Protein AF-A0A7C5W9S4-F1 (afdb_monomer)

Mean predicted aligned error: 11.17 Å

Foldseek 3Di:
DDDDDDDPVVVVVVVVVVVVVVVVVVPPPPPDAFAEAEWQFAAFLLSLLVLLLVLLCVVQQNDHQEYEAFASSLVVSLLVLQLDHSVNVLVCLPDPLVLCQLQQHDDLQQFFAVQDDDDDQFPDKDFAAPVPNPDDDDLLADHDNASVLLVLQVRQVLQCVLQVQFQVSTLHRYWQWWAQPVVRAIDTDGGDRSSLSNVLLNAQGSHHDFDDDPNTTIHRRLQHERIVLVCCCPPVVGQEYEYEDSDPAQDDDDPPDPQSVSSNNRNVPYDPDRPDPRYHYFYFDDDPDGSSPNPCSVVSNVRSNVSSNVCVVSNCVNRVDGHDSVVSVVSSVVSVVSGFAAKEQAEAEDQDDPQLVLQLVLQQPDDNDIHHVVNSSSSSSNVVSNQQWPDWRWHWDQDPVVSYIYIYIHTHTGHFKMWGWRWDDDQDQRTWTKIKIKGWDRGNKTKIWMWIWIGGPFKTKIKIKIWIWDSPVWIKIKIKMKMKMKGFAADDDSDPPDDDDDTAKIKIKIKIKIKMWTAPRSQKIKIKMKMKMKMKMWHDPDPDDDPPDGTDIDIKIWIKIKMKIWGWSFPDPPPGQDTWIAMWMWMWIDIPVDTDTDGDHDDTDYRDDDPPPPPDDDD

Sequence (619 aa):
MNNSILPSARKHILKFAVSVFFLLWLIVPDIHSQSVGLVLSGGGAKGAAHIGVIRALEEEGIPIDYVAGTSMGAIIGGLYAIGWTPDQMEKVLLSDEFEKWVEGEIGEEYKFYFKKPNPNASWLSLRFNVDSVLKHRLPVNIVSPVMMDFVFLELFSAAAAAAGYNFDSLFVPFRCVAADVVENKAIALRKGNLGNAIRASMTFPFYFKPIKIDGRLLFDGGMYNNFPADIMYDEFYPEIIIGSRASLGFGKILEDDITSQLEAMLTSGTDYEIPCDNGVLIEPTLRDVNVIDFRYTRAFIDSGYVAAKRMMPQIRAYVYDTINMEELERKRQAFRAIQPPLIIDRIYVEGIDENQTRYVNRLLRLGEEQVPLEKMKKEYFKLVADEKINHIFPQLEFNYATGFFDMHLDVRREKDIMVEFGGNVSSAPINSAYIGVRYNLLGAHAISASLNSYIGRFYSSAQVAVRADFSTAVPVYLEPVLTFNQWDYFKTSTYFFEDKTPSFLQQNEINWQLNAGIPVRNQSKLVWGIGSFRNRDEYYQTNFFTRSDTADQTRLNGFSPWVLYEINTLNHKQYANQGRFFQASDTILTSKFFLKKFFSYFCLRGKRTSCESFIRKFI

Solvent-accessible surface area (backbone atoms only — not comparable to full-atom values): 32745 Å² total; per-residue (Å²): 134,88,86,92,82,86,69,66,63,63,57,52,51,51,50,49,50,51,52,50,52,54,50,52,62,72,63,53,74,82,84,68,76,81,39,26,28,38,25,25,13,23,31,39,30,44,18,41,14,54,44,16,29,51,42,38,35,49,77,71,14,47,63,69,56,31,35,23,11,5,21,34,12,17,49,54,42,48,44,43,20,61,46,50,51,48,68,59,53,50,55,47,71,73,30,76,65,44,55,30,36,75,65,30,47,73,56,76,87,43,40,31,39,63,53,53,76,83,88,73,55,58,82,46,78,48,73,32,40,89,94,39,76,85,66,83,71,78,86,60,49,77,39,53,51,58,50,43,51,51,47,33,41,68,71,27,42,34,43,26,51,55,20,72,31,33,28,72,52,33,74,24,25,39,34,32,24,19,15,33,74,86,80,72,39,58,42,76,43,48,60,49,64,49,26,58,46,38,52,23,8,54,13,43,81,52,39,36,73,70,47,71,59,97,88,41,61,26,26,22,2,32,56,57,36,23,37,38,35,64,56,42,51,75,73,68,60,45,76,29,42,40,36,38,47,31,58,89,67,84,64,89,71,48,95,88,36,67,67,54,47,49,51,44,67,32,44,69,79,51,61,84,70,58,93,49,94,60,44,45,80,33,66,39,73,76,78,98,66,60,53,82,53,57,90,52,32,69,60,26,20,54,26,13,23,54,31,34,57,70,45,38,70,62,49,50,71,72,48,80,62,70,45,54,63,71,57,54,51,50,54,34,50,58,53,56,70,59,36,54,70,70,31,32,66,47,78,48,73,39,79,60,54,75,46,35,41,54,32,51,54,44,61,53,65,70,69,100,55,74,39,48,49,75,65,46,52,51,36,51,34,46,56,65,35,31,76,61,42,63,48,65,49,68,44,71,45,72,36,83,89,80,69,32,24,35,35,40,33,46,34,36,71,32,60,30,33,35,43,28,38,36,48,47,86,63,95,54,64,71,36,24,44,27,45,33,40,33,40,47,45,80,38,68,45,43,34,38,41,36,43,42,36,37,50,29,79,28,45,30,35,45,32,43,36,42,38,40,41,41,64,49,101,65,50,37,36,43,33,45,34,40,38,39,40,38,38,42,48,53,83,80,70,84,59,97,82,68,90,73,73,64,61,50,34,38,38,40,35,43,36,42,37,42,36,39,34,34,62,78,49,49,39,20,32,40,35,41,34,40,32,40,40,39,39,39,38,38,31,57,100,58,98,81,76,54,82,85,57,85,65,48,78,50,79,49,51,36,42,34,47,35,41,38,43,40,36,50,55,54,77,41,98,68,88,45,75,48,57,43,39,43,49,43,39,46,37,41,41,40,37,94,86,50,80,48,79,46,77,54,77,77,51,75,40,52,82,81,48,80,73,75,85,79,88,76,87,79,132

Secondary structure (DSSP, 8-state):
------SHHHHHHHHHHHHHHHHHHHTS---PPPPEEEEE---GGGGGHHHHHHHHHHHTT----EEEEETHHHHHHHHHHTT--HHHHHHHHTSHHHHHHHHTPPPGGG--GGGPPPP-SEEEEEEE-GGGTTS------SS--HHHHHHHHHHHHHHHHHTTTBGGGSSS-EEEEEEETTTTEEEEE-BS-HHHHHHHHT--TTTS--EEETTEEEEEGGGT-SS-HHHIIIII--SEEEEE----SS----TT-HHHHHHHHHHTT-----SSTT-EEE--------TT-GGGHHHHHHHHHHHHHHHHHHHHHH------HHHHHHHHHHHHHTPPP-EEEEEEEESS-HHHHHHHHHHHT--SS-EEHHHHHHHHHHHHT-TTEEEEEEEEEEETTTTEEEEEEEEEEPPSEEEEEEEE--SSTT-EEEEEEEEEEESSSEEEEEEEEEEESSEEEEEEEEEEEE-SSS-EEEEEEEEEEEEEE-S----TT----S-SEEEEEEEEEEEEEEEEETTEEEEEEEEEEEEEEEE-SSS---TTSPPEEEEEEEEEEEEEEEEE--S-SSS--SS-EEEEEEEEEEE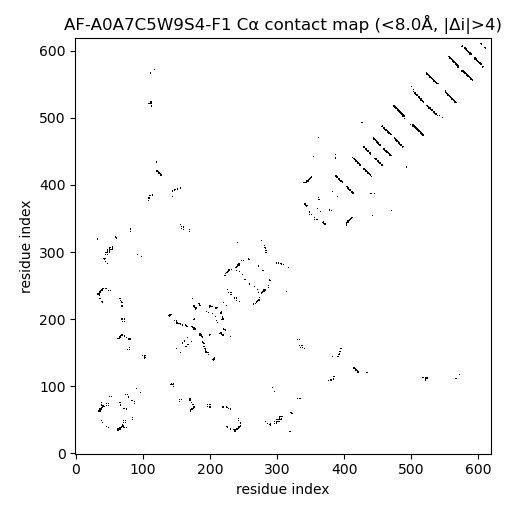TTEEEEEEEE---B-TT-----------

Radius of gyration: 33.56 Å; Cα contacts (8 Å, |Δi|>4): 1351; chains: 1; bounding box: 59×47×161 Å

pLDDT: mean 84.13, std 16.08, range [21.94, 98.56]

Structure (mmCIF, N/CA/C/O backbone):
data_AF-A0A7C5W9S4-F1
#
_entry.id   AF-A0A7C5W9S4-F1
#
loop_
_atom_site.group_PDB
_atom_site.id
_atom_site.type_symbol
_atom_site.label_atom_id
_atom_site.label_alt_id
_atom_site.label_comp_id
_atom_site.label_asym_id
_atom_site.label_entity_id
_atom_site.label_seq_id
_atom_site.pdbx_PDB_ins_code
_atom_site.Cartn_x
_atom_site.Cartn_y
_atom_site.Cartn_z
_atom_site.occupancy
_atom_site.B_iso_or_equiv
_atom_site.auth_seq_id
_atom_site.auth_comp_id
_atom_site.auth_asym_id
_atom_site.auth_atom_id
_atom_site.pdbx_PDB_model_num
ATOM 1 N N . MET A 1 1 ? -2.707 1.051 -96.595 1.00 37.47 1 MET A N 1
ATOM 2 C CA . MET A 1 1 ? -1.307 0.860 -96.164 1.00 37.47 1 MET A CA 1
ATOM 3 C C . MET A 1 1 ? -1.249 0.987 -94.652 1.00 37.47 1 MET A C 1
ATOM 5 O O . MET A 1 1 ? -1.708 1.995 -94.141 1.00 37.47 1 MET A O 1
ATOM 9 N N . ASN A 1 2 ? -0.766 -0.075 -94.002 1.00 40.62 2 ASN A N 1
ATOM 10 C CA . ASN A 1 2 ? -0.159 -0.187 -92.669 1.00 40.62 2 ASN A CA 1
ATOM 11 C C . ASN A 1 2 ? -0.666 0.679 -91.502 1.00 40.62 2 ASN A C 1
ATOM 13 O O . ASN A 1 2 ? -0.430 1.879 -91.463 1.00 40.62 2 ASN A O 1
ATOM 17 N N . ASN A 1 3 ? -1.161 0.018 -90.448 1.00 39.72 3 ASN A N 1
ATOM 18 C CA . ASN A 1 3 ? -0.356 -0.159 -89.228 1.00 39.72 3 ASN A CA 1
ATOM 19 C C . ASN A 1 3 ? -1.040 -1.117 -88.238 1.00 39.72 3 ASN A C 1
ATOM 21 O O . ASN A 1 3 ? -1.908 -0.738 -87.459 1.00 39.72 3 ASN A O 1
ATOM 25 N N . SER A 1 4 ? -0.602 -2.375 -88.262 1.00 48.84 4 SER A N 1
ATOM 26 C CA . SER A 1 4 ? -0.918 -3.416 -87.283 1.00 48.84 4 SER A CA 1
ATOM 27 C C . SER A 1 4 ? 0.351 -3.796 -86.518 1.00 48.84 4 SER A C 1
ATOM 29 O O . SER A 1 4 ? 0.920 -4.859 -86.742 1.00 48.84 4 SER A O 1
ATOM 31 N N . ILE A 1 5 ? 0.839 -2.922 -85.640 1.00 52.66 5 ILE A N 1
ATOM 32 C CA . ILE A 1 5 ? 1.893 -3.249 -84.668 1.00 52.66 5 ILE A CA 1
ATOM 33 C C . ILE A 1 5 ? 1.603 -2.402 -83.434 1.00 52.66 5 ILE A C 1
ATOM 35 O O . ILE A 1 5 ? 1.711 -1.194 -83.557 1.00 52.66 5 ILE A O 1
ATOM 39 N N . LEU A 1 6 ? 1.191 -3.009 -82.309 1.00 52.31 6 LEU A N 1
ATOM 40 C CA . LEU A 1 6 ? 1.230 -2.495 -80.913 1.00 52.31 6 LEU A CA 1
ATOM 41 C C . LEU A 1 6 ? 0.179 -3.165 -79.978 1.00 52.31 6 LEU A C 1
ATOM 43 O O . LEU A 1 6 ? -0.613 -2.472 -79.344 1.00 52.31 6 LEU A O 1
ATOM 47 N N . PRO A 1 7 ? 0.160 -4.509 -79.821 1.00 53.22 7 PRO A N 1
ATOM 48 C CA . PRO A 1 7 ? -0.320 -5.081 -78.545 1.00 53.22 7 PRO A CA 1
ATOM 49 C C . PRO A 1 7 ? 0.747 -5.826 -77.725 1.00 53.22 7 PRO A C 1
ATOM 51 O O . PRO A 1 7 ? 0.596 -5.933 -76.508 1.00 53.22 7 PRO A O 1
ATOM 54 N N . SER A 1 8 ? 1.836 -6.329 -78.330 1.00 54.12 8 SER A N 1
ATOM 55 C CA . SER A 1 8 ? 2.835 -7.127 -77.585 1.00 54.12 8 SER A CA 1
ATOM 56 C C . SER A 1 8 ? 3.832 -6.270 -76.794 1.00 54.12 8 SER A C 1
ATOM 58 O O . SER A 1 8 ? 4.171 -6.617 -75.663 1.00 54.12 8 SER A O 1
ATOM 60 N N . ALA A 1 9 ? 4.221 -5.099 -77.314 1.00 55.53 9 ALA A N 1
ATOM 61 C CA . ALA A 1 9 ? 5.170 -4.201 -76.649 1.00 55.53 9 ALA A CA 1
ATOM 62 C C . ALA A 1 9 ? 4.642 -3.672 -75.300 1.00 55.53 9 ALA A C 1
ATOM 64 O O . ALA A 1 9 ? 5.375 -3.650 -74.316 1.00 55.53 9 ALA A O 1
ATOM 65 N N . ARG A 1 10 ? 3.345 -3.342 -75.199 1.00 56.34 10 ARG A N 1
ATOM 66 C CA . ARG A 1 10 ? 2.722 -2.864 -73.946 1.00 56.34 10 ARG A CA 1
ATOM 67 C C . ARG A 1 10 ? 2.699 -3.928 -72.842 1.00 56.34 10 ARG A C 1
ATOM 69 O O . ARG A 1 10 ? 2.912 -3.597 -71.681 1.00 56.34 10 ARG A O 1
ATOM 76 N N . LYS A 1 11 ? 2.484 -5.203 -73.193 1.00 56.91 11 LYS A N 1
ATOM 77 C CA . LYS A 1 11 ? 2.515 -6.322 -72.232 1.00 56.91 11 LYS A CA 1
ATOM 78 C C . LYS A 1 11 ? 3.930 -6.609 -71.727 1.00 56.91 11 LYS A C 1
ATOM 80 O O . LYS A 1 11 ? 4.084 -6.949 -70.557 1.00 56.91 11 LYS A O 1
ATOM 85 N N . HIS A 1 12 ? 4.947 -6.454 -72.574 1.00 60.06 12 HIS A N 1
ATOM 86 C CA . HIS A 1 12 ? 6.342 -6.609 -72.158 1.00 60.06 12 HIS A CA 1
ATOM 87 C C . HIS A 1 12 ? 6.835 -5.435 -71.313 1.00 60.06 12 HIS A C 1
ATOM 89 O O . HIS A 1 12 ? 7.492 -5.675 -70.309 1.00 60.06 12 HIS A O 1
ATOM 95 N N . ILE A 1 13 ? 6.436 -4.201 -71.632 1.00 67.56 13 ILE A N 1
ATOM 96 C CA . ILE A 1 13 ? 6.763 -3.016 -70.824 1.00 67.56 13 ILE A CA 1
ATOM 97 C C . ILE A 1 13 ? 6.104 -3.092 -69.441 1.00 67.56 13 ILE A C 1
ATOM 99 O O . ILE A 1 13 ? 6.757 -2.801 -68.447 1.00 67.56 13 ILE A O 1
ATOM 103 N N . LEU A 1 14 ? 4.849 -3.548 -69.347 1.00 67.06 14 LEU A N 1
ATOM 104 C CA . LEU A 1 14 ? 4.172 -3.701 -68.056 1.00 67.06 14 LEU A CA 1
ATOM 105 C C . LEU A 1 14 ? 4.797 -4.819 -67.207 1.00 67.06 14 LEU A C 1
ATOM 107 O O . LEU A 1 14 ? 5.021 -4.625 -66.018 1.00 67.06 14 LEU A O 1
ATOM 111 N N . LYS A 1 15 ? 5.139 -5.967 -67.812 1.00 67.31 15 LYS A N 1
ATOM 112 C CA . LYS A 1 15 ? 5.859 -7.045 -67.112 1.00 67.31 15 LYS A CA 1
ATOM 113 C C . LYS A 1 15 ? 7.254 -6.607 -66.666 1.00 67.31 15 LYS A C 1
ATOM 115 O O . LYS A 1 15 ? 7.642 -6.916 -65.549 1.00 67.31 15 LYS A O 1
ATOM 120 N N . PHE A 1 16 ? 7.972 -5.854 -67.499 1.00 72.88 16 PHE A N 1
ATOM 121 C CA . PHE A 1 16 ? 9.284 -5.310 -67.157 1.00 72.88 16 PHE A CA 1
ATOM 122 C C . PHE A 1 16 ? 9.185 -4.274 -66.029 1.00 72.88 16 PHE A C 1
ATOM 124 O O . PHE A 1 16 ? 9.955 -4.344 -65.082 1.00 72.88 16 PHE A O 1
ATOM 131 N N . ALA A 1 17 ? 8.190 -3.383 -66.061 1.00 71.12 17 ALA A N 1
ATOM 132 C CA . ALA A 1 17 ? 7.950 -2.409 -64.998 1.00 71.12 17 ALA A CA 1
ATOM 133 C C . ALA A 1 17 ? 7.577 -3.075 -63.662 1.00 71.12 17 ALA A C 1
ATOM 135 O O . ALA A 1 17 ? 8.097 -2.674 -62.627 1.00 71.12 17 ALA A O 1
ATOM 136 N N . VAL A 1 18 ? 6.742 -4.122 -63.675 1.00 75.12 18 VAL A N 1
ATOM 137 C CA . VAL A 1 18 ? 6.403 -4.886 -62.460 1.00 75.12 18 VAL A CA 1
ATOM 138 C C . VAL A 1 18 ? 7.619 -5.648 -61.928 1.00 75.12 18 VAL A C 1
ATOM 140 O O . VAL A 1 18 ? 7.858 -5.624 -60.727 1.00 75.12 18 VAL A O 1
ATOM 143 N N . SER A 1 19 ? 8.431 -6.265 -62.792 1.00 72.62 19 SER A N 1
ATOM 144 C CA . SER A 1 19 ? 9.668 -6.939 -62.373 1.00 72.62 19 SER A CA 1
ATOM 145 C C . SER A 1 19 ? 10.722 -5.969 -61.835 1.00 72.62 19 SER A C 1
ATOM 147 O O . SER A 1 19 ? 11.400 -6.306 -60.872 1.00 72.62 19 SER A O 1
ATOM 149 N N . VAL A 1 20 ? 10.834 -4.762 -62.400 1.00 74.44 20 VAL A N 1
ATOM 150 C CA . VAL A 1 20 ? 11.723 -3.702 -61.894 1.00 74.44 20 VAL A CA 1
ATOM 151 C C . VAL A 1 20 ? 11.213 -3.145 -60.565 1.00 74.44 20 VAL A C 1
ATOM 153 O O . VAL A 1 20 ? 12.021 -2.910 -59.679 1.00 74.44 20 VAL A O 1
ATOM 156 N N . PHE A 1 21 ? 9.898 -2.997 -60.376 1.00 72.44 21 PHE A N 1
ATOM 157 C CA . PHE A 1 21 ? 9.320 -2.581 -59.094 1.00 72.44 21 PHE A CA 1
ATOM 158 C C . PHE A 1 21 ? 9.522 -3.645 -58.002 1.00 72.44 21 PHE A C 1
ATOM 160 O O . PHE A 1 21 ? 9.847 -3.308 -56.871 1.00 72.44 21 PHE A O 1
ATOM 167 N N . PHE A 1 22 ? 9.407 -4.930 -58.352 1.00 70.56 22 PHE A N 1
ATOM 168 C CA . PHE A 1 22 ? 9.676 -6.045 -57.437 1.00 70.56 22 PHE A CA 1
ATOM 169 C C . PHE A 1 22 ? 11.171 -6.165 -57.097 1.00 70.56 22 PHE A C 1
ATOM 171 O O . PHE A 1 22 ? 11.514 -6.415 -55.947 1.00 70.56 22 PHE A O 1
ATOM 178 N N . LEU A 1 23 ? 12.065 -5.926 -58.068 1.00 68.19 23 LEU A N 1
ATOM 179 C CA . LEU A 1 23 ? 13.506 -5.831 -57.810 1.00 68.19 23 LEU A CA 1
ATOM 180 C C . LEU A 1 23 ? 13.844 -4.610 -56.947 1.00 68.19 23 LEU A C 1
ATOM 182 O O . LEU A 1 23 ? 14.639 -4.735 -56.030 1.00 68.19 23 LEU A O 1
ATOM 186 N N . LEU A 1 24 ? 13.241 -3.448 -57.208 1.00 62.16 24 LEU A N 1
ATOM 187 C CA . LEU A 1 24 ? 13.450 -2.237 -56.408 1.00 62.16 24 LEU A CA 1
ATOM 188 C C . LEU A 1 24 ? 12.945 -2.409 -54.973 1.00 62.16 24 LEU A C 1
ATOM 190 O O . LEU A 1 24 ? 13.590 -1.907 -54.063 1.00 62.16 24 LEU A O 1
ATOM 194 N N . TRP A 1 25 ? 11.855 -3.153 -54.761 1.00 63.75 25 TRP A N 1
ATOM 195 C CA . TRP A 1 25 ? 11.356 -3.498 -53.426 1.00 63.75 25 TRP A CA 1
ATOM 196 C C . TRP A 1 25 ? 12.296 -4.457 -52.675 1.00 63.75 25 TRP A C 1
ATOM 198 O O . TRP A 1 25 ? 12.472 -4.308 -51.475 1.00 63.75 25 TRP A O 1
ATOM 208 N N . LEU A 1 26 ? 12.972 -5.368 -53.386 1.00 57.69 26 LEU A N 1
ATOM 209 C CA . LEU A 1 26 ? 14.012 -6.252 -52.833 1.00 57.69 26 LEU A CA 1
ATOM 210 C C . LEU A 1 26 ? 15.362 -5.550 -52.578 1.00 57.69 26 LEU A C 1
ATOM 212 O O . LEU A 1 26 ? 16.218 -6.121 -51.908 1.00 57.69 26 LEU A O 1
ATOM 216 N N . ILE A 1 27 ? 15.580 -4.352 -53.137 1.00 55.03 27 ILE A N 1
ATOM 217 C CA . ILE A 1 27 ? 16.828 -3.573 -53.011 1.00 55.03 27 ILE A CA 1
ATOM 218 C C . ILE A 1 27 ? 16.684 -2.439 -51.983 1.00 55.03 27 ILE A C 1
ATOM 220 O O . ILE A 1 27 ? 17.664 -1.754 -51.702 1.00 55.03 27 ILE A O 1
ATOM 224 N N . VAL A 1 28 ? 15.507 -2.231 -51.380 1.00 53.69 28 VAL A N 1
ATOM 225 C CA . VAL A 1 28 ? 15.419 -1.369 -50.194 1.00 53.69 28 VAL A CA 1
ATOM 226 C C . VAL A 1 28 ? 16.092 -2.138 -49.056 1.00 53.69 28 VAL A C 1
ATOM 228 O O . VAL A 1 28 ? 15.553 -3.169 -48.659 1.00 53.69 28 VAL A O 1
ATOM 231 N N . PRO A 1 29 ? 17.272 -1.722 -48.557 1.00 46.50 29 PRO A N 1
ATOM 232 C CA . PRO A 1 29 ? 17.773 -2.304 -47.326 1.00 46.50 29 PRO A CA 1
ATOM 233 C C . PRO A 1 29 ? 16.713 -2.046 -46.259 1.00 46.50 29 PRO A C 1
ATOM 235 O O . PRO A 1 29 ? 16.270 -0.906 -46.100 1.00 46.50 29 PRO A O 1
ATOM 238 N N . ASP A 1 30 ? 16.291 -3.097 -45.564 1.00 43.81 30 ASP A N 1
ATOM 239 C CA . ASP A 1 30 ? 15.588 -2.956 -44.298 1.00 43.81 30 ASP A CA 1
ATOM 240 C C . ASP A 1 30 ? 16.514 -2.146 -43.384 1.00 43.81 30 ASP A C 1
ATOM 242 O O . ASP A 1 30 ? 17.462 -2.669 -42.800 1.00 43.81 30 ASP A O 1
ATOM 246 N N . ILE A 1 31 ? 16.297 -0.830 -43.320 1.00 48.47 31 ILE A N 1
ATOM 247 C CA . ILE A 1 31 ? 16.861 0.027 -42.279 1.00 48.47 31 ILE A CA 1
ATOM 248 C C . ILE A 1 31 ? 16.043 -0.307 -41.031 1.00 48.47 31 ILE A C 1
ATOM 250 O O . ILE A 1 31 ? 15.140 0.427 -40.634 1.00 48.47 31 ILE A O 1
ATOM 254 N N . HIS A 1 32 ? 16.267 -1.503 -40.495 1.00 59.72 32 HIS A N 1
ATOM 255 C CA . HIS A 1 32 ? 15.741 -1.896 -39.205 1.00 59.72 32 HIS A CA 1
ATOM 256 C C . HIS A 1 32 ? 16.580 -1.185 -38.151 1.00 59.72 32 HIS A C 1
ATOM 258 O O . HIS A 1 32 ? 17.806 -1.268 -38.168 1.00 59.72 32 HIS A O 1
ATOM 264 N N . SER A 1 33 ? 15.904 -0.432 -37.286 1.00 74.50 33 SER A N 1
ATOM 265 C CA . SER A 1 33 ? 16.540 0.176 -36.125 1.00 74.50 33 SER A CA 1
ATOM 266 C C . SER A 1 33 ? 16.997 -0.934 -35.177 1.00 74.50 33 SER A C 1
ATOM 268 O O . SER A 1 33 ? 16.260 -1.904 -34.974 1.00 74.50 33 SER A O 1
ATOM 270 N N . GLN A 1 34 ? 18.205 -0.803 -34.630 1.00 87.19 34 GLN A N 1
ATOM 271 C CA . GLN A 1 34 ? 18.750 -1.733 -33.655 1.00 87.19 34 GLN A CA 1
ATOM 272 C C . GLN A 1 34 ? 17.852 -1.785 -32.435 1.00 87.19 34 GLN A C 1
ATOM 274 O O . GLN A 1 34 ? 17.562 -0.758 -31.824 1.00 87.19 34 GLN A O 1
ATOM 279 N N . SER A 1 35 ? 17.463 -2.996 -32.057 1.00 92.94 35 SER A N 1
ATOM 280 C CA . SER A 1 35 ? 16.625 -3.191 -30.886 1.00 92.94 35 SER A CA 1
ATOM 281 C C . SER A 1 35 ? 17.471 -3.378 -29.627 1.00 92.94 35 SER A C 1
ATOM 283 O O . SER A 1 35 ? 18.340 -4.254 -29.560 1.00 92.94 35 SER A O 1
ATOM 285 N N . VAL A 1 36 ? 17.214 -2.548 -28.617 1.00 96.62 36 VAL A N 1
ATOM 286 C CA . VAL A 1 36 ? 17.974 -2.512 -27.365 1.00 96.62 36 VAL A CA 1
ATOM 287 C C . VAL A 1 36 ? 17.084 -2.912 -26.191 1.00 96.62 36 VAL A C 1
ATOM 289 O O . VAL A 1 36 ? 16.092 -2.255 -25.873 1.00 96.62 36 VAL A O 1
ATOM 292 N N . GLY A 1 37 ? 17.467 -3.987 -25.506 1.00 97.44 37 GLY A N 1
ATOM 293 C CA . GLY A 1 37 ? 16.829 -4.447 -24.278 1.00 97.44 37 GLY A CA 1
ATOM 294 C C . GLY A 1 37 ? 17.542 -3.939 -23.028 1.00 97.44 37 GLY A C 1
ATOM 295 O O . GLY A 1 37 ? 18.751 -4.103 -22.889 1.00 97.44 37 GLY A O 1
ATOM 296 N N . LEU A 1 38 ? 16.796 -3.370 -22.082 1.00 98.44 38 LEU A N 1
ATOM 297 C CA . LEU A 1 38 ? 17.293 -2.943 -20.775 1.00 98.44 38 LEU A CA 1
ATOM 298 C C . LEU A 1 38 ? 16.863 -3.921 -19.672 1.00 98.44 38 LEU A C 1
ATOM 300 O O . LEU A 1 38 ? 15.673 -4.133 -19.433 1.00 98.44 38 LEU A O 1
ATOM 304 N N . VAL A 1 39 ? 17.833 -4.486 -18.956 1.00 98.25 39 VAL A N 1
ATOM 305 C CA . VAL A 1 39 ? 17.609 -5.434 -17.853 1.00 98.25 39 VAL A CA 1
ATOM 306 C C . VAL A 1 39 ? 17.945 -4.765 -16.526 1.00 98.25 39 VAL A C 1
ATOM 308 O O . VAL A 1 39 ? 19.063 -4.292 -16.328 1.00 98.25 39 VAL A O 1
ATOM 311 N N . LEU A 1 40 ? 16.991 -4.737 -15.596 1.00 98.12 40 LEU A N 1
ATOM 312 C CA . LEU A 1 40 ? 17.122 -4.084 -14.292 1.00 98.12 40 LEU A CA 1
ATOM 313 C C . LEU A 1 40 ? 17.030 -5.116 -13.164 1.00 98.12 40 LEU A C 1
ATOM 315 O O . LEU A 1 40 ? 15.976 -5.720 -12.946 1.00 98.12 40 LEU A O 1
ATOM 319 N N . SER A 1 41 ? 18.130 -5.323 -12.438 1.00 95.62 41 SER A N 1
ATOM 320 C CA . SER A 1 41 ? 18.154 -6.300 -11.347 1.00 95.62 41 SER A CA 1
ATOM 321 C C . SER A 1 41 ? 17.279 -5.891 -10.153 1.00 95.62 41 SER A C 1
ATOM 323 O O . SER A 1 41 ? 16.958 -4.720 -9.953 1.00 95.62 41 SER A O 1
ATOM 325 N N . GLY A 1 42 ? 16.969 -6.839 -9.270 1.00 92.06 42 GLY A N 1
ATOM 326 C CA . GLY A 1 42 ? 16.538 -6.492 -7.916 1.00 92.06 42 GLY A CA 1
ATOM 327 C C . GLY A 1 42 ? 17.700 -5.957 -7.071 1.00 92.06 42 GLY A C 1
ATOM 328 O O . GLY A 1 42 ? 18.878 -6.149 -7.396 1.00 92.06 42 GLY A O 1
ATOM 329 N N . GLY A 1 43 ? 17.366 -5.259 -5.983 1.00 85.88 43 GLY A N 1
ATOM 330 C CA . GLY A 1 43 ? 18.356 -4.638 -5.090 1.00 85.88 43 GLY A CA 1
ATOM 331 C C . GLY A 1 43 ? 17.789 -3.770 -3.961 1.00 85.88 43 GLY A C 1
ATOM 332 O O . GLY A 1 43 ? 18.547 -3.049 -3.311 1.00 85.88 43 GLY A O 1
ATOM 333 N N . GLY A 1 44 ? 16.470 -3.786 -3.725 1.00 87.94 44 GLY A N 1
ATOM 334 C CA . GLY A 1 44 ? 15.833 -2.914 -2.732 1.00 87.94 44 GLY A CA 1
ATOM 335 C C . GLY A 1 44 ? 16.158 -1.436 -2.975 1.00 87.94 44 GLY A C 1
ATOM 336 O O . GLY A 1 44 ? 16.126 -0.975 -4.114 1.00 87.94 44 GLY A O 1
ATOM 337 N N . ALA A 1 45 ? 16.542 -0.704 -1.930 1.00 89.31 45 ALA A N 1
ATOM 338 C CA . ALA A 1 45 ? 16.934 0.704 -2.004 1.00 89.31 45 ALA A CA 1
ATOM 339 C C . ALA A 1 45 ? 18.076 0.989 -2.997 1.00 89.31 45 ALA A C 1
ATOM 341 O O . ALA A 1 45 ? 18.082 2.035 -3.649 1.00 89.31 45 ALA A O 1
ATOM 342 N N . LYS A 1 46 ? 19.005 0.040 -3.183 1.00 92.81 46 LYS A N 1
ATOM 343 C CA . LYS A 1 46 ? 20.115 0.154 -4.147 1.00 92.81 46 LYS A CA 1
ATOM 344 C C . LYS A 1 46 ? 19.602 0.254 -5.592 1.00 92.81 46 LYS A C 1
ATOM 346 O O . LYS A 1 46 ? 20.243 0.891 -6.427 1.00 92.81 46 LYS A O 1
ATOM 351 N N . GLY A 1 47 ? 18.414 -0.294 -5.875 1.00 94.00 47 GLY A N 1
ATOM 352 C CA . GLY A 1 47 ? 17.755 -0.229 -7.184 1.00 94.00 47 GLY A CA 1
ATOM 353 C C . GLY A 1 47 ? 17.380 1.186 -7.638 1.00 94.00 47 GLY A C 1
ATOM 354 O O . GLY A 1 47 ? 17.131 1.393 -8.823 1.00 94.00 47 GLY A O 1
ATOM 355 N N . ALA A 1 48 ? 17.433 2.193 -6.757 1.00 96.19 48 ALA A N 1
ATOM 356 C CA . ALA A 1 48 ? 17.337 3.596 -7.165 1.00 96.19 48 ALA A CA 1
ATOM 357 C C . ALA A 1 48 ? 18.418 3.991 -8.196 1.00 96.19 48 ALA A C 1
ATOM 359 O O . ALA A 1 48 ? 18.192 4.884 -9.012 1.00 96.19 48 ALA A O 1
ATOM 360 N N . ALA A 1 49 ? 19.559 3.288 -8.232 1.00 97.62 49 ALA A N 1
ATOM 361 C CA . ALA A 1 49 ? 20.606 3.501 -9.232 1.00 97.62 49 ALA A CA 1
ATOM 362 C C . ALA A 1 49 ? 20.121 3.324 -10.681 1.00 97.62 49 ALA A C 1
ATOM 364 O O . ALA A 1 49 ? 20.642 3.982 -11.582 1.00 97.62 49 ALA A O 1
ATOM 365 N N . HIS A 1 50 ? 19.091 2.504 -10.915 1.00 98.50 50 HIS A N 1
ATOM 366 C CA . HIS A 1 50 ? 18.525 2.307 -12.250 1.00 98.50 50 HIS A CA 1
ATOM 367 C C . HIS A 1 50 ? 17.976 3.602 -12.859 1.00 98.50 50 HIS A C 1
ATOM 369 O O . HIS A 1 50 ? 18.085 3.786 -14.067 1.00 98.50 50 HIS A O 1
ATOM 375 N N . ILE A 1 51 ? 17.462 4.537 -12.047 1.00 98.50 51 ILE A N 1
ATOM 376 C CA . ILE A 1 51 ? 17.000 5.847 -12.537 1.00 98.50 51 ILE A CA 1
ATOM 377 C C . ILE A 1 51 ? 18.161 6.613 -13.175 1.00 98.50 51 ILE A C 1
ATOM 379 O O . ILE A 1 51 ? 18.015 7.167 -14.263 1.00 98.50 51 ILE A O 1
ATOM 383 N N . GLY A 1 52 ? 19.325 6.615 -12.519 1.00 98.25 52 GLY A N 1
ATOM 384 C CA . GLY A 1 52 ? 20.525 7.263 -13.040 1.00 98.25 52 GLY A CA 1
ATOM 385 C C . GLY A 1 52 ? 21.037 6.606 -14.319 1.00 98.25 52 GLY A C 1
ATOM 386 O O . GLY A 1 52 ? 21.439 7.307 -15.245 1.00 98.25 52 GLY A O 1
ATOM 387 N N . VAL A 1 53 ? 20.968 5.272 -14.396 1.00 98.56 53 VAL A N 1
ATOM 388 C CA . VAL A 1 53 ? 21.316 4.527 -15.615 1.00 98.56 53 VAL A CA 1
ATOM 389 C C . VAL A 1 53 ? 20.407 4.926 -16.772 1.00 98.56 53 VAL A C 1
ATOM 391 O O . VAL A 1 53 ? 20.911 5.338 -17.811 1.00 98.56 53 VAL A O 1
ATOM 394 N N . ILE A 1 54 ? 19.085 4.888 -16.580 1.00 98.56 54 ILE A N 1
ATOM 395 C CA . ILE A 1 54 ? 18.114 5.287 -17.608 1.00 98.56 54 ILE A CA 1
ATOM 396 C C . ILE A 1 54 ? 18.351 6.741 -18.033 1.00 98.56 54 ILE A C 1
ATOM 398 O O . ILE A 1 54 ? 18.406 7.016 -19.227 1.00 98.56 54 ILE A O 1
ATOM 402 N N . ARG A 1 55 ? 18.572 7.662 -17.083 1.00 98.44 55 ARG A N 1
ATOM 403 C CA . ARG A 1 55 ? 18.889 9.068 -17.385 1.00 98.44 55 ARG A CA 1
ATOM 404 C C . ARG A 1 55 ? 20.097 9.196 -18.309 1.00 98.44 55 ARG A C 1
ATOM 406 O O . ARG A 1 55 ? 20.027 9.904 -19.306 1.00 98.44 55 ARG A O 1
ATOM 413 N N . ALA A 1 56 ? 21.194 8.514 -17.989 1.00 98.19 56 ALA A N 1
ATOM 414 C CA . ALA A 1 56 ? 22.399 8.569 -18.805 1.00 98.19 56 ALA A CA 1
ATOM 415 C C . ALA A 1 56 ? 22.182 7.984 -20.208 1.00 98.19 56 ALA A C 1
ATOM 417 O O . ALA A 1 56 ? 22.723 8.526 -21.166 1.00 98.19 56 ALA A O 1
ATOM 418 N N . LEU A 1 57 ? 21.401 6.906 -20.333 1.00 98.06 57 LEU A N 1
ATOM 419 C CA . LEU A 1 57 ? 21.054 6.316 -21.628 1.00 98.06 57 LEU A CA 1
ATOM 420 C C . LEU A 1 57 ? 20.209 7.281 -22.474 1.00 98.06 57 LEU A C 1
ATOM 422 O O . LEU A 1 57 ? 20.542 7.501 -23.636 1.00 98.06 57 LEU A O 1
ATOM 426 N N . GLU A 1 58 ? 19.183 7.912 -21.891 1.00 97.00 58 GLU A N 1
ATOM 427 C CA . GLU A 1 58 ? 18.332 8.881 -22.599 1.00 97.00 58 GLU A CA 1
ATOM 428 C C . GLU A 1 58 ? 19.105 10.131 -23.038 1.00 97.00 58 GLU A C 1
ATOM 430 O O . GLU A 1 58 ? 18.980 10.562 -24.181 1.00 97.00 58 GLU A O 1
ATOM 435 N N . GLU A 1 59 ? 19.932 10.709 -22.162 1.00 96.75 59 GLU A N 1
ATOM 436 C CA . GLU A 1 59 ? 20.747 11.890 -22.490 1.00 96.75 59 GLU A CA 1
ATOM 437 C C . GLU A 1 59 ? 21.745 11.638 -23.612 1.00 96.75 59 GLU A C 1
ATOM 439 O O . GLU A 1 59 ? 22.025 12.533 -24.408 1.00 96.75 59 GLU A O 1
ATOM 444 N N . GLU A 1 60 ? 22.290 10.428 -23.664 1.00 96.44 60 GLU A N 1
ATOM 445 C CA . GLU A 1 60 ? 23.188 10.024 -24.734 1.00 96.44 60 GLU A CA 1
ATOM 446 C C . GLU A 1 60 ? 22.419 9.556 -25.968 1.00 96.44 60 GLU A C 1
ATOM 448 O O . GLU A 1 60 ? 23.053 9.262 -26.968 1.00 96.44 60 GLU A O 1
ATOM 453 N N . GLY A 1 61 ? 21.083 9.509 -25.943 1.00 95.62 61 GLY A N 1
ATOM 454 C CA . GLY A 1 61 ? 20.239 9.126 -27.073 1.00 95.62 61 GLY A CA 1
ATOM 455 C C . GLY A 1 61 ? 20.262 7.631 -27.395 1.00 95.62 61 GLY A C 1
ATOM 456 O O . GLY A 1 61 ? 20.013 7.260 -28.538 1.00 95.62 61 GLY A O 1
ATOM 457 N N . ILE A 1 62 ? 20.569 6.768 -26.426 1.00 96.81 62 ILE A N 1
ATOM 458 C CA . ILE A 1 62 ? 20.474 5.311 -26.582 1.00 96.81 62 ILE A CA 1
ATOM 459 C C . ILE A 1 62 ? 18.987 4.910 -26.596 1.00 96.81 62 ILE A C 1
ATOM 461 O O . ILE A 1 62 ? 18.289 5.208 -25.622 1.00 96.81 62 ILE A O 1
ATOM 465 N N . PRO A 1 63 ? 18.473 4.260 -27.660 1.00 95.38 63 PRO A N 1
ATOM 466 C CA . PRO A 1 63 ? 17.107 3.741 -27.655 1.00 95.38 63 PRO A CA 1
ATOM 467 C C . PRO A 1 63 ? 16.952 2.639 -26.595 1.00 95.38 63 PRO A C 1
ATOM 469 O O . PRO A 1 63 ? 17.890 1.898 -26.315 1.00 95.38 63 PRO A O 1
ATOM 472 N N . ILE A 1 64 ? 15.772 2.559 -25.978 1.00 97.31 64 ILE A N 1
ATOM 473 C CA . ILE A 1 64 ? 15.387 1.492 -25.046 1.00 97.31 64 ILE A CA 1
ATOM 474 C C . ILE A 1 64 ? 14.058 0.936 -25.555 1.00 97.31 64 ILE A C 1
ATOM 476 O O . ILE A 1 64 ? 13.010 1.553 -25.360 1.00 97.31 64 ILE A O 1
ATOM 480 N N . ASP A 1 65 ? 14.113 -0.212 -26.224 1.00 97.06 65 ASP A N 1
ATOM 481 C CA . ASP A 1 65 ? 12.970 -0.808 -26.926 1.00 97.06 65 ASP A CA 1
ATOM 482 C C . ASP A 1 65 ? 12.263 -1.876 -26.097 1.00 97.06 65 ASP A C 1
ATOM 484 O O . ASP A 1 65 ? 11.082 -2.137 -26.308 1.00 97.06 65 ASP A O 1
ATOM 488 N N . TYR A 1 66 ? 12.957 -2.463 -25.121 1.00 98.12 66 TYR A N 1
ATOM 489 C CA . TYR A 1 66 ? 12.397 -3.460 -24.213 1.00 98.12 66 TYR A CA 1
ATOM 490 C C . TYR A 1 66 ? 12.923 -3.257 -22.797 1.00 98.12 66 TYR A C 1
ATOM 492 O O . TYR A 1 66 ? 14.080 -2.880 -22.604 1.00 98.12 66 TYR A O 1
ATOM 500 N N . VAL A 1 67 ? 12.105 -3.565 -21.788 1.00 98.50 67 VAL A N 1
ATOM 501 C CA . VAL A 1 67 ? 12.531 -3.558 -20.383 1.00 98.50 67 VAL A CA 1
ATOM 502 C C . VAL A 1 67 ? 12.147 -4.860 -19.686 1.00 98.50 67 VAL A C 1
ATOM 504 O O . VAL A 1 67 ? 11.004 -5.309 -19.757 1.00 98.50 67 VAL A O 1
ATOM 507 N N . ALA A 1 68 ? 13.079 -5.444 -18.940 1.00 98.31 68 ALA A N 1
ATOM 508 C CA . ALA A 1 68 ? 12.803 -6.528 -18.001 1.00 98.31 68 ALA A CA 1
ATOM 509 C C . ALA A 1 68 ? 13.317 -6.146 -16.612 1.00 98.31 68 ALA A C 1
ATOM 511 O O . ALA A 1 68 ? 14.421 -5.617 -16.480 1.00 98.31 68 ALA A O 1
ATOM 512 N N . GLY A 1 69 ? 12.522 -6.395 -15.572 1.00 97.62 69 GLY A N 1
ATOM 513 C CA . GLY A 1 69 ? 12.883 -5.991 -14.217 1.00 97.62 69 GLY A CA 1
ATOM 514 C C . GLY A 1 69 ? 12.396 -6.936 -13.126 1.00 97.62 69 GLY A C 1
ATOM 515 O O . GLY A 1 69 ? 11.330 -7.547 -13.243 1.00 97.62 69 GLY A O 1
ATOM 516 N N . THR A 1 70 ? 13.163 -6.985 -12.037 1.00 96.12 70 THR A N 1
ATOM 517 C CA . THR A 1 70 ? 12.857 -7.752 -10.821 1.00 96.12 70 THR A CA 1
ATOM 518 C C . THR A 1 70 ? 12.863 -6.835 -9.594 1.00 96.12 70 THR A C 1
ATOM 520 O O . THR A 1 70 ? 13.749 -5.994 -9.460 1.00 96.12 70 THR A O 1
ATOM 523 N N . SER A 1 71 ? 11.905 -6.977 -8.671 1.00 94.19 71 SER A N 1
ATOM 524 C CA . SER A 1 71 ? 11.828 -6.194 -7.426 1.00 94.19 71 SER A CA 1
ATOM 525 C C . SER A 1 71 ? 11.852 -4.679 -7.685 1.00 94.19 71 SER A C 1
ATOM 527 O O . SER A 1 71 ? 11.041 -4.169 -8.460 1.00 94.19 71 SER A O 1
ATOM 529 N N . MET A 1 72 ? 12.792 -3.931 -7.097 1.00 94.44 72 MET A N 1
ATOM 530 C CA . MET A 1 72 ? 12.986 -2.507 -7.407 1.00 94.44 72 MET A CA 1
ATOM 531 C C . MET A 1 72 ? 13.247 -2.248 -8.902 1.00 94.44 72 MET A C 1
ATOM 533 O O . MET A 1 72 ? 12.760 -1.254 -9.437 1.00 94.44 72 MET A O 1
ATOM 537 N N . GLY A 1 73 ? 13.938 -3.151 -9.604 1.00 97.00 73 GLY A N 1
ATOM 538 C CA . GLY A 1 73 ? 14.097 -3.086 -11.056 1.00 97.00 73 GLY A CA 1
ATOM 539 C C . GLY A 1 73 ? 12.762 -3.186 -11.802 1.00 97.00 73 GLY A C 1
ATOM 540 O O . GLY A 1 73 ? 12.565 -2.489 -12.792 1.00 97.00 73 GLY A O 1
ATOM 541 N N . ALA A 1 74 ? 11.797 -3.961 -11.293 1.00 97.56 74 ALA A N 1
ATOM 542 C CA . ALA A 1 74 ? 10.432 -4.003 -11.826 1.00 97.56 74 ALA A CA 1
ATOM 543 C C . ALA A 1 74 ? 9.640 -2.719 -11.535 1.00 97.56 74 ALA A C 1
ATOM 545 O O . ALA A 1 74 ? 8.831 -2.312 -12.364 1.00 97.56 74 ALA A O 1
ATOM 546 N N . ILE A 1 75 ? 9.871 -2.057 -10.397 1.00 96.88 75 ILE A N 1
ATOM 547 C CA . ILE A 1 75 ? 9.236 -0.766 -10.083 1.00 96.88 75 ILE A CA 1
ATOM 548 C C . ILE A 1 75 ? 9.755 0.317 -11.027 1.00 96.88 75 ILE A C 1
ATOM 550 O O . ILE A 1 75 ? 8.959 0.977 -11.688 1.00 96.88 75 ILE A O 1
ATOM 554 N N . ILE A 1 76 ? 11.079 0.485 -11.121 1.00 98.31 76 ILE A N 1
ATOM 555 C CA . ILE A 1 76 ? 11.690 1.502 -11.988 1.00 98.31 76 ILE A CA 1
ATOM 556 C C . ILE A 1 76 ? 11.422 1.190 -13.462 1.00 98.31 76 ILE A C 1
ATOM 558 O O . ILE A 1 76 ? 11.002 2.072 -14.207 1.00 98.31 76 ILE A O 1
ATOM 562 N N . GLY A 1 77 ? 11.587 -0.069 -13.870 1.00 98.12 77 GLY A N 1
ATOM 563 C CA . GLY A 1 77 ? 11.291 -0.516 -15.228 1.00 98.12 77 GLY A CA 1
ATOM 564 C C . GLY A 1 77 ? 9.816 -0.362 -15.589 1.00 98.12 77 GLY A C 1
ATOM 565 O O . GLY A 1 77 ? 9.502 0.095 -16.680 1.00 98.12 77 GLY A O 1
ATOM 566 N N . GLY A 1 78 ? 8.909 -0.649 -14.653 1.00 98.12 78 GLY A N 1
ATOM 567 C CA . GLY A 1 78 ? 7.475 -0.442 -14.822 1.00 98.12 78 GLY A CA 1
ATOM 568 C C . GLY A 1 78 ? 7.100 1.035 -14.945 1.00 98.12 78 GLY A C 1
ATOM 569 O O . GLY A 1 78 ? 6.329 1.388 -15.831 1.00 98.12 78 GLY A O 1
ATOM 570 N N . LEU A 1 79 ? 7.665 1.911 -14.102 1.00 98.31 79 LEU A N 1
ATOM 571 C CA . LEU A 1 79 ? 7.482 3.367 -14.208 1.00 98.31 79 LEU A CA 1
ATOM 572 C C . LEU A 1 79 ? 7.977 3.881 -15.567 1.00 98.31 79 LEU A C 1
ATOM 574 O O . LEU A 1 79 ? 7.278 4.643 -16.239 1.00 98.31 79 LEU A O 1
ATOM 578 N N . TYR A 1 80 ? 9.145 3.417 -16.010 1.00 98.44 80 TYR A N 1
ATOM 579 C CA . TYR A 1 80 ? 9.674 3.749 -17.327 1.00 98.44 80 TYR A CA 1
ATOM 580 C C . TYR A 1 80 ? 8.756 3.267 -18.457 1.00 98.44 80 TYR A C 1
ATOM 582 O O . TYR A 1 80 ? 8.384 4.052 -19.328 1.00 98.44 80 TYR A O 1
ATOM 590 N N . ALA A 1 81 ? 8.303 2.013 -18.390 1.00 98.25 81 ALA A N 1
ATOM 591 C CA . ALA A 1 81 ? 7.419 1.389 -19.370 1.00 98.25 81 ALA A CA 1
ATOM 592 C C . ALA A 1 81 ? 6.048 2.074 -19.485 1.00 98.25 81 ALA A C 1
ATOM 594 O O . ALA A 1 81 ? 5.430 2.013 -20.541 1.00 98.25 81 ALA A O 1
ATOM 595 N N . ILE A 1 82 ? 5.567 2.775 -18.453 1.00 97.69 82 ILE A N 1
ATOM 596 C CA . ILE A 1 82 ? 4.344 3.601 -18.538 1.00 97.69 82 ILE A CA 1
ATOM 597 C C . ILE A 1 82 ? 4.613 5.045 -19.000 1.00 97.69 82 ILE A C 1
ATOM 599 O O . ILE A 1 82 ? 3.724 5.903 -18.955 1.00 97.69 82 ILE A O 1
ATOM 603 N N . GLY A 1 83 ? 5.841 5.331 -19.436 1.00 96.62 83 GLY A N 1
ATOM 604 C CA . GLY A 1 83 ? 6.260 6.614 -19.981 1.00 96.62 83 GLY A CA 1
ATOM 605 C C . GLY A 1 83 ? 6.639 7.642 -18.923 1.00 96.62 83 GLY A C 1
ATOM 606 O O . GLY A 1 83 ? 6.417 8.829 -19.146 1.00 96.62 83 GLY A O 1
ATOM 607 N N . TRP A 1 84 ? 7.156 7.252 -17.755 1.00 97.44 84 TRP A N 1
ATOM 608 C CA . TRP A 1 84 ? 7.740 8.218 -16.815 1.00 97.44 84 TRP A CA 1
ATOM 609 C C . TRP A 1 84 ? 9.148 8.644 -17.216 1.00 97.44 84 TRP A C 1
ATOM 611 O O . TRP A 1 84 ? 9.929 7.848 -17.729 1.00 97.44 84 TRP A O 1
ATOM 621 N N . THR A 1 85 ? 9.466 9.918 -16.976 1.00 97.81 85 THR A N 1
ATOM 622 C CA . THR A 1 85 ? 10.831 10.427 -17.139 1.00 97.81 85 THR A CA 1
ATOM 623 C C . THR A 1 85 ? 11.681 10.073 -15.914 1.00 97.81 85 THR A C 1
ATOM 625 O O . THR A 1 85 ? 11.136 9.941 -14.808 1.00 97.81 85 THR A O 1
ATOM 628 N N . PRO A 1 86 ? 13.016 9.988 -16.056 1.00 97.75 86 PRO A N 1
ATOM 629 C CA . PRO A 1 86 ? 13.923 9.831 -14.920 1.00 97.75 86 PRO A CA 1
ATOM 630 C C . PRO A 1 86 ? 13.706 10.869 -13.815 1.00 97.75 86 PRO A C 1
ATOM 632 O O . PRO A 1 86 ? 13.719 10.524 -12.637 1.00 97.75 86 PRO A O 1
ATOM 635 N N . ASP A 1 87 ? 13.403 12.116 -14.177 1.00 97.50 87 ASP A N 1
ATOM 636 C CA . ASP A 1 87 ? 13.165 13.194 -13.211 1.00 97.50 87 ASP A CA 1
ATOM 637 C C . ASP A 1 87 ? 11.876 13.001 -12.405 1.00 97.50 87 ASP A C 1
ATOM 639 O O . ASP A 1 87 ? 11.828 13.306 -11.213 1.00 97.50 87 ASP A O 1
ATOM 643 N N . GLN A 1 88 ? 10.820 12.474 -13.032 1.00 97.00 88 GLN A N 1
ATOM 644 C CA . GLN A 1 88 ? 9.582 12.137 -12.328 1.00 97.00 88 GLN A CA 1
ATOM 645 C C . GLN A 1 88 ? 9.796 10.970 -11.363 1.00 97.00 88 GLN A C 1
ATOM 647 O O . GLN A 1 88 ? 9.310 11.022 -10.232 1.00 97.00 88 GLN A O 1
ATOM 652 N N . MET A 1 89 ? 10.546 9.950 -11.795 1.00 97.44 89 MET A N 1
ATOM 653 C CA . MET A 1 89 ? 10.912 8.814 -10.948 1.00 97.44 89 MET A CA 1
ATOM 654 C C . MET A 1 89 ? 11.754 9.272 -9.750 1.00 97.44 89 MET A C 1
ATOM 656 O O . MET A 1 89 ? 11.416 8.952 -8.611 1.00 97.44 89 MET A O 1
ATOM 660 N N . GLU A 1 90 ? 12.789 10.090 -9.978 1.00 96.88 90 GLU A N 1
ATOM 661 C CA . GLU A 1 90 ? 13.626 10.655 -8.911 1.00 96.88 90 GLU A CA 1
ATOM 662 C C . GLU A 1 90 ? 12.794 11.473 -7.918 1.00 96.88 90 GLU A C 1
ATOM 664 O O . GLU A 1 90 ? 12.921 11.294 -6.707 1.00 96.88 90 GLU A O 1
ATOM 669 N N . LYS A 1 91 ? 11.913 12.349 -8.416 1.00 96.62 91 LYS A N 1
ATOM 670 C CA . LYS A 1 91 ? 11.081 13.202 -7.562 1.00 96.62 91 LYS A CA 1
ATOM 671 C C . LYS A 1 91 ? 10.215 12.390 -6.600 1.00 96.62 91 LYS A C 1
ATOM 673 O O . LYS A 1 91 ? 10.079 12.785 -5.446 1.00 96.62 91 LYS A O 1
ATOM 678 N N . VAL A 1 92 ? 9.622 11.289 -7.064 1.00 93.88 92 VAL A N 1
ATOM 679 C CA . VAL A 1 92 ? 8.795 10.423 -6.212 1.00 93.88 92 VAL A CA 1
ATOM 680 C C . VAL A 1 92 ? 9.655 9.656 -5.215 1.00 93.88 92 VAL A C 1
ATOM 682 O O . VAL A 1 92 ? 9.338 9.667 -4.030 1.00 93.88 92 VAL A O 1
ATOM 685 N N . LEU A 1 93 ? 10.764 9.049 -5.642 1.00 93.06 93 LEU A N 1
ATOM 686 C CA . LEU A 1 93 ? 11.614 8.262 -4.740 1.00 93.06 93 LEU A CA 1
ATOM 687 C C . LEU A 1 93 ? 12.303 9.100 -3.650 1.00 93.06 93 LEU A C 1
ATOM 689 O O . LEU A 1 93 ? 12.647 8.566 -2.601 1.00 93.06 93 LEU A O 1
ATOM 693 N N . LEU A 1 94 ? 12.504 10.401 -3.878 1.00 93.06 94 LEU A N 1
ATOM 694 C CA . LEU A 1 94 ? 13.052 11.334 -2.885 1.00 93.06 94 LEU A CA 1
ATOM 695 C C . LEU A 1 94 ? 11.987 12.000 -1.996 1.00 93.06 94 LEU A C 1
ATOM 697 O O . LEU A 1 94 ? 12.335 12.869 -1.198 1.00 93.06 94 LEU A O 1
ATOM 701 N N . SER A 1 95 ? 10.709 11.654 -2.158 1.00 91.44 95 SER A N 1
ATOM 702 C CA . SER A 1 95 ? 9.609 12.280 -1.418 1.00 91.44 95 SER A CA 1
ATOM 703 C C . SER A 1 95 ? 9.384 11.656 -0.037 1.00 91.44 95 SER A C 1
ATOM 705 O O . SER A 1 95 ? 9.527 10.444 0.141 1.00 91.44 95 SER A O 1
ATOM 707 N N . ASP A 1 96 ? 8.943 12.473 0.924 1.00 85.62 96 ASP A N 1
ATOM 708 C CA . ASP A 1 96 ? 8.517 12.011 2.254 1.00 85.62 96 ASP A CA 1
ATOM 709 C C . ASP A 1 96 ? 7.320 11.043 2.155 1.00 85.62 96 ASP A C 1
ATOM 711 O O . ASP A 1 96 ? 7.086 10.214 3.036 1.00 85.62 96 ASP A O 1
ATOM 715 N N . GLU A 1 97 ? 6.504 11.163 1.101 1.00 85.62 97 GLU A N 1
ATOM 716 C CA . GLU A 1 97 ? 5.408 10.240 0.825 1.00 85.62 97 GLU A CA 1
ATOM 717 C C . GLU A 1 97 ? 5.921 8.829 0.535 1.00 85.62 97 GLU A C 1
ATOM 719 O O . GLU A 1 97 ? 5.385 7.873 1.093 1.00 85.62 97 GLU A O 1
ATOM 724 N N . PHE A 1 98 ? 6.969 8.691 -0.281 1.00 87.81 98 PHE A N 1
ATOM 725 C CA . PHE A 1 98 ? 7.545 7.389 -0.615 1.00 87.81 98 PHE A CA 1
ATOM 726 C C . PHE A 1 98 ? 8.135 6.686 0.613 1.00 87.81 98 PHE A C 1
ATOM 728 O O . PHE A 1 98 ? 7.902 5.490 0.796 1.00 87.81 98 PHE A O 1
ATOM 735 N N . GLU A 1 99 ? 8.813 7.425 1.497 1.00 83.38 99 GLU A N 1
ATOM 736 C CA . GLU A 1 99 ? 9.309 6.891 2.775 1.00 83.38 99 GLU A CA 1
ATOM 737 C C . GLU A 1 99 ? 8.158 6.287 3.599 1.00 83.38 99 GLU A C 1
ATOM 739 O O . GLU A 1 99 ? 8.209 5.117 3.985 1.00 83.38 99 GLU A O 1
ATOM 744 N N . LYS A 1 100 ? 7.040 7.016 3.736 1.00 81.94 100 LYS A N 1
ATOM 745 C CA . LYS A 1 100 ? 5.836 6.516 4.425 1.00 81.94 100 LYS A CA 1
ATOM 746 C C . LYS A 1 100 ? 5.232 5.284 3.752 1.00 81.94 100 LYS A C 1
ATOM 748 O O . LYS A 1 100 ? 4.725 4.402 4.444 1.00 81.94 100 LYS A O 1
ATOM 753 N N . TRP A 1 101 ? 5.258 5.202 2.419 1.00 84.94 101 TRP A N 1
ATOM 754 C CA . TRP A 1 101 ? 4.734 4.039 1.690 1.00 84.94 101 TRP A CA 1
ATOM 755 C C . TRP A 1 101 ? 5.530 2.770 2.008 1.00 84.94 101 TRP A C 1
ATOM 757 O O . TRP A 1 101 ? 4.927 1.719 2.233 1.00 84.94 101 TRP A O 1
ATOM 767 N N . VAL A 1 102 ? 6.861 2.877 2.079 1.00 79.69 102 VAL A N 1
ATOM 768 C CA . VAL A 1 102 ? 7.770 1.763 2.399 1.00 79.69 102 VAL A CA 1
ATOM 769 C C . VAL A 1 102 ? 7.661 1.339 3.866 1.00 79.69 102 VAL A C 1
ATOM 771 O O . VAL A 1 102 ? 7.701 0.142 4.163 1.00 79.69 102 VAL A O 1
ATOM 774 N N . GLU A 1 103 ? 7.480 2.293 4.781 1.00 78.44 103 GLU A N 1
ATOM 775 C CA . GLU A 1 103 ? 7.268 2.032 6.213 1.00 78.44 103 GLU A CA 1
ATOM 776 C C . GLU A 1 103 ? 5.856 1.496 6.526 1.00 78.44 103 GLU A C 1
ATOM 778 O O . GLU A 1 103 ? 5.581 1.039 7.638 1.00 78.44 103 GLU A O 1
ATOM 783 N N . GLY A 1 104 ? 4.941 1.525 5.548 1.00 78.19 104 GLY A N 1
ATOM 784 C CA . GLY A 1 104 ? 3.535 1.150 5.718 1.00 78.19 104 GLY A CA 1
ATOM 785 C C . GLY A 1 104 ? 2.748 2.136 6.581 1.00 78.19 104 GLY A C 1
ATOM 786 O O . GLY A 1 104 ? 1.693 1.788 7.128 1.00 78.19 104 GLY A O 1
ATOM 787 N N . GLU A 1 105 ? 3.247 3.365 6.713 1.00 80.19 105 GLU A N 1
ATOM 788 C CA . GLU A 1 105 ? 2.565 4.437 7.411 1.00 80.19 105 GLU A CA 1
ATOM 789 C C . GLU A 1 105 ? 1.468 5.045 6.533 1.00 80.19 105 GLU A C 1
ATOM 791 O O . GLU A 1 105 ? 1.658 5.433 5.381 1.00 80.19 105 GLU A O 1
ATOM 796 N N . ILE A 1 106 ? 0.278 5.173 7.114 1.00 81.56 106 ILE A N 1
ATOM 797 C CA . ILE A 1 106 ? -0.837 5.869 6.477 1.00 81.56 106 ILE A CA 1
ATOM 798 C C . ILE A 1 106 ? -0.694 7.366 6.775 1.00 81.56 106 ILE A C 1
ATOM 800 O O . ILE A 1 106 ? -0.599 7.752 7.948 1.00 81.56 106 ILE A O 1
ATOM 804 N N . GLY A 1 107 ? -0.732 8.201 5.729 1.00 76.38 107 GLY A N 1
ATOM 805 C CA . GLY A 1 107 ? -0.703 9.665 5.840 1.00 76.38 107 GLY A CA 1
ATOM 806 C C . GLY A 1 107 ? -1.729 10.196 6.847 1.00 76.38 107 GLY A C 1
ATOM 807 O O . GLY A 1 107 ? -2.815 9.628 7.010 1.00 76.38 107 GLY A O 1
ATOM 808 N N . GLU A 1 108 ? -1.391 11.267 7.573 1.00 76.44 108 GLU A N 1
ATOM 809 C CA . GLU A 1 108 ? -2.237 11.785 8.658 1.00 76.44 108 GLU A CA 1
ATOM 810 C C . GLU A 1 108 ? -3.665 12.096 8.182 1.00 76.44 108 GLU A C 1
ATOM 812 O O . GLU A 1 108 ? -4.631 11.820 8.895 1.00 76.44 108 GLU A O 1
ATOM 817 N N . GLU A 1 109 ? -3.813 12.620 6.971 1.00 78.62 109 GLU A N 1
ATOM 818 C CA . GLU A 1 109 ? -5.070 12.972 6.316 1.00 78.62 109 GLU A CA 1
ATOM 819 C C . GLU A 1 109 ? -6.010 11.776 6.085 1.00 78.62 109 GLU A C 1
ATOM 821 O O . GLU A 1 109 ? -7.236 11.947 6.054 1.00 78.62 109 GLU A O 1
ATOM 826 N N . TYR A 1 110 ? -5.455 10.565 5.995 1.00 83.31 110 TYR A N 1
ATOM 827 C CA . TYR A 1 110 ? -6.187 9.317 5.776 1.00 83.31 110 TYR A CA 1
ATOM 828 C C . TYR A 1 110 ? -6.457 8.542 7.076 1.00 83.31 110 TYR A C 1
ATOM 830 O O . TYR A 1 110 ? -7.244 7.595 7.079 1.00 83.31 110 TYR A O 1
ATOM 838 N N . LYS A 1 111 ? -5.866 8.947 8.212 1.00 83.75 111 LYS A N 1
ATOM 839 C CA . LYS A 1 111 ? -6.121 8.310 9.515 1.00 83.75 111 LYS A CA 1
ATOM 840 C C . LYS A 1 111 ? -7.560 8.575 9.969 1.00 83.75 111 LYS A C 1
ATOM 842 O O . LYS A 1 111 ? -7.911 9.701 10.324 1.00 83.75 111 LYS A O 1
ATOM 847 N N . PHE A 1 112 ? -8.375 7.521 10.030 1.00 87.88 112 PHE A N 1
ATOM 848 C CA . PHE A 1 112 ? -9.757 7.595 10.509 1.00 87.88 112 PHE A CA 1
ATOM 849 C C . PHE A 1 112 ? -9.875 7.196 11.990 1.00 87.88 112 PHE A C 1
ATOM 851 O O . PHE A 1 112 ? -10.024 6.026 12.342 1.00 87.88 112 PHE A O 1
ATOM 858 N N . TYR A 1 113 ? -9.798 8.186 12.882 1.00 87.94 113 TYR A N 1
ATOM 859 C CA . TYR A 1 113 ? -9.738 7.986 14.333 1.00 87.94 113 TYR A CA 1
ATOM 860 C C . TYR A 1 113 ? -11.020 7.395 14.928 1.00 87.94 113 TYR A C 1
ATOM 862 O O . TYR A 1 113 ? -10.967 6.646 15.899 1.00 87.94 113 TYR A O 1
ATOM 870 N N . PHE A 1 114 ? -12.175 7.681 14.326 1.00 90.19 114 PHE A N 1
ATOM 871 C CA . PHE A 1 114 ? -13.475 7.208 14.804 1.00 90.19 114 PHE A CA 1
ATOM 872 C C . PHE A 1 114 ? -13.546 5.683 14.977 1.00 90.19 114 PHE A C 1
ATOM 874 O O . PHE A 1 114 ? -14.201 5.203 15.902 1.00 90.19 114 PHE A O 1
ATOM 881 N N . LYS A 1 115 ? -12.858 4.920 14.120 1.00 87.69 115 LYS A N 1
ATOM 882 C CA . LYS A 1 115 ? -12.840 3.450 14.155 1.00 87.69 115 LYS A CA 1
ATOM 883 C C . LYS A 1 115 ? -11.790 2.856 15.086 1.00 87.69 115 LYS A C 1
ATOM 885 O O . LYS A 1 115 ? -11.886 1.675 15.405 1.00 87.69 115 LYS A O 1
ATOM 890 N N . LYS A 1 116 ? -10.846 3.662 15.581 1.00 84.69 116 LYS A N 1
ATOM 891 C CA . LYS A 1 116 ? -9.829 3.170 16.509 1.00 84.69 116 LYS A CA 1
ATOM 892 C C . LYS A 1 116 ? -10.444 2.878 17.887 1.00 84.69 116 LYS A C 1
ATOM 894 O O . LYS A 1 116 ? -11.233 3.690 18.387 1.00 84.69 116 LYS A O 1
ATOM 899 N N . PRO A 1 117 ? -10.105 1.739 18.512 1.00 81.88 117 PRO A N 1
ATOM 900 C CA . PRO A 1 117 ? -10.478 1.446 19.886 1.00 81.88 117 PRO A CA 1
ATOM 901 C C . PRO A 1 117 ? -9.702 2.351 20.845 1.00 81.88 117 PRO A C 1
ATOM 903 O O . PRO A 1 117 ? -8.671 2.936 20.498 1.00 81.88 117 PRO A O 1
ATOM 906 N N . ASN A 1 118 ? -10.182 2.432 22.082 1.00 83.88 118 ASN A N 1
ATOM 907 C CA . ASN A 1 118 ? -9.435 3.103 23.135 1.00 83.88 118 ASN A CA 1
ATOM 908 C C . ASN A 1 118 ? -8.148 2.312 23.449 1.00 83.88 118 ASN A C 1
ATOM 910 O O . ASN A 1 118 ? -8.160 1.077 23.422 1.00 83.88 118 ASN A O 1
ATOM 914 N N . PRO A 1 119 ? -7.025 2.995 23.729 1.00 84.75 119 PRO A N 1
ATOM 915 C CA . PRO A 1 119 ? -5.778 2.325 24.066 1.00 84.75 119 PRO A CA 1
ATOM 916 C C . PRO A 1 119 ? -5.906 1.556 25.389 1.00 84.75 119 PRO A C 1
ATOM 918 O O . PRO A 1 119 ? -6.492 2.036 26.355 1.00 84.75 119 PRO A O 1
ATOM 921 N N . ASN A 1 120 ? -5.306 0.372 25.425 1.00 88.25 120 ASN A N 1
ATOM 922 C CA . ASN A 1 120 ? -5.208 -0.533 26.568 1.00 88.25 120 ASN A CA 1
ATOM 923 C C . ASN A 1 120 ? -3.726 -0.782 26.921 1.00 88.25 120 ASN A C 1
ATOM 925 O O . ASN A 1 120 ? -2.826 -0.268 26.252 1.00 88.25 120 ASN A O 1
ATOM 929 N N . ALA A 1 121 ? -3.460 -1.579 27.961 1.00 88.31 121 ALA A N 1
ATOM 930 C CA . ALA A 1 121 ? -2.096 -1.864 28.425 1.00 88.31 121 ALA A CA 1
ATOM 931 C C . ALA A 1 121 ? -1.421 -3.041 27.692 1.00 88.31 121 ALA A C 1
ATOM 933 O O . ALA A 1 121 ? -0.457 -3.602 28.206 1.00 88.31 121 ALA A O 1
ATOM 934 N N . SER A 1 122 ? -1.917 -3.437 26.514 1.00 89.00 122 SER A N 1
ATOM 935 C CA . SER A 1 122 ? -1.373 -4.565 25.754 1.00 89.00 122 SER A CA 1
ATOM 936 C C . SER A 1 122 ? -0.012 -4.240 25.120 1.00 89.00 122 SER A C 1
ATOM 938 O O . SER A 1 122 ? 0.103 -3.231 24.418 1.00 89.00 122 SER A O 1
ATOM 940 N N . TRP A 1 123 ? 0.960 -5.144 25.236 1.00 84.25 123 TRP A N 1
ATOM 941 C CA . TRP A 1 123 ? 2.205 -5.147 24.441 1.00 84.25 123 TRP A CA 1
ATOM 942 C C . TRP A 1 123 ? 2.242 -6.243 23.360 1.00 84.25 123 TRP A C 1
ATOM 944 O O . TRP A 1 123 ? 3.078 -6.201 22.466 1.00 84.25 123 TRP A O 1
ATOM 954 N N . LEU A 1 124 ? 1.326 -7.215 23.430 1.00 84.00 124 LEU A N 1
ATOM 955 C CA . LEU A 1 124 ? 1.278 -8.408 22.589 1.00 84.00 124 LEU A CA 1
ATOM 956 C C . LEU A 1 124 ? -0.185 -8.757 22.318 1.00 84.00 124 LEU A C 1
ATOM 958 O O . LEU A 1 124 ? -0.976 -8.846 23.258 1.00 84.00 124 LEU A O 1
ATOM 962 N N . SER A 1 125 ? -0.519 -9.012 21.053 1.00 84.44 125 SER A N 1
ATOM 963 C CA . SER A 1 125 ? -1.873 -9.372 20.620 1.00 84.44 125 SER A CA 1
ATOM 964 C C . SER A 1 125 ? -1.835 -10.627 19.747 1.00 84.44 125 SER A C 1
ATOM 966 O O . SER A 1 125 ? -1.219 -10.642 18.680 1.00 84.44 125 SER A O 1
ATOM 968 N N . LEU A 1 126 ? -2.523 -11.680 20.181 1.00 82.69 126 LEU A N 1
ATOM 969 C CA . LEU A 1 126 ? -2.681 -12.947 19.470 1.00 82.69 126 LEU A CA 1
ATOM 970 C C . LEU A 1 126 ? -4.093 -13.035 18.883 1.00 82.69 126 LEU A C 1
ATOM 972 O O . LEU A 1 126 ? -5.066 -12.710 19.555 1.00 82.69 126 LEU A O 1
ATOM 976 N N . ARG A 1 127 ? -4.220 -13.477 17.629 1.00 81.31 127 ARG A N 1
ATOM 977 C CA . ARG A 1 127 ? -5.497 -13.504 16.891 1.00 81.31 127 ARG A CA 1
ATOM 978 C C . ARG A 1 127 ? -5.871 -14.930 16.462 1.00 81.31 127 ARG A C 1
ATOM 980 O O . ARG A 1 127 ? -5.053 -15.602 15.817 1.00 81.31 127 ARG A O 1
ATOM 987 N N . PHE A 1 128 ? -7.114 -15.344 16.710 1.00 79.12 128 PHE A N 1
ATOM 988 C CA . PHE A 1 128 ? -7.655 -16.696 16.499 1.00 79.12 128 PHE A CA 1
ATOM 989 C C . PHE A 1 128 ? -9.023 -16.677 15.800 1.00 79.12 128 PHE A C 1
ATOM 991 O O . PHE A 1 128 ? -9.838 -15.794 16.048 1.00 79.12 128 PHE A O 1
ATOM 998 N N . ASN A 1 129 ? -9.286 -17.679 14.957 1.00 76.19 129 ASN A N 1
ATOM 999 C CA . ASN A 1 129 ? -10.629 -17.945 14.426 1.00 76.19 129 ASN A CA 1
ATOM 1000 C C . ASN A 1 129 ? -11.368 -18.890 15.376 1.00 76.19 129 ASN A C 1
ATOM 1002 O O . ASN A 1 129 ? -10.732 -19.806 15.906 1.00 76.19 129 ASN A O 1
ATOM 1006 N N . VAL A 1 130 ? -12.689 -18.732 15.519 1.00 71.88 130 VAL A N 1
ATOM 1007 C CA . VAL A 1 130 ? -13.513 -19.638 16.349 1.00 71.88 130 VAL A CA 1
ATOM 1008 C C . VAL A 1 130 ? -13.350 -21.095 15.896 1.00 71.88 130 VAL A C 1
ATOM 1010 O O . VAL A 1 130 ? -13.142 -21.982 16.720 1.00 71.88 130 VAL A O 1
ATOM 1013 N N . ASP A 1 131 ? -13.306 -21.325 14.581 1.00 66.56 131 ASP A N 1
ATOM 1014 C CA . ASP A 1 131 ? -13.269 -22.670 13.988 1.00 66.56 131 ASP A CA 1
ATOM 1015 C C . ASP A 1 131 ? -11.872 -23.320 13.968 1.00 66.56 131 ASP A C 1
ATOM 1017 O O . ASP A 1 131 ? -11.701 -24.438 13.481 1.00 66.56 131 ASP A O 1
ATOM 1021 N N . SER A 1 132 ? -10.813 -22.625 14.399 1.00 59.16 132 SER A N 1
ATOM 1022 C CA . SER A 1 132 ? -9.431 -23.107 14.224 1.00 59.16 132 SER A CA 1
ATOM 1023 C C . SER A 1 132 ? -8.463 -22.577 15.281 1.00 59.16 132 SER A C 1
ATOM 1025 O O . SER A 1 132 ? -7.369 -22.112 14.959 1.00 59.16 132 SER A O 1
ATOM 1027 N N . VAL A 1 133 ? -8.834 -22.707 16.557 1.00 56.81 133 VAL A N 1
ATOM 1028 C CA . VAL A 1 133 ? -7.986 -22.331 17.706 1.00 56.81 133 VAL A CA 1
ATOM 1029 C C . VAL A 1 133 ? -6.626 -23.061 17.694 1.00 56.81 133 VAL A C 1
ATOM 1031 O O . VAL A 1 133 ? -5.628 -22.493 18.125 1.00 56.81 133 VAL A O 1
ATOM 1034 N N . LEU A 1 134 ? -6.558 -24.274 17.119 1.00 55.25 134 LEU A N 1
ATOM 1035 C CA . LEU A 1 134 ? -5.352 -25.119 17.089 1.00 55.25 134 LEU A CA 1
ATOM 1036 C C . LEU A 1 134 ? -4.451 -24.958 15.843 1.00 55.25 134 LEU A C 1
ATOM 1038 O O . LEU A 1 134 ? -3.340 -25.481 15.828 1.00 55.25 134 LEU A O 1
ATOM 1042 N N . LYS A 1 135 ? -4.897 -24.271 14.778 1.00 52.75 135 LYS A N 1
ATOM 1043 C CA . LYS A 1 135 ? -4.086 -24.066 13.557 1.00 52.75 135 LYS A CA 1
ATOM 1044 C C . LYS A 1 135 ? -3.434 -22.689 13.599 1.00 52.75 135 LYS A C 1
ATOM 1046 O O . LYS A 1 135 ? -3.955 -21.711 13.061 1.00 52.75 135 LYS A O 1
ATOM 1051 N N . HIS A 1 136 ? -2.285 -22.611 14.263 1.00 49.62 136 HIS A N 1
ATOM 1052 C CA . HIS A 1 136 ? -1.522 -21.374 14.366 1.00 49.62 136 HIS A CA 1
ATOM 1053 C C . HIS A 1 136 ? -1.029 -20.906 12.992 1.00 49.62 136 HIS A C 1
ATOM 1055 O O . HIS A 1 136 ? -0.370 -21.628 12.252 1.00 49.62 136 HIS A O 1
ATOM 1061 N N . ARG A 1 137 ? -1.342 -19.652 12.669 1.00 52.69 137 ARG A N 1
ATOM 1062 C CA . ARG A 1 137 ? -0.678 -18.875 11.621 1.00 52.69 137 ARG A CA 1
ATOM 1063 C C . ARG A 1 137 ? -0.250 -17.578 12.285 1.00 52.69 137 ARG A C 1
ATOM 1065 O O . ARG A 1 137 ? -1.102 -16.711 12.516 1.00 52.69 137 ARG A O 1
ATOM 1072 N N . LEU A 1 138 ? 1.018 -17.514 12.688 1.00 53.97 138 LEU A N 1
ATOM 1073 C CA . LEU A 1 138 ? 1.627 -16.278 13.168 1.00 53.97 138 LEU A CA 1
ATOM 1074 C C . LEU A 1 138 ? 1.613 -15.271 12.008 1.00 53.97 138 LEU A C 1
ATOM 1076 O O . LEU A 1 138 ? 1.896 -15.667 10.873 1.00 53.97 138 LEU A O 1
ATOM 1080 N N . PRO A 1 139 ? 1.224 -14.006 12.242 1.00 51.88 139 PRO A N 1
ATOM 1081 C CA . PRO A 1 139 ? 1.397 -12.972 11.237 1.00 51.88 139 PRO A CA 1
ATOM 1082 C C . PRO A 1 139 ? 2.897 -12.840 10.971 1.00 51.88 139 PRO A C 1
ATOM 1084 O O . PRO A 1 139 ? 3.657 -12.445 11.845 1.00 51.88 139 PRO A O 1
ATOM 1087 N N . VAL A 1 140 ? 3.305 -13.253 9.777 1.00 56.22 140 VAL A N 1
ATOM 1088 C CA . VAL A 1 140 ? 4.706 -13.301 9.349 1.00 56.22 140 VAL A CA 1
ATOM 1089 C C . VAL A 1 140 ? 5.210 -11.967 8.807 1.00 56.22 140 VAL A C 1
ATOM 1091 O O . VAL A 1 140 ? 6.392 -11.875 8.528 1.00 56.22 140 VAL A O 1
ATOM 1094 N N . ASN A 1 141 ? 4.340 -10.961 8.656 1.00 62.81 141 ASN A N 1
ATOM 1095 C CA . ASN A 1 141 ? 4.665 -9.713 7.965 1.00 62.81 141 ASN A CA 1
ATOM 1096 C C . ASN A 1 141 ? 4.929 -8.578 8.952 1.00 62.81 141 ASN A C 1
ATOM 1098 O O . ASN A 1 141 ? 4.123 -8.351 9.859 1.00 62.81 141 ASN A O 1
ATOM 1102 N N . ILE A 1 142 ? 6.019 -7.851 8.724 1.00 62.41 142 ILE A N 1
ATOM 1103 C CA . ILE A 1 142 ? 6.472 -6.745 9.576 1.00 62.41 142 ILE A CA 1
ATOM 1104 C C . ILE A 1 142 ? 5.736 -5.438 9.241 1.00 62.41 142 ILE A C 1
ATOM 1106 O O . ILE A 1 142 ? 5.458 -4.649 10.143 1.00 62.41 142 ILE A O 1
ATOM 1110 N N . VAL A 1 143 ? 5.364 -5.228 7.971 1.00 71.31 143 VAL A N 1
ATOM 1111 C CA . VAL A 1 143 ? 4.793 -3.961 7.485 1.00 71.31 143 VAL A CA 1
ATOM 1112 C C . VAL A 1 143 ? 3.412 -4.150 6.855 1.00 71.31 143 VAL A C 1
ATOM 1114 O O . VAL A 1 143 ? 3.118 -5.158 6.206 1.00 71.31 143 VAL A O 1
ATOM 1117 N N . SER A 1 144 ? 2.535 -3.161 7.054 1.00 79.44 144 SER A N 1
ATOM 1118 C CA . SER A 1 144 ? 1.219 -3.116 6.415 1.00 79.44 144 SER A CA 1
ATOM 1119 C C . SER A 1 144 ? 1.354 -2.751 4.929 1.00 79.44 144 SER A C 1
ATOM 1121 O O . SER A 1 144 ? 1.805 -1.649 4.625 1.00 79.44 144 SER A O 1
ATOM 1123 N N . PRO A 1 145 ? 0.917 -3.607 3.984 1.00 82.88 145 PRO A N 1
ATOM 1124 C CA . PRO A 1 145 ? 1.052 -3.328 2.553 1.00 82.88 145 PRO A CA 1
ATOM 1125 C C . PRO A 1 145 ? -0.009 -2.354 2.020 1.00 82.88 145 PRO A C 1
ATOM 1127 O O . PRO A 1 145 ? 0.031 -1.986 0.854 1.00 82.88 145 PRO A O 1
ATOM 1130 N N . VAL A 1 146 ? -0.974 -1.940 2.846 1.00 86.81 146 VAL A N 1
ATOM 1131 C CA . VAL A 1 146 ? -2.216 -1.299 2.388 1.00 86.81 146 VAL A CA 1
ATOM 1132 C C . VAL A 1 146 ? -1.982 0.011 1.631 1.00 86.81 146 VAL A C 1
ATOM 1134 O O . VAL A 1 146 ? -2.660 0.267 0.637 1.00 86.81 146 VAL A O 1
ATOM 1137 N N . MET A 1 147 ? -1.045 0.841 2.099 1.00 87.69 147 MET A N 1
ATOM 1138 C CA . MET A 1 147 ? -0.707 2.097 1.422 1.00 87.69 147 MET A CA 1
ATOM 1139 C C . MET A 1 147 ? -0.069 1.816 0.058 1.00 87.69 147 MET A C 1
ATOM 1141 O O . MET A 1 147 ? -0.472 2.400 -0.943 1.00 87.69 147 MET A O 1
ATOM 1145 N N . MET A 1 148 ? 0.868 0.868 0.017 1.00 87.75 148 MET A N 1
ATOM 1146 C CA . MET A 1 148 ? 1.582 0.475 -1.195 1.00 87.75 148 MET A CA 1
ATOM 1147 C C . MET A 1 148 ? 0.653 -0.154 -2.241 1.00 87.75 148 MET A C 1
ATOM 1149 O O . MET A 1 148 ? 0.721 0.202 -3.414 1.00 87.75 148 MET A O 1
ATOM 1153 N N . ASP A 1 149 ? -0.258 -1.035 -1.810 1.00 91.25 149 ASP A N 1
ATOM 1154 C CA . ASP A 1 149 ? -1.261 -1.667 -2.675 1.00 91.25 149 ASP A CA 1
ATOM 1155 C C . ASP A 1 149 ? -2.114 -0.592 -3.387 1.00 91.25 149 ASP A C 1
ATOM 1157 O O . ASP A 1 149 ? -2.344 -0.673 -4.594 1.00 91.25 149 ASP A O 1
ATOM 1161 N N . PHE A 1 150 ? -2.528 0.461 -2.668 1.00 92.94 150 PHE A N 1
ATOM 1162 C CA . PHE A 1 150 ? -3.303 1.562 -3.253 1.00 92.94 150 PHE A CA 1
ATOM 1163 C C . PHE A 1 150 ? -2.466 2.443 -4.192 1.00 92.94 150 PHE A C 1
ATOM 1165 O O . PHE A 1 150 ? -2.947 2.849 -5.247 1.00 92.94 150 PHE A O 1
ATOM 1172 N N . VAL A 1 151 ? -1.214 2.736 -3.834 1.00 92.19 151 VAL A N 1
ATOM 1173 C CA . VAL A 1 151 ? -0.315 3.557 -4.661 1.00 92.19 151 VAL A CA 1
ATOM 1174 C C . VAL A 1 151 ? -0.003 2.869 -5.989 1.00 92.19 151 VAL A C 1
ATOM 1176 O O . VAL A 1 151 ? -0.039 3.513 -7.031 1.00 92.19 151 VAL A O 1
ATOM 1179 N N . PHE A 1 152 ? 0.257 1.562 -5.997 1.00 94.12 152 PHE A N 1
ATOM 1180 C CA . PHE A 1 152 ? 0.485 0.838 -7.250 1.00 94.12 152 PHE A CA 1
ATOM 1181 C C . PHE A 1 152 ? -0.751 0.794 -8.143 1.00 94.12 152 PHE A C 1
ATOM 1183 O O . PHE A 1 152 ? -0.637 0.937 -9.361 1.00 94.12 152 PHE A O 1
ATOM 1190 N N . LEU A 1 153 ? -1.933 0.666 -7.548 1.00 95.12 153 LEU A N 1
ATOM 1191 C CA . LEU A 1 153 ? -3.183 0.841 -8.273 1.00 95.12 153 LEU A CA 1
ATOM 1192 C C . LEU A 1 153 ? -3.266 2.242 -8.901 1.00 95.12 153 LEU A C 1
ATOM 1194 O O . LEU A 1 153 ? -3.569 2.354 -10.087 1.00 95.12 153 LEU A O 1
ATOM 1198 N N . GLU A 1 154 ? -2.956 3.296 -8.150 1.00 95.31 154 GLU A N 1
ATOM 1199 C CA . GLU A 1 154 ? -2.991 4.688 -8.619 1.00 95.31 154 GLU A CA 1
ATOM 1200 C C . GLU A 1 154 ? -1.987 4.958 -9.753 1.00 95.31 154 GLU A C 1
ATOM 1202 O O . GLU A 1 154 ? -2.338 5.582 -10.751 1.00 95.31 154 GLU A O 1
ATOM 1207 N N . LEU A 1 155 ? -0.760 4.443 -9.641 1.00 95.25 155 LEU A N 1
ATOM 1208 C CA . LEU A 1 155 ? 0.313 4.694 -10.606 1.00 95.25 155 LEU A CA 1
ATOM 1209 C C . LEU A 1 155 ? 0.128 3.941 -11.929 1.00 95.25 155 LEU A C 1
ATOM 1211 O O . LEU A 1 155 ? 0.408 4.494 -12.992 1.00 95.25 155 LEU A O 1
ATOM 1215 N N . PHE A 1 156 ? -0.315 2.681 -11.881 1.00 97.25 156 PHE A N 1
ATOM 1216 C CA . PHE A 1 156 ? -0.209 1.779 -13.034 1.00 97.25 156 PHE A CA 1
ATOM 1217 C C . PHE A 1 156 ? -1.532 1.501 -13.759 1.00 97.25 156 PHE A C 1
ATOM 1219 O O . PHE A 1 156 ? -1.500 1.052 -14.906 1.00 97.25 156 PHE A O 1
ATOM 1226 N N . SER A 1 157 ? -2.696 1.772 -13.152 1.00 97.25 157 SER A N 1
ATOM 1227 C CA . SER A 1 157 ? -3.989 1.359 -13.733 1.00 97.25 157 SER A CA 1
ATOM 1228 C C . SER A 1 157 ? -4.325 2.064 -15.051 1.00 97.25 157 SER A C 1
ATOM 1230 O O . SER A 1 157 ? -4.786 1.412 -15.987 1.00 97.25 157 SER A O 1
ATOM 1232 N N . ALA A 1 158 ? -4.061 3.371 -15.159 1.00 97.00 158 ALA A N 1
ATOM 1233 C CA . ALA A 1 158 ? -4.364 4.141 -16.369 1.00 97.00 158 ALA A CA 1
ATOM 1234 C C . ALA A 1 158 ? -3.529 3.672 -17.572 1.00 97.00 158 ALA A C 1
ATOM 1236 O O . ALA A 1 158 ? -4.058 3.436 -18.658 1.00 97.00 158 ALA A O 1
ATOM 1237 N N . ALA A 1 159 ? -2.230 3.459 -17.363 1.00 97.25 159 ALA A N 1
ATOM 1238 C CA . ALA A 1 159 ? -1.336 2.962 -18.401 1.00 97.25 159 ALA A CA 1
ATOM 1239 C C . ALA A 1 159 ? -1.629 1.503 -18.786 1.00 97.25 159 ALA A C 1
ATOM 1241 O O . ALA A 1 159 ? -1.606 1.173 -19.969 1.00 97.25 159 ALA A O 1
ATOM 1242 N N . ALA A 1 160 ? -1.966 0.645 -17.815 1.00 97.19 160 ALA A N 1
ATOM 1243 C CA . ALA A 1 160 ? -2.380 -0.729 -18.097 1.00 97.19 160 ALA A CA 1
ATOM 1244 C C . ALA A 1 160 ? -3.643 -0.773 -18.975 1.00 97.19 160 ALA A C 1
ATOM 1246 O O . ALA A 1 160 ? -3.692 -1.544 -19.930 1.00 97.19 160 ALA A O 1
ATOM 1247 N N . ALA A 1 161 ? -4.629 0.086 -18.699 1.00 97.31 161 ALA A N 1
ATOM 1248 C CA . ALA A 1 161 ? -5.846 0.197 -19.502 1.00 97.31 161 ALA A CA 1
ATOM 1249 C C . ALA A 1 161 ? -5.571 0.709 -20.926 1.00 97.31 161 ALA A C 1
ATOM 1251 O O . ALA A 1 161 ? -6.104 0.155 -21.892 1.00 97.31 161 ALA A O 1
ATOM 1252 N N . ALA A 1 162 ? -4.708 1.723 -21.062 1.00 96.62 162 ALA A N 1
ATOM 1253 C CA . ALA A 1 162 ? -4.280 2.259 -22.357 1.00 96.62 162 ALA A CA 1
ATOM 1254 C C . ALA A 1 162 ? -3.582 1.202 -23.227 1.00 96.62 162 ALA A C 1
ATOM 1256 O O . ALA A 1 162 ? -3.788 1.160 -24.437 1.00 96.62 162 ALA A O 1
ATOM 1257 N N . ALA A 1 163 ? -2.811 0.312 -22.599 1.00 96.94 163 ALA A N 1
ATOM 1258 C CA . ALA A 1 163 ? -2.129 -0.800 -23.253 1.00 96.94 163 ALA A CA 1
ATOM 1259 C C . ALA A 1 163 ? -3.006 -2.057 -23.427 1.00 96.94 163 ALA A C 1
ATOM 1261 O O . ALA A 1 163 ? -2.500 -3.119 -23.787 1.00 96.94 163 ALA A O 1
ATOM 1262 N N . GLY A 1 164 ? -4.311 -1.996 -23.134 1.00 96.81 164 GLY A N 1
ATOM 1263 C CA . GLY A 1 164 ? -5.193 -3.161 -23.268 1.00 96.81 164 GLY A CA 1
ATOM 1264 C C . GLY A 1 164 ? -4.824 -4.323 -22.343 1.00 96.81 164 GLY A C 1
ATOM 1265 O O . GLY A 1 164 ? -5.034 -5.481 -22.700 1.00 96.81 164 GLY A O 1
ATOM 1266 N N . TYR A 1 165 ? -4.220 -4.032 -21.186 1.00 97.12 165 TYR A N 1
ATOM 1267 C CA . TYR A 1 165 ? -3.666 -5.016 -20.252 1.00 97.12 165 TYR A CA 1
ATOM 1268 C C . TYR A 1 165 ? -2.609 -5.945 -20.876 1.00 97.12 165 TYR A C 1
ATOM 1270 O O . TYR A 1 165 ? -2.363 -7.038 -20.362 1.00 97.12 165 TYR A O 1
ATOM 1278 N N . ASN A 1 166 ? -1.962 -5.517 -21.963 1.00 97.88 166 ASN A N 1
ATOM 1279 C CA . ASN A 1 166 ? -0.844 -6.206 -22.594 1.00 97.88 166 ASN A CA 1
ATOM 1280 C C . ASN A 1 166 ? 0.448 -5.413 -22.373 1.00 97.88 166 ASN A C 1
ATOM 1282 O O . ASN A 1 166 ? 0.547 -4.262 -22.794 1.00 97.88 166 ASN A O 1
ATOM 1286 N N . PHE A 1 167 ? 1.454 -6.011 -21.733 1.00 98.12 167 PHE A N 1
ATOM 1287 C CA . PHE A 1 167 ? 2.679 -5.277 -21.404 1.00 98.12 167 PHE A CA 1
ATOM 1288 C C . PHE A 1 167 ? 3.549 -5.008 -22.630 1.00 98.12 167 PHE A C 1
ATOM 1290 O O . PHE A 1 167 ? 4.384 -4.116 -22.565 1.00 98.12 167 PHE A O 1
ATOM 1297 N N . ASP A 1 168 ? 3.317 -5.699 -23.751 1.00 98.06 168 ASP A N 1
ATOM 1298 C CA . ASP A 1 168 ? 3.961 -5.397 -25.037 1.00 98.06 168 ASP A CA 1
ATOM 1299 C C . ASP A 1 168 ? 3.437 -4.105 -25.683 1.00 98.06 168 ASP A C 1
ATOM 1301 O O . ASP A 1 168 ? 4.044 -3.580 -26.608 1.00 98.06 168 ASP A O 1
ATOM 1305 N N . SER A 1 169 ? 2.292 -3.594 -25.224 1.00 97.62 169 SER A N 1
ATOM 1306 C CA . SER A 1 169 ? 1.634 -2.395 -25.768 1.00 97.62 169 SER A CA 1
ATOM 1307 C C . SER A 1 169 ? 1.792 -1.161 -24.873 1.00 97.62 169 SER A C 1
ATOM 1309 O O . SER A 1 169 ? 1.110 -0.155 -25.068 1.00 97.62 169 SER A O 1
ATOM 1311 N N . LEU A 1 170 ? 2.664 -1.244 -23.867 1.00 98.19 170 LEU A N 1
ATOM 1312 C CA . LEU A 1 170 ? 3.074 -0.116 -23.034 1.00 98.19 170 LEU A CA 1
ATOM 1313 C C . LEU A 1 170 ? 3.956 0.867 -23.832 1.00 98.19 170 LEU A C 1
ATOM 1315 O O . LEU A 1 170 ? 4.295 0.603 -24.984 1.00 98.19 170 LEU A O 1
ATOM 1319 N N . PHE A 1 171 ? 4.338 2.006 -23.236 1.00 97.62 171 PHE A N 1
ATOM 1320 C CA . PHE A 1 171 ? 5.246 2.963 -23.891 1.00 97.62 171 PHE A CA 1
ATOM 1321 C C . PHE A 1 171 ? 6.564 2.294 -24.299 1.00 97.62 171 PHE A C 1
ATOM 1323 O O . PHE A 1 171 ? 7.071 2.566 -25.385 1.00 97.62 171 PHE A O 1
ATOM 1330 N N . VAL A 1 172 ? 7.056 1.383 -23.455 1.00 97.31 172 VAL A N 1
ATOM 1331 C CA . VAL A 1 172 ? 8.090 0.405 -23.803 1.00 97.31 172 VAL A CA 1
ATOM 1332 C C . VAL A 1 172 ? 7.603 -0.980 -23.363 1.00 97.31 172 VAL A C 1
ATOM 1334 O O . VAL A 1 172 ? 7.170 -1.109 -22.211 1.00 97.31 172 VAL A O 1
ATOM 1337 N N . PRO A 1 173 ? 7.643 -2.007 -24.232 1.00 98.31 173 PRO A N 1
ATOM 1338 C CA . PRO A 1 173 ? 7.328 -3.379 -23.861 1.00 98.31 173 PRO A CA 1
ATOM 1339 C C . PRO A 1 173 ? 8.056 -3.846 -22.594 1.00 98.31 173 PRO A C 1
ATOM 1341 O O . PRO A 1 173 ? 9.261 -3.637 -22.436 1.00 98.31 173 PRO A O 1
ATOM 1344 N N . PHE A 1 174 ? 7.323 -4.501 -21.689 1.00 98.50 174 PHE A N 1
ATOM 1345 C CA . PHE A 1 174 ? 7.823 -4.800 -20.345 1.00 98.50 174 PHE A CA 1
ATOM 1346 C C . PHE A 1 174 ? 7.620 -6.255 -19.907 1.00 98.50 174 PHE A C 1
ATOM 1348 O O . PHE A 1 174 ? 6.586 -6.876 -20.177 1.00 98.50 174 PHE A O 1
ATOM 1355 N N . ARG A 1 175 ? 8.593 -6.795 -19.164 1.00 98.12 175 ARG A N 1
ATOM 1356 C CA . ARG A 1 175 ? 8.471 -8.043 -18.395 1.00 98.12 175 ARG A CA 1
ATOM 1357 C C . ARG A 1 175 ? 8.753 -7.795 -16.922 1.00 98.12 175 ARG A C 1
ATOM 1359 O O . ARG A 1 175 ? 9.815 -7.303 -16.545 1.00 98.12 175 ARG A O 1
ATOM 1366 N N . CYS A 1 176 ? 7.796 -8.182 -16.087 1.00 97.75 176 CYS A N 1
ATOM 1367 C CA . CYS A 1 176 ? 7.902 -8.088 -14.637 1.00 97.75 176 CYS A CA 1
ATOM 1368 C C . CYS A 1 176 ? 8.142 -9.476 -14.050 1.00 97.75 176 CYS A C 1
ATOM 1370 O O . CYS A 1 176 ? 7.304 -10.362 -14.213 1.00 97.75 176 CYS A O 1
ATOM 1372 N N . VAL A 1 177 ? 9.267 -9.680 -13.374 1.00 96.31 177 VAL A N 1
ATOM 1373 C CA . VAL A 1 177 ? 9.651 -11.011 -12.898 1.00 96.31 177 VAL A CA 1
ATOM 1374 C C . VAL A 1 177 ? 9.234 -11.209 -11.453 1.00 96.31 177 VAL A C 1
ATOM 1376 O O . VAL A 1 177 ? 9.611 -10.444 -10.568 1.00 96.31 177 VAL A O 1
ATOM 1379 N N . ALA A 1 178 ? 8.455 -12.254 -11.206 1.00 95.31 178 ALA A N 1
ATOM 1380 C CA . ALA A 1 178 ? 8.032 -12.681 -9.878 1.00 95.31 178 ALA A CA 1
ATOM 1381 C C . ALA A 1 178 ? 8.451 -14.137 -9.630 1.00 95.31 178 ALA A C 1
ATOM 1383 O O . ALA A 1 178 ? 8.786 -14.866 -10.561 1.00 95.31 178 ALA A O 1
ATOM 1384 N N . ALA A 1 179 ? 8.424 -14.571 -8.375 1.00 92.62 179 ALA A N 1
ATOM 1385 C CA . ALA A 1 179 ? 8.748 -15.936 -7.982 1.00 92.62 179 ALA A CA 1
ATOM 1386 C C . ALA A 1 179 ? 7.479 -16.731 -7.666 1.00 92.62 179 ALA 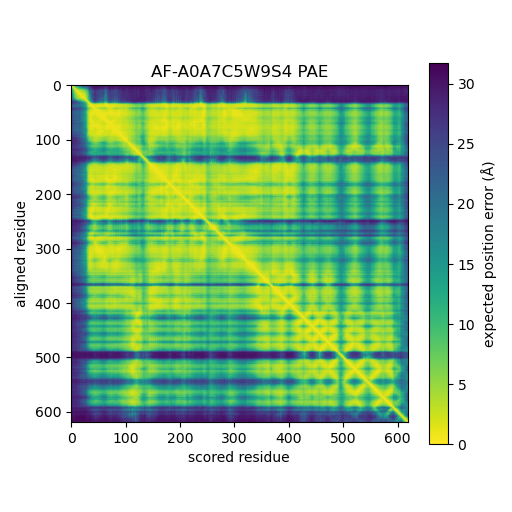A C 1
ATOM 1388 O O . ALA A 1 179 ? 6.683 -16.324 -6.817 1.00 92.62 179 ALA A O 1
ATOM 1389 N N . ASP A 1 180 ? 7.311 -17.890 -8.302 1.00 91.81 180 ASP A N 1
ATOM 1390 C CA . ASP A 1 180 ? 6.330 -18.888 -7.881 1.00 91.81 180 ASP A CA 1
ATOM 1391 C C . ASP A 1 180 ? 7.019 -19.921 -6.993 1.00 91.81 180 ASP A C 1
ATOM 1393 O O . ASP A 1 180 ? 7.778 -20.774 -7.455 1.00 91.81 180 ASP A O 1
ATOM 1397 N N . VAL A 1 181 ? 6.749 -19.826 -5.693 1.00 83.94 181 VAL A N 1
ATOM 1398 C CA . VAL A 1 181 ? 7.339 -20.708 -4.677 1.00 83.94 181 VAL A CA 1
ATOM 1399 C C . VAL A 1 181 ? 6.736 -22.111 -4.669 1.00 83.94 181 VAL A C 1
ATOM 1401 O O . VAL A 1 181 ? 7.283 -23.006 -4.033 1.00 83.94 181 VAL A O 1
ATOM 1404 N N . VAL A 1 182 ? 5.596 -22.323 -5.334 1.00 85.56 182 VAL A N 1
ATOM 1405 C CA . VAL A 1 182 ? 4.990 -23.654 -5.463 1.00 85.56 182 VAL A CA 1
ATOM 1406 C C . VAL A 1 182 ? 5.693 -24.427 -6.574 1.00 85.56 182 VAL A C 1
ATOM 1408 O O . VAL A 1 182 ? 6.016 -25.599 -6.397 1.00 85.56 182 VAL A O 1
ATOM 1411 N N . GLU A 1 183 ? 5.959 -23.765 -7.700 1.00 86.62 183 GLU A N 1
ATOM 1412 C CA . GLU A 1 183 ? 6.652 -24.360 -8.850 1.00 86.62 183 GLU A CA 1
ATOM 1413 C C . GLU A 1 183 ? 8.188 -24.212 -8.782 1.00 86.62 183 GLU A C 1
ATOM 1415 O O . GLU A 1 183 ? 8.886 -24.779 -9.619 1.00 86.62 183 GLU A O 1
ATOM 1420 N N . ASN A 1 184 ? 8.717 -23.500 -7.777 1.00 86.81 184 ASN A N 1
ATOM 1421 C CA . ASN A 1 184 ? 10.141 -23.194 -7.580 1.00 86.81 184 ASN A CA 1
ATOM 1422 C C . ASN A 1 184 ? 10.816 -22.558 -8.804 1.00 86.81 184 ASN A C 1
ATOM 1424 O O . ASN A 1 184 ? 11.906 -22.968 -9.204 1.00 86.81 184 ASN A O 1
ATOM 1428 N N . LYS A 1 185 ? 10.159 -21.574 -9.424 1.00 89.94 185 LYS A N 1
ATOM 1429 C CA . LYS A 1 185 ? 10.699 -20.906 -10.614 1.00 89.94 185 LYS A CA 1
ATOM 1430 C C . LYS A 1 185 ? 10.319 -19.436 -10.699 1.00 89.94 185 LYS A C 1
ATOM 1432 O O . LYS A 1 185 ? 9.313 -18.995 -10.138 1.00 89.94 185 LYS A O 1
ATOM 1437 N N . ALA A 1 186 ? 11.113 -18.693 -11.462 1.00 91.81 186 ALA A N 1
ATOM 1438 C CA . ALA A 1 186 ? 10.762 -17.350 -11.890 1.00 91.81 186 ALA A CA 1
ATOM 1439 C C . ALA A 1 186 ? 9.640 -17.389 -12.942 1.00 91.81 186 ALA A C 1
ATOM 1441 O O . ALA A 1 186 ? 9.552 -18.305 -13.762 1.00 91.81 186 ALA A O 1
ATOM 1442 N N . ILE A 1 187 ? 8.770 -16.384 -12.909 1.00 94.00 187 ILE A N 1
ATOM 1443 C CA . ILE A 1 187 ? 7.698 -16.172 -13.877 1.00 94.00 187 ILE A CA 1
ATOM 1444 C C . ILE A 1 187 ? 7.807 -14.746 -14.405 1.00 94.00 187 ILE A C 1
ATOM 1446 O O . ILE A 1 187 ? 7.732 -13.788 -13.635 1.00 94.00 187 ILE A O 1
ATOM 1450 N N . ALA A 1 188 ? 7.909 -14.619 -15.726 1.00 95.88 188 ALA A N 1
ATOM 1451 C CA . ALA A 1 188 ? 7.788 -13.353 -16.429 1.00 95.88 188 ALA A CA 1
ATOM 1452 C C . ALA A 1 188 ? 6.305 -13.006 -16.641 1.00 95.88 188 ALA A C 1
ATOM 1454 O O . ALA A 1 188 ? 5.585 -13.636 -17.422 1.00 95.88 188 ALA A O 1
ATOM 1455 N N . LEU A 1 189 ? 5.824 -12.000 -15.919 1.00 96.75 189 LEU A N 1
ATOM 1456 C CA . LEU A 1 189 ? 4.495 -11.436 -16.110 1.00 96.75 189 LEU A CA 1
ATOM 1457 C C . LEU A 1 189 ? 4.534 -10.480 -17.307 1.00 96.75 189 LEU A C 1
ATOM 1459 O O . LEU A 1 189 ? 5.344 -9.553 -17.348 1.00 96.75 189 LEU A O 1
ATOM 1463 N N . ARG A 1 190 ? 3.638 -10.724 -18.269 1.00 96.31 190 ARG A N 1
ATOM 1464 C CA . ARG A 1 190 ? 3.563 -10.025 -19.568 1.00 96.31 190 ARG A CA 1
ATOM 1465 C C . ARG A 1 190 ? 2.201 -9.396 -19.879 1.00 96.31 190 ARG A C 1
ATOM 1467 O O . ARG A 1 190 ? 2.033 -8.755 -20.908 1.00 96.31 190 ARG A O 1
ATOM 1474 N N . LYS A 1 191 ? 1.196 -9.631 -19.037 1.00 96.69 191 LYS A N 1
ATOM 1475 C CA . LYS A 1 191 ? -0.174 -9.139 -19.227 1.00 96.69 191 LYS A CA 1
ATOM 1476 C C . LYS A 1 191 ? -0.929 -9.083 -17.903 1.00 96.69 191 LYS A C 1
ATOM 1478 O O . LYS A 1 191 ? -0.483 -9.657 -16.909 1.00 96.69 191 LYS A O 1
ATOM 1483 N N . GLY A 1 192 ? -2.105 -8.467 -17.929 1.00 94.94 192 GLY A N 1
ATOM 1484 C CA . GLY A 1 192 ? -2.995 -8.311 -16.783 1.00 94.94 192 GLY A CA 1
ATOM 1485 C C . GLY A 1 192 ? -2.805 -6.966 -16.090 1.00 94.94 192 GLY A C 1
ATOM 1486 O O . GLY A 1 192 ? -2.361 -5.993 -16.697 1.00 94.94 192 GLY A O 1
ATOM 1487 N N . ASN A 1 193 ? -3.167 -6.886 -14.810 1.00 94.88 193 ASN A N 1
ATOM 1488 C CA . ASN A 1 193 ? -3.017 -5.653 -14.043 1.00 94.88 193 ASN A CA 1
ATOM 1489 C C . ASN A 1 193 ? -1.530 -5.398 -13.720 1.00 94.88 193 ASN A C 1
ATOM 1491 O O . ASN A 1 193 ? -0.916 -6.134 -12.944 1.00 94.88 193 ASN A O 1
ATOM 1495 N N . LEU A 1 194 ? -0.959 -4.346 -14.316 1.00 96.44 194 LEU A N 1
ATOM 1496 C CA . LEU A 1 194 ? 0.457 -3.993 -14.174 1.00 96.44 194 LEU A CA 1
ATOM 1497 C C . LEU A 1 194 ? 0.851 -3.681 -12.722 1.00 96.44 194 LEU A C 1
ATOM 1499 O O . LEU A 1 194 ? 1.901 -4.129 -12.265 1.00 96.44 194 LEU A O 1
ATOM 1503 N N . GLY A 1 195 ? -0.008 -2.978 -11.977 1.00 95.50 195 GLY A N 1
ATOM 1504 C CA . GLY A 1 195 ? 0.231 -2.675 -10.564 1.00 95.50 195 GLY A CA 1
ATOM 1505 C C . GLY A 1 195 ? 0.325 -3.942 -9.715 1.00 95.50 195 GLY A C 1
ATOM 1506 O O . GLY A 1 195 ? 1.233 -4.068 -8.897 1.00 95.50 195 GLY A O 1
ATOM 1507 N N . ASN A 1 196 ? -0.539 -4.929 -9.974 1.00 94.62 196 ASN A N 1
ATOM 1508 C CA . ASN A 1 196 ? -0.466 -6.234 -9.314 1.00 94.62 196 ASN A CA 1
ATOM 1509 C C . ASN A 1 196 ? 0.818 -6.985 -9.679 1.00 94.62 196 ASN A C 1
ATOM 1511 O O . ASN A 1 196 ? 1.453 -7.555 -8.796 1.00 94.62 196 ASN A O 1
ATOM 1515 N N . ALA A 1 197 ? 1.223 -6.978 -10.952 1.00 95.81 197 ALA A N 1
ATOM 1516 C CA . ALA A 1 197 ? 2.450 -7.643 -11.384 1.00 95.81 197 ALA A CA 1
ATOM 1517 C C . ALA A 1 197 ? 3.686 -7.084 -10.658 1.00 95.81 197 ALA A C 1
ATOM 1519 O O . ALA A 1 197 ? 4.451 -7.839 -10.054 1.00 95.81 197 ALA A O 1
ATOM 1520 N N . ILE A 1 198 ? 3.816 -5.756 -10.617 1.00 96.00 198 ILE A N 1
ATOM 1521 C CA . ILE A 1 198 ? 4.908 -5.068 -9.914 1.00 96.00 198 ILE A CA 1
ATOM 1522 C C . ILE A 1 198 ? 4.820 -5.315 -8.400 1.00 96.00 198 ILE A C 1
ATOM 1524 O O . ILE A 1 198 ? 5.828 -5.610 -7.757 1.00 96.00 198 ILE A O 1
ATOM 1528 N N . ARG A 1 199 ? 3.610 -5.302 -7.822 1.00 92.94 199 ARG A N 1
ATOM 1529 C CA . ARG A 1 199 ? 3.391 -5.621 -6.404 1.00 92.94 199 ARG A CA 1
ATOM 1530 C C . ARG A 1 199 ? 3.812 -7.045 -6.040 1.00 92.94 199 ARG A C 1
ATOM 1532 O O . ARG A 1 199 ? 4.357 -7.242 -4.951 1.00 92.94 199 ARG A O 1
ATOM 1539 N N . ALA A 1 200 ? 3.569 -8.021 -6.917 1.00 93.50 200 ALA A N 1
ATOM 1540 C CA . ALA A 1 200 ? 4.036 -9.396 -6.749 1.00 93.50 200 ALA A CA 1
ATOM 1541 C C . ALA A 1 200 ? 5.567 -9.452 -6.773 1.00 93.50 200 ALA A C 1
ATOM 1543 O O . ALA A 1 200 ? 6.160 -9.973 -5.831 1.00 93.50 200 ALA A O 1
ATOM 1544 N N . SER A 1 201 ? 6.189 -8.826 -7.777 1.00 93.62 201 SER A N 1
ATOM 1545 C CA . SER A 1 201 ? 7.647 -8.758 -7.938 1.00 93.62 201 SER A CA 1
ATOM 1546 C C . SER A 1 201 ? 8.373 -8.087 -6.764 1.00 93.62 201 SER A C 1
ATOM 1548 O O . SER A 1 201 ? 9.535 -8.382 -6.536 1.00 93.62 201 SER A O 1
ATOM 1550 N N . MET A 1 202 ? 7.692 -7.250 -5.974 1.00 88.25 202 MET A N 1
ATOM 1551 C CA . MET A 1 202 ? 8.225 -6.605 -4.760 1.00 88.25 202 MET A CA 1
ATOM 1552 C C . MET A 1 202 ? 7.822 -7.318 -3.449 1.00 88.25 202 MET A C 1
ATOM 1554 O O . MET A 1 202 ? 7.964 -6.774 -2.353 1.00 88.25 202 MET A O 1
ATOM 1558 N N . THR A 1 203 ? 7.246 -8.522 -3.500 1.00 87.44 203 THR A N 1
ATOM 1559 C CA . THR A 1 203 ? 6.825 -9.231 -2.280 1.00 87.44 203 THR A CA 1
ATOM 1560 C C . THR A 1 203 ? 8.014 -9.917 -1.609 1.00 87.44 203 THR A C 1
ATOM 1562 O O . THR A 1 203 ? 8.193 -11.134 -1.714 1.00 87.44 203 THR A O 1
ATOM 1565 N N . PHE A 1 204 ? 8.813 -9.138 -0.881 1.00 83.44 204 PHE A N 1
ATOM 1566 C CA . PHE A 1 204 ? 9.897 -9.681 -0.071 1.00 83.44 204 PHE A CA 1
ATOM 1567 C C . PHE A 1 204 ? 9.326 -10.548 1.074 1.00 83.44 204 PHE A C 1
ATOM 1569 O O . PHE A 1 204 ? 8.492 -10.052 1.850 1.00 83.44 204 PHE A O 1
ATOM 1576 N N . PRO A 1 205 ? 9.730 -11.831 1.195 1.00 79.31 205 PRO A N 1
ATOM 1577 C CA . PRO A 1 205 ? 9.215 -12.741 2.217 1.00 79.31 205 PRO A CA 1
ATOM 1578 C C . PRO A 1 205 ? 9.325 -12.173 3.637 1.00 79.31 205 PRO A C 1
ATOM 1580 O O . PRO A 1 205 ? 10.315 -11.537 3.984 1.00 79.31 205 PRO A O 1
ATOM 1583 N N . PHE A 1 206 ? 8.305 -12.409 4.470 1.00 74.94 206 PHE A N 1
ATOM 1584 C CA . PHE A 1 206 ? 8.200 -11.934 5.865 1.00 74.94 206 PHE A CA 1
ATOM 1585 C C . PHE A 1 206 ? 8.148 -10.405 6.061 1.00 74.94 206 PHE A C 1
ATOM 1587 O O . PHE A 1 206 ? 7.872 -9.924 7.158 1.00 74.94 206 PHE A O 1
ATOM 1594 N N . TYR A 1 207 ? 8.346 -9.611 5.012 1.00 74.50 207 TYR A N 1
ATOM 1595 C CA . TYR A 1 207 ? 8.191 -8.162 5.088 1.00 74.50 207 TYR A CA 1
ATOM 1596 C C . TYR A 1 207 ? 6.819 -7.738 4.562 1.00 74.50 207 TYR A C 1
ATOM 1598 O O . TYR A 1 207 ? 6.036 -7.129 5.295 1.00 74.50 207 TYR A O 1
ATOM 1606 N N . PHE A 1 208 ? 6.479 -8.164 3.340 1.00 77.75 208 PHE A N 1
ATOM 1607 C CA . PHE A 1 208 ? 5.189 -7.893 2.707 1.00 77.75 208 PHE A CA 1
ATOM 1608 C C . PHE A 1 208 ? 4.313 -9.142 2.610 1.00 77.75 208 PHE A C 1
ATOM 1610 O O . PHE A 1 208 ? 4.778 -10.258 2.385 1.00 77.75 208 PHE A O 1
ATOM 1617 N N . LYS A 1 209 ? 2.995 -8.942 2.713 1.00 80.31 209 LYS A N 1
ATOM 1618 C CA . LYS A 1 209 ? 2.018 -10.012 2.479 1.00 80.31 209 LYS A CA 1
ATOM 1619 C C . LYS A 1 209 ? 2.049 -10.432 1.000 1.00 80.31 209 LYS A C 1
ATOM 1621 O O . LYS A 1 209 ? 1.935 -9.539 0.153 1.00 80.31 209 LYS A O 1
ATOM 1626 N N . PRO A 1 210 ? 2.142 -11.739 0.685 1.00 83.88 210 PRO A N 1
ATOM 1627 C CA . PRO A 1 210 ? 2.086 -12.215 -0.690 1.00 83.88 210 PRO A CA 1
ATOM 1628 C C . PRO A 1 210 ? 0.689 -12.075 -1.276 1.00 83.88 210 PRO A C 1
ATOM 1630 O O . PRO A 1 210 ? -0.322 -12.185 -0.568 1.00 83.88 210 PRO A O 1
ATOM 1633 N N . ILE A 1 211 ? 0.655 -11.855 -2.585 1.00 85.12 211 ILE A N 1
ATOM 1634 C CA . ILE A 1 211 ? -0.569 -11.703 -3.366 1.00 85.12 211 ILE A CA 1
ATOM 1635 C C . ILE A 1 211 ? -0.738 -12.894 -4.304 1.00 85.12 211 ILE A C 1
ATOM 1637 O O . ILE A 1 211 ? 0.218 -13.610 -4.614 1.00 85.12 211 ILE A O 1
ATOM 1641 N N . LYS A 1 212 ? -1.981 -13.135 -4.722 1.00 86.94 212 LYS A N 1
ATOM 1642 C CA . LYS A 1 212 ? -2.288 -14.173 -5.701 1.00 86.94 212 LYS A CA 1
ATOM 1643 C C . LYS A 1 212 ? -2.605 -13.539 -7.044 1.00 86.94 212 LYS A C 1
ATOM 1645 O O . LYS A 1 212 ? -3.434 -12.637 -7.093 1.00 86.94 212 LYS A O 1
ATOM 1650 N N . ILE A 1 213 ? -1.990 -14.047 -8.104 1.00 88.75 213 ILE A N 1
ATOM 1651 C CA . ILE A 1 213 ? -2.302 -13.689 -9.491 1.00 88.75 213 ILE A CA 1
ATOM 1652 C C . ILE A 1 213 ? -2.593 -14.999 -10.220 1.00 88.75 213 ILE A C 1
ATOM 1654 O O . ILE A 1 213 ? -1.815 -15.944 -10.111 1.00 88.75 213 ILE A O 1
ATOM 1658 N N . ASP A 1 214 ? -3.753 -15.095 -10.871 1.00 85.25 214 ASP A N 1
ATOM 1659 C CA . ASP A 1 214 ? -4.211 -16.300 -11.582 1.00 85.25 214 ASP A CA 1
ATOM 1660 C C . ASP A 1 214 ? -4.144 -17.589 -10.736 1.00 85.25 214 ASP A C 1
ATOM 1662 O O . ASP A 1 214 ? -3.771 -18.666 -11.196 1.00 85.25 214 ASP A O 1
ATOM 1666 N N . GLY A 1 215 ? -4.466 -17.477 -9.442 1.00 85.25 215 GLY A N 1
ATOM 1667 C CA . GLY A 1 215 ? -4.440 -18.592 -8.488 1.00 85.25 215 GLY A CA 1
ATOM 1668 C C . GLY A 1 215 ? -3.052 -18.965 -7.948 1.00 85.25 215 GLY A C 1
ATOM 1669 O O . GLY A 1 215 ? -2.980 -19.699 -6.958 1.00 85.25 215 GLY A O 1
ATOM 1670 N N . ARG A 1 216 ? -1.969 -18.418 -8.512 1.00 89.12 216 ARG A N 1
ATOM 1671 C CA . ARG A 1 216 ? -0.584 -18.635 -8.066 1.00 89.12 216 ARG A CA 1
ATOM 1672 C C . ARG A 1 216 ? -0.213 -17.669 -6.954 1.00 89.12 216 ARG A C 1
ATOM 1674 O O . ARG A 1 216 ? -0.576 -16.498 -7.006 1.00 89.12 216 ARG A O 1
ATOM 1681 N N . LEU A 1 217 ? 0.488 -18.159 -5.934 1.00 88.50 217 LEU A N 1
ATOM 1682 C CA . LEU A 1 217 ? 0.987 -17.331 -4.837 1.00 88.50 217 LEU A CA 1
ATOM 1683 C C . LEU A 1 217 ? 2.380 -16.820 -5.205 1.00 88.50 217 LEU A C 1
ATOM 1685 O O . LEU A 1 217 ? 3.319 -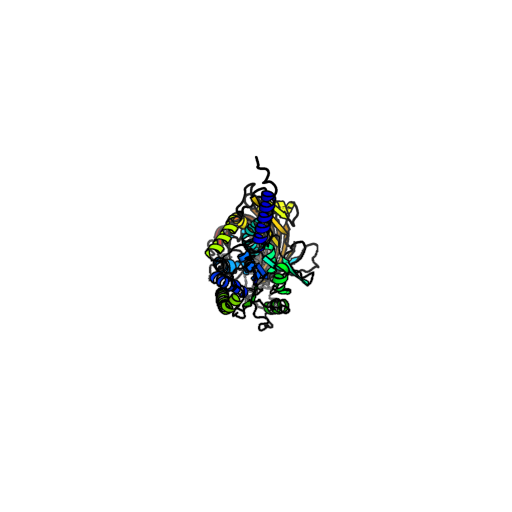17.610 -5.246 1.00 88.50 217 LEU A O 1
ATOM 1689 N N . LEU A 1 218 ? 2.494 -15.519 -5.467 1.00 91.50 218 LEU A N 1
ATOM 1690 C CA . LEU A 1 218 ? 3.721 -14.930 -5.995 1.00 91.50 218 LEU A CA 1
ATOM 1691 C C . LEU A 1 218 ? 4.498 -14.157 -4.926 1.00 91.50 218 LEU A C 1
ATOM 1693 O O . LEU A 1 218 ? 3.915 -13.491 -4.063 1.00 91.50 218 LEU A O 1
ATOM 1697 N N . PHE A 1 219 ? 5.819 -14.258 -5.026 1.00 91.38 219 PHE A N 1
ATOM 1698 C CA . PHE A 1 219 ? 6.815 -13.581 -4.203 1.00 91.38 219 PHE A CA 1
ATOM 1699 C C . PHE A 1 219 ? 7.763 -12.754 -5.078 1.00 91.38 219 PHE A C 1
ATOM 1701 O O . PHE A 1 219 ? 7.653 -12.757 -6.307 1.00 91.38 219 PHE A O 1
ATOM 1708 N N . ASP A 1 220 ? 8.695 -12.048 -4.440 1.00 90.94 220 ASP A N 1
ATOM 1709 C CA . ASP A 1 220 ? 9.738 -11.296 -5.129 1.00 90.94 220 ASP A CA 1
ATOM 1710 C C . ASP A 1 220 ? 10.532 -12.195 -6.092 1.00 90.94 220 ASP A C 1
ATOM 1712 O O . ASP A 1 220 ? 11.002 -13.270 -5.715 1.00 90.94 220 ASP A O 1
ATOM 1716 N N . GLY A 1 221 ? 10.672 -11.760 -7.348 1.00 89.12 221 GLY A N 1
ATOM 1717 C CA . GLY A 1 221 ? 11.376 -12.521 -8.384 1.00 89.12 221 GLY A CA 1
ATOM 1718 C C . GLY A 1 221 ? 12.848 -12.769 -8.061 1.00 89.12 221 GLY A C 1
ATOM 1719 O O . GLY A 1 221 ? 13.413 -13.752 -8.540 1.00 89.12 221 GLY A O 1
ATOM 1720 N N . GLY A 1 222 ? 13.441 -11.953 -7.182 1.00 87.25 222 GLY A N 1
ATOM 1721 C CA . GLY A 1 222 ? 14.829 -12.065 -6.753 1.00 87.25 222 GLY A CA 1
ATOM 1722 C C . GLY A 1 222 ? 15.168 -13.391 -6.076 1.00 87.25 222 GLY A C 1
ATOM 1723 O O . GLY A 1 222 ? 16.343 -13.720 -5.983 1.00 87.25 222 GLY A O 1
ATOM 1724 N N . MET A 1 223 ? 14.159 -14.169 -5.661 1.00 86.62 223 MET A N 1
ATOM 1725 C CA . MET A 1 223 ? 14.333 -15.520 -5.114 1.00 86.62 223 MET A CA 1
ATOM 1726 C C . MET A 1 223 ? 14.848 -16.548 -6.130 1.00 86.62 223 MET A C 1
ATOM 1728 O O . MET A 1 223 ? 15.474 -17.528 -5.737 1.00 86.62 223 MET A O 1
ATOM 1732 N N . TYR A 1 224 ? 14.522 -16.375 -7.413 1.00 88.88 224 TYR A N 1
ATOM 1733 C CA . TYR A 1 224 ? 14.868 -17.342 -8.463 1.00 88.88 224 TYR A CA 1
ATOM 1734 C C . TYR A 1 224 ? 15.543 -16.694 -9.668 1.00 88.88 224 TYR A C 1
ATOM 1736 O O . TYR A 1 224 ? 16.326 -17.352 -10.341 1.00 88.88 224 TYR A O 1
ATOM 1744 N N . ASN A 1 225 ? 15.248 -15.424 -9.953 1.00 90.75 225 ASN A N 1
ATOM 1745 C CA . ASN A 1 225 ? 15.862 -14.679 -11.042 1.00 90.75 225 ASN A CA 1
ATOM 1746 C C . ASN A 1 225 ? 15.924 -13.180 -10.691 1.00 90.75 225 ASN A C 1
ATOM 1748 O O . ASN A 1 225 ? 15.016 -12.397 -10.991 1.00 90.75 225 ASN A O 1
ATOM 1752 N N . ASN A 1 226 ? 17.006 -12.783 -10.013 1.00 92.25 226 ASN A N 1
ATOM 1753 C CA . ASN A 1 226 ? 17.233 -11.390 -9.625 1.00 92.25 226 ASN A CA 1
ATOM 1754 C C . ASN A 1 226 ? 17.760 -10.508 -10.771 1.00 92.25 226 ASN A C 1
ATOM 1756 O O . ASN A 1 226 ? 17.760 -9.288 -10.618 1.00 92.25 226 ASN A O 1
ATOM 1760 N N . PHE A 1 227 ? 18.187 -11.082 -11.898 1.00 95.12 227 PHE A N 1
ATOM 1761 C CA . PHE A 1 227 ? 18.684 -10.352 -13.065 1.00 95.12 227 PHE A CA 1
ATOM 1762 C C . PHE A 1 227 ? 18.173 -11.012 -14.356 1.00 95.12 227 PHE A C 1
ATOM 1764 O O . PHE A 1 227 ? 18.803 -11.938 -14.861 1.00 95.12 227 PHE A O 1
ATOM 1771 N N . PRO A 1 228 ? 17.028 -10.554 -14.895 1.00 95.69 228 PRO A N 1
ATOM 1772 C CA . PRO A 1 228 ? 16.279 -11.298 -15.907 1.00 95.69 228 PRO A CA 1
ATOM 1773 C C . PRO A 1 228 ? 16.804 -11.095 -17.335 1.00 95.69 228 PRO A C 1
ATOM 1775 O O . PRO A 1 228 ? 16.066 -10.686 -18.236 1.00 95.69 228 PRO A O 1
ATOM 1778 N N . ALA A 1 229 ? 18.101 -11.334 -17.536 1.00 95.25 229 ALA A N 1
ATOM 1779 C CA . ALA A 1 229 ? 18.750 -11.239 -18.841 1.00 95.25 229 ALA A CA 1
ATOM 1780 C C . ALA A 1 229 ? 18.393 -12.411 -19.763 1.00 95.25 229 ALA A C 1
ATOM 1782 O O . ALA A 1 229 ? 18.253 -12.211 -20.966 1.00 95.25 229 ALA A O 1
ATOM 1783 N N . ASP A 1 230 ? 18.168 -13.593 -19.193 1.00 94.31 230 ASP A N 1
ATOM 1784 C CA . ASP A 1 230 ? 17.592 -14.762 -19.862 1.00 94.31 230 ASP A CA 1
ATOM 1785 C C . ASP A 1 230 ? 16.205 -14.450 -20.442 1.00 94.31 230 ASP A C 1
ATOM 1787 O O . ASP A 1 230 ? 15.975 -14.639 -21.629 1.00 94.31 230 ASP A O 1
ATOM 1791 N N . ILE A 1 231 ? 15.305 -13.866 -19.645 1.00 94.75 231 ILE A N 1
ATOM 1792 C CA . ILE A 1 231 ? 13.949 -13.500 -20.079 1.00 94.75 231 ILE A CA 1
ATOM 1793 C C . ILE A 1 231 ? 13.999 -12.430 -21.173 1.00 94.75 231 ILE A C 1
ATOM 1795 O O . ILE A 1 231 ? 13.230 -12.488 -22.130 1.00 94.75 231 ILE A O 1
ATOM 1799 N N . MET A 1 232 ? 14.900 -11.451 -21.050 1.00 96.50 232 MET A N 1
ATOM 1800 C CA . MET A 1 232 ? 15.114 -10.454 -22.099 1.00 96.50 232 MET A CA 1
ATOM 1801 C C . MET A 1 232 ? 15.555 -11.110 -23.413 1.00 96.50 232 MET A C 1
ATOM 1803 O O . MET A 1 232 ? 15.011 -10.796 -24.471 1.00 96.50 232 MET A O 1
ATOM 1807 N N . TYR A 1 233 ? 16.513 -12.034 -23.336 1.00 94.25 233 TYR A N 1
ATOM 1808 C CA . TYR A 1 233 ? 17.048 -12.746 -24.490 1.00 94.25 233 TYR A CA 1
ATOM 1809 C C . TYR A 1 233 ? 16.002 -13.665 -25.143 1.00 94.25 233 TYR A C 1
ATOM 1811 O O . TYR A 1 233 ? 15.816 -13.609 -26.357 1.00 94.25 233 TYR A O 1
ATOM 1819 N N . ASP A 1 234 ? 15.278 -14.446 -24.340 1.00 93.44 234 ASP A N 1
ATOM 1820 C CA . ASP A 1 234 ? 14.360 -15.490 -24.802 1.00 93.44 234 ASP A CA 1
ATOM 1821 C C . ASP A 1 234 ? 12.966 -14.979 -25.191 1.00 93.44 234 ASP A C 1
ATOM 1823 O O . ASP A 1 234 ? 12.288 -15.638 -25.975 1.00 93.44 234 ASP A O 1
ATOM 1827 N N . GLU A 1 235 ? 12.484 -13.859 -24.636 1.00 94.25 235 GLU A N 1
ATOM 1828 C CA . GLU A 1 235 ? 11.130 -13.364 -24.936 1.00 94.25 235 GLU A CA 1
ATOM 1829 C C . GLU A 1 235 ? 11.097 -12.186 -25.914 1.00 94.25 235 GLU A C 1
ATOM 1831 O O . GLU A 1 235 ? 10.139 -12.081 -26.683 1.00 94.25 235 GLU A O 1
ATOM 1836 N N . PHE A 1 236 ? 12.096 -11.297 -25.889 1.00 94.25 236 PHE A N 1
ATOM 1837 C CA . PHE A 1 236 ? 12.122 -10.104 -26.746 1.00 94.25 236 PHE A CA 1
ATOM 1838 C C . PHE A 1 236 ? 13.100 -10.202 -27.916 1.00 94.25 236 PHE A C 1
ATOM 1840 O O . PHE A 1 236 ? 12.894 -9.519 -28.917 1.00 94.25 236 PHE A O 1
ATOM 1847 N N . TYR A 1 237 ? 14.127 -11.050 -27.814 1.00 92.50 237 TYR A N 1
ATOM 1848 C CA . TYR A 1 237 ? 15.168 -11.218 -28.833 1.00 92.50 237 TYR A CA 1
ATOM 1849 C C . TYR A 1 237 ? 15.809 -9.892 -29.303 1.00 92.50 237 TYR A C 1
ATOM 1851 O O . TYR A 1 237 ? 15.879 -9.649 -30.513 1.00 92.50 237 TYR A O 1
ATOM 1859 N N . PRO A 1 238 ? 16.262 -9.008 -28.388 1.00 93.62 238 PRO A N 1
ATOM 1860 C CA . PRO A 1 238 ? 16.923 -7.773 -28.790 1.00 93.62 238 PRO A CA 1
ATOM 1861 C C . PRO A 1 238 ? 18.299 -8.047 -29.408 1.00 93.62 238 PRO A C 1
ATOM 1863 O O . PRO A 1 238 ? 18.971 -9.024 -29.070 1.00 93.62 238 PRO A O 1
ATOM 1866 N N . GLU A 1 239 ? 18.761 -7.138 -30.261 1.00 93.12 239 GLU A N 1
ATOM 1867 C CA . GLU A 1 239 ? 20.112 -7.207 -30.831 1.00 93.12 239 GLU A CA 1
ATOM 1868 C C . GLU A 1 239 ? 21.200 -6.875 -29.795 1.00 93.12 239 GLU A C 1
ATOM 1870 O O . GLU A 1 239 ? 22.306 -7.419 -29.857 1.00 93.12 239 GLU A O 1
ATOM 1875 N N . ILE A 1 240 ? 20.884 -5.995 -28.836 1.00 95.25 240 ILE A N 1
ATOM 1876 C CA . ILE A 1 240 ? 21.776 -5.564 -27.751 1.00 95.25 240 ILE A CA 1
ATOM 1877 C C . ILE A 1 240 ? 21.049 -5.662 -26.411 1.00 95.25 240 ILE A C 1
ATOM 1879 O O . ILE A 1 240 ? 19.908 -5.221 -26.281 1.00 95.25 240 ILE A O 1
ATOM 1883 N N . ILE A 1 241 ? 21.734 -6.175 -25.385 1.00 96.81 241 ILE A N 1
ATOM 1884 C CA . ILE A 1 241 ? 21.240 -6.175 -24.003 1.00 96.81 241 ILE A CA 1
ATOM 1885 C C . ILE A 1 241 ? 22.131 -5.280 -23.143 1.00 96.81 241 ILE A C 1
ATOM 1887 O O . ILE A 1 241 ? 23.333 -5.510 -23.011 1.00 96.81 241 ILE A O 1
ATOM 1891 N N . ILE A 1 242 ? 21.529 -4.277 -22.511 1.00 97.69 242 ILE A N 1
ATOM 1892 C CA . ILE A 1 242 ? 22.167 -3.442 -21.497 1.00 97.69 242 ILE A CA 1
ATOM 1893 C C . ILE A 1 242 ? 21.636 -3.877 -20.133 1.00 97.69 242 ILE A C 1
ATOM 1895 O O . ILE A 1 242 ? 20.455 -3.735 -19.824 1.00 97.69 242 ILE A O 1
ATOM 1899 N N . GLY A 1 243 ? 22.515 -4.413 -19.298 1.00 97.06 243 GLY A N 1
ATOM 1900 C CA . GLY A 1 243 ? 22.211 -4.820 -17.935 1.00 97.06 243 GLY A CA 1
ATOM 1901 C C . GLY A 1 243 ? 22.556 -3.742 -16.920 1.00 97.06 243 GLY A C 1
ATOM 1902 O O . GLY A 1 243 ? 23.618 -3.137 -16.997 1.00 97.06 243 GLY A O 1
ATOM 1903 N N . SER A 1 244 ? 21.713 -3.538 -15.913 1.00 97.06 244 SER A N 1
ATOM 1904 C CA . SER A 1 244 ? 22.032 -2.740 -14.733 1.00 97.06 244 SER A CA 1
ATOM 1905 C C . SER A 1 244 ? 21.950 -3.603 -13.481 1.00 97.06 244 SER A C 1
ATOM 1907 O O . SER A 1 244 ? 20.875 -4.079 -13.108 1.00 97.06 244 SER A O 1
ATOM 1909 N N . ARG A 1 245 ? 23.092 -3.783 -12.814 1.00 94.50 245 ARG A N 1
ATOM 1910 C CA . ARG A 1 245 ? 23.201 -4.564 -11.580 1.00 94.50 245 ARG A CA 1
ATOM 1911 C C . ARG A 1 245 ? 23.182 -3.646 -10.363 1.00 94.50 245 ARG A C 1
ATOM 1913 O O . ARG A 1 245 ? 24.169 -2.990 -10.059 1.00 94.50 245 ARG A O 1
ATOM 1920 N N . ALA A 1 246 ? 22.085 -3.650 -9.616 1.00 90.06 246 ALA A N 1
ATOM 1921 C CA . ALA A 1 246 ? 21.923 -2.905 -8.365 1.00 90.06 246 ALA A CA 1
ATOM 1922 C C . ALA A 1 246 ? 22.109 -3.773 -7.103 1.00 90.06 246 ALA A C 1
ATOM 1924 O O . ALA A 1 246 ? 21.532 -3.496 -6.051 1.00 90.06 246 ALA A O 1
ATOM 1925 N N . SER A 1 247 ? 22.922 -4.828 -7.189 1.00 84.19 247 SER A N 1
ATOM 1926 C CA . SER A 1 247 ? 23.221 -5.720 -6.066 1.00 84.19 247 SER A CA 1
ATOM 1927 C C . SER A 1 247 ? 24.726 -5.914 -5.897 1.00 84.19 247 SER A C 1
ATOM 1929 O O . SER A 1 247 ? 25.432 -6.213 -6.860 1.00 84.19 247 SER A O 1
ATOM 1931 N N . LEU A 1 248 ? 25.197 -5.787 -4.653 1.00 69.44 248 LEU A N 1
ATOM 1932 C CA . LEU A 1 248 ? 26.593 -6.008 -4.257 1.00 69.44 248 LEU A CA 1
ATOM 1933 C C . LEU A 1 248 ? 26.972 -7.499 -4.179 1.00 69.44 248 LEU A C 1
ATOM 1935 O O . LEU A 1 248 ? 28.134 -7.816 -3.940 1.00 69.44 248 LEU A O 1
ATOM 1939 N N . GLY A 1 249 ? 26.023 -8.421 -4.386 1.00 63.00 249 GLY A N 1
ATOM 1940 C CA . GLY A 1 249 ? 26.220 -9.826 -4.027 1.00 63.00 249 GLY A CA 1
ATOM 1941 C C . GLY A 1 249 ? 26.300 -10.006 -2.506 1.00 63.00 249 GLY A C 1
ATOM 1942 O O . GLY A 1 249 ? 25.788 -9.171 -1.759 1.00 63.00 249 GLY A O 1
ATOM 1943 N N . PHE A 1 250 ? 26.917 -11.097 -2.043 1.00 54.41 250 PHE A N 1
ATOM 1944 C CA . PHE A 1 250 ? 27.050 -11.397 -0.613 1.00 54.41 250 PHE A CA 1
ATOM 1945 C C . PHE A 1 250 ? 27.914 -10.342 0.098 1.00 54.41 250 PHE A C 1
ATOM 1947 O O . PHE A 1 250 ? 29.141 -10.442 0.135 1.00 54.41 250 PHE A O 1
ATOM 1954 N N . GLY A 1 251 ? 27.265 -9.327 0.671 1.00 54.81 251 GLY A N 1
ATOM 1955 C CA . GLY A 1 251 ? 27.866 -8.444 1.667 1.00 54.81 251 GLY A CA 1
ATOM 1956 C C . GLY A 1 251 ? 28.254 -9.212 2.936 1.00 54.81 251 GLY A C 1
ATOM 1957 O O . GLY A 1 251 ? 28.111 -10.436 3.034 1.00 54.81 251 GLY A O 1
ATOM 1958 N N . LYS A 1 252 ? 28.754 -8.499 3.948 1.00 56.59 252 LYS A N 1
ATOM 1959 C CA . LYS A 1 252 ? 29.100 -9.122 5.230 1.00 56.59 252 LYS A CA 1
ATOM 1960 C C . LYS A 1 252 ? 27.810 -9.547 5.941 1.00 56.59 252 LYS A C 1
ATOM 1962 O O . LYS A 1 252 ? 27.155 -8.719 6.562 1.00 56.59 252 LYS A O 1
ATOM 1967 N N . ILE A 1 253 ? 27.455 -10.830 5.863 1.00 61.97 253 ILE A N 1
ATOM 1968 C CA . ILE A 1 253 ? 26.282 -11.379 6.558 1.00 61.97 253 ILE A CA 1
ATOM 1969 C C . ILE A 1 253 ? 26.485 -11.187 8.065 1.00 61.97 253 ILE A C 1
ATOM 1971 O O . ILE A 1 253 ? 27.416 -11.740 8.652 1.00 61.97 253 ILE A O 1
ATOM 1975 N N . LEU A 1 254 ? 25.633 -10.373 8.685 1.00 66.38 254 LEU A N 1
ATOM 1976 C CA . LEU A 1 254 ? 25.631 -10.171 10.130 1.00 66.38 254 LEU A CA 1
ATOM 1977 C C . LEU A 1 254 ? 24.778 -11.261 10.794 1.00 66.38 254 LEU A C 1
ATOM 1979 O O . LEU A 1 254 ? 23.665 -11.549 10.349 1.00 66.38 254 LEU A O 1
ATOM 1983 N N . GLU A 1 255 ? 25.289 -11.856 11.875 1.00 67.94 255 GLU A N 1
ATOM 1984 C CA . GLU A 1 255 ? 24.591 -12.915 12.629 1.00 67.94 255 GLU A CA 1
ATOM 1985 C C . GLU A 1 255 ? 23.246 -12.433 13.206 1.00 67.94 255 GLU A C 1
ATOM 1987 O O . GLU A 1 255 ? 22.291 -13.205 13.264 1.00 67.94 255 GLU A O 1
ATOM 1992 N N . ASP A 1 256 ? 23.142 -11.139 13.527 1.00 74.06 256 ASP A N 1
ATOM 1993 C CA . ASP A 1 256 ? 21.956 -10.524 14.136 1.00 74.06 256 ASP A CA 1
ATOM 1994 C C . ASP A 1 256 ? 21.019 -9.819 13.129 1.00 74.06 256 ASP A C 1
ATOM 1996 O O . ASP A 1 256 ? 20.022 -9.219 13.534 1.00 74.06 256 ASP A O 1
ATOM 2000 N N . ASP A 1 257 ? 21.304 -9.876 11.818 1.00 72.38 257 ASP A N 1
ATOM 2001 C CA . ASP A 1 257 ? 20.456 -9.268 10.780 1.00 72.38 257 ASP A CA 1
ATOM 2002 C C . ASP A 1 257 ? 19.761 -10.320 9.903 1.00 72.38 257 ASP A C 1
ATOM 2004 O O . ASP A 1 257 ? 20.279 -10.779 8.881 1.00 72.38 257 ASP A O 1
ATOM 2008 N N . ILE A 1 258 ? 18.526 -10.655 10.285 1.00 72.69 258 ILE A N 1
ATOM 2009 C CA . ILE A 1 258 ? 17.663 -11.594 9.555 1.00 72.69 258 ILE A CA 1
ATOM 2010 C C . ILE A 1 258 ? 17.395 -11.116 8.119 1.00 72.69 258 ILE A C 1
ATOM 2012 O O . ILE A 1 258 ? 17.259 -11.945 7.220 1.00 72.69 258 ILE A O 1
ATOM 2016 N N . THR A 1 259 ? 17.326 -9.803 7.868 1.00 71.00 259 THR A N 1
ATOM 2017 C CA . THR A 1 259 ? 17.027 -9.283 6.523 1.00 71.00 259 THR A CA 1
ATOM 2018 C C . THR A 1 259 ? 18.186 -9.520 5.563 1.00 71.00 259 THR A C 1
ATOM 2020 O O . THR A 1 259 ? 17.964 -10.031 4.466 1.00 71.00 259 THR A O 1
ATOM 2023 N N . SER A 1 260 ? 19.415 -9.275 6.020 1.00 72.69 260 SER A N 1
ATOM 2024 C CA . SER A 1 260 ? 20.639 -9.582 5.276 1.00 72.69 260 SER A CA 1
ATOM 2025 C C . SER A 1 260 ? 20.813 -11.090 5.037 1.00 72.69 260 SER A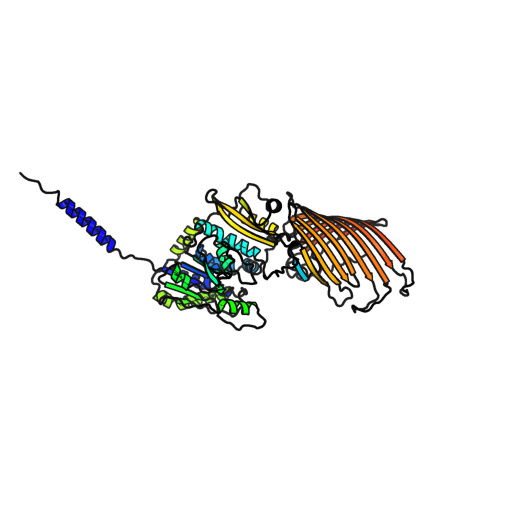 C 1
ATOM 2027 O O . SER A 1 260 ? 21.231 -11.507 3.958 1.00 72.69 260 SER A O 1
ATOM 2029 N N . GLN A 1 261 ? 20.448 -11.934 6.011 1.00 75.75 261 GLN A N 1
ATOM 2030 C CA . GLN A 1 261 ? 20.475 -13.396 5.849 1.00 75.75 261 GLN A CA 1
ATOM 2031 C C . GLN A 1 261 ? 19.463 -13.879 4.807 1.00 75.75 261 GLN A C 1
ATOM 2033 O O . GLN A 1 261 ? 19.804 -14.704 3.959 1.00 75.75 261 GLN A O 1
ATOM 2038 N N . LEU A 1 262 ? 18.235 -13.354 4.840 1.00 74.38 262 LEU A N 1
ATOM 2039 C CA . LEU A 1 262 ? 17.216 -13.667 3.840 1.00 74.38 262 LEU A CA 1
ATOM 2040 C C . LEU A 1 262 ? 17.640 -13.181 2.450 1.00 74.38 262 LEU A C 1
ATOM 2042 O O . LEU A 1 262 ? 17.559 -13.959 1.508 1.00 74.38 262 LEU A O 1
ATOM 2046 N N . GLU A 1 263 ? 18.143 -11.951 2.305 1.00 74.31 263 GLU A N 1
ATOM 2047 C CA . GLU A 1 263 ? 18.660 -11.444 1.022 1.00 74.31 263 GLU A CA 1
ATOM 2048 C C . GLU A 1 263 ? 19.746 -12.371 0.459 1.00 74.31 263 GLU A C 1
ATOM 2050 O O . GLU A 1 263 ? 19.667 -12.776 -0.703 1.00 74.31 263 GLU A O 1
ATOM 2055 N N . ALA A 1 264 ? 20.712 -12.773 1.290 1.00 75.81 264 ALA A N 1
ATOM 2056 C CA . ALA A 1 264 ? 21.766 -13.701 0.897 1.00 75.81 264 ALA A CA 1
ATOM 2057 C C . ALA A 1 264 ? 21.206 -15.066 0.470 1.00 75.81 264 ALA A C 1
ATOM 2059 O O . ALA A 1 264 ? 21.592 -15.581 -0.576 1.00 75.81 264 ALA A O 1
ATOM 2060 N N . MET A 1 265 ? 20.272 -15.647 1.233 1.00 74.94 265 MET A N 1
ATOM 2061 C CA . MET A 1 265 ? 19.649 -16.929 0.882 1.00 74.94 265 MET A CA 1
ATOM 2062 C C . MET A 1 265 ? 18.887 -16.849 -0.444 1.00 74.94 265 MET A C 1
ATOM 2064 O O . MET A 1 265 ? 19.019 -17.747 -1.273 1.00 74.94 265 MET A O 1
ATOM 2068 N N . LEU A 1 266 ? 18.126 -15.774 -0.655 1.00 74.62 266 LEU A N 1
ATOM 2069 C CA . LEU A 1 266 ? 17.246 -15.622 -1.813 1.00 74.62 266 LEU A CA 1
ATOM 2070 C C . LEU A 1 266 ? 18.005 -15.275 -3.097 1.00 74.62 266 LEU A C 1
ATOM 2072 O O . LEU A 1 266 ? 17.625 -15.741 -4.161 1.00 74.62 266 LEU A O 1
ATOM 2076 N N . THR A 1 267 ? 19.088 -14.501 -3.008 1.00 72.06 267 THR A N 1
ATOM 2077 C CA . THR A 1 267 ? 19.833 -14.033 -4.192 1.00 72.06 267 THR A CA 1
ATOM 2078 C C . THR A 1 267 ? 21.064 -14.883 -4.524 1.00 72.06 267 THR A C 1
ATOM 2080 O O . THR A 1 267 ? 21.702 -14.649 -5.554 1.00 72.06 267 THR A O 1
ATOM 2083 N N . SER A 1 268 ? 21.378 -15.892 -3.699 1.00 66.12 268 SER A N 1
ATOM 2084 C CA . SER A 1 268 ? 22.601 -16.706 -3.791 1.00 66.12 268 SER A CA 1
ATOM 2085 C C . SER A 1 268 ? 22.830 -17.426 -5.122 1.00 66.12 268 SER A C 1
ATOM 2087 O O . SER A 1 268 ? 23.979 -17.687 -5.472 1.00 66.12 268 SER A O 1
ATOM 2089 N N . GLY A 1 269 ? 21.761 -17.739 -5.857 1.00 66.94 269 GLY A N 1
ATOM 2090 C CA . GLY A 1 269 ? 21.811 -18.430 -7.148 1.00 66.94 269 GLY A CA 1
ATOM 2091 C C . GLY A 1 269 ? 21.668 -17.523 -8.372 1.00 66.94 269 GLY A C 1
ATOM 2092 O O . GLY A 1 269 ? 21.412 -18.038 -9.453 1.00 66.94 269 GLY A O 1
ATOM 2093 N N . THR A 1 270 ? 21.761 -16.196 -8.219 1.00 80.44 270 THR A N 1
ATOM 2094 C CA . THR A 1 270 ? 21.547 -15.274 -9.348 1.00 80.44 270 THR A CA 1
ATOM 2095 C C . THR A 1 270 ? 22.716 -15.316 -10.325 1.00 80.44 270 THR A C 1
ATOM 2097 O O . THR A 1 270 ? 23.843 -14.990 -9.949 1.00 80.44 270 THR A O 1
ATOM 2100 N N . ASP A 1 271 ? 22.413 -15.616 -11.584 1.00 81.38 271 ASP A N 1
ATOM 2101 C CA . ASP A 1 271 ? 23.318 -15.397 -12.704 1.00 81.38 271 ASP A CA 1
ATOM 2102 C C . ASP A 1 271 ? 23.201 -13.946 -13.204 1.00 81.38 271 ASP A C 1
ATOM 2104 O O . ASP A 1 271 ? 22.102 -13.457 -13.464 1.00 81.38 271 ASP A O 1
ATOM 2108 N N . TYR A 1 272 ? 24.331 -13.241 -13.273 1.00 84.81 272 TYR A N 1
ATOM 2109 C CA . TYR A 1 272 ? 24.409 -11.872 -13.797 1.00 84.81 272 TYR A CA 1
ATOM 2110 C C . TYR A 1 272 ? 25.058 -11.821 -15.188 1.00 84.81 272 TYR A C 1
ATOM 2112 O O . TYR A 1 272 ? 25.317 -10.729 -15.702 1.00 84.81 272 TYR A O 1
ATOM 2120 N N . GLU A 1 273 ? 25.352 -12.976 -15.786 1.00 88.00 273 GLU A N 1
ATOM 2121 C CA . GLU A 1 273 ? 25.871 -13.060 -17.143 1.00 88.00 273 GLU A CA 1
ATOM 2122 C C . GLU A 1 273 ? 24.788 -12.674 -18.155 1.00 88.00 273 GLU A C 1
ATOM 2124 O O . GLU A 1 273 ? 23.603 -12.981 -18.014 1.00 88.00 273 GLU A O 1
ATOM 2129 N N . ILE A 1 274 ? 25.203 -11.939 -19.184 1.00 89.81 274 ILE A N 1
ATOM 2130 C CA . ILE A 1 274 ? 24.327 -11.576 -20.292 1.00 89.81 274 ILE A CA 1
ATOM 2131 C C . ILE A 1 274 ? 24.489 -12.667 -21.361 1.00 89.81 274 ILE A C 1
ATOM 2133 O O . ILE A 1 274 ? 25.619 -12.880 -21.801 1.00 89.81 274 ILE A O 1
ATOM 2137 N N . PRO A 1 275 ? 23.412 -13.332 -21.824 1.00 86.88 275 PRO A N 1
ATOM 2138 C CA . PRO A 1 275 ? 23.507 -14.485 -22.731 1.00 86.88 275 PRO A CA 1
ATOM 2139 C C . PRO A 1 275 ? 24.053 -14.196 -24.143 1.00 86.88 275 PRO A C 1
ATOM 2141 O O . PRO A 1 275 ? 24.084 -15.098 -24.979 1.00 86.88 275 PRO A O 1
ATOM 2144 N N . CYS A 1 276 ? 24.437 -12.954 -24.451 1.00 83.25 276 CYS A N 1
ATOM 2145 C CA . CYS A 1 276 ? 24.889 -12.536 -25.774 1.00 83.25 276 CYS A CA 1
ATOM 2146 C C . CYS A 1 276 ? 26.226 -11.783 -25.732 1.00 83.25 276 CYS A C 1
ATOM 2148 O O . CYS A 1 276 ? 26.494 -10.999 -24.822 1.00 83.25 276 CYS A O 1
ATOM 2150 N N . ASP A 1 277 ? 27.038 -11.973 -26.778 1.00 81.81 277 ASP A N 1
ATOM 2151 C CA . ASP A 1 277 ? 28.369 -11.356 -26.909 1.00 81.81 277 ASP A CA 1
ATOM 2152 C C . ASP A 1 277 ? 28.314 -9.819 -26.984 1.00 81.81 277 ASP A C 1
ATOM 2154 O O . ASP A 1 277 ? 29.243 -9.126 -26.565 1.00 81.81 277 ASP A O 1
ATOM 2158 N N . ASN A 1 278 ? 27.196 -9.277 -27.476 1.00 84.00 278 ASN A N 1
ATOM 2159 C CA . ASN A 1 278 ? 26.961 -7.839 -27.625 1.00 84.00 278 ASN A CA 1
ATOM 2160 C C . ASN A 1 278 ? 26.291 -7.219 -26.381 1.00 84.00 278 ASN A C 1
ATOM 2162 O O . ASN A 1 278 ? 25.645 -6.176 -26.471 1.00 84.00 278 ASN A O 1
ATOM 2166 N N . GLY A 1 279 ? 26.402 -7.871 -25.222 1.00 91.50 279 GLY A N 1
ATOM 2167 C CA . GLY A 1 279 ? 25.873 -7.390 -23.951 1.00 91.50 279 GLY A CA 1
ATOM 2168 C C . GLY A 1 279 ? 26.785 -6.377 -23.253 1.00 91.50 279 GLY A C 1
ATOM 2169 O O . GLY A 1 279 ? 28.012 -6.486 -23.295 1.00 91.50 279 GLY A O 1
ATOM 2170 N N . VAL A 1 280 ? 26.200 -5.406 -22.545 1.00 95.62 280 VAL A N 1
ATOM 2171 C CA . VAL A 1 280 ? 26.947 -4.491 -21.664 1.00 95.62 280 VAL A CA 1
ATOM 2172 C C . VAL A 1 280 ? 26.348 -4.495 -20.266 1.00 95.62 280 VAL A C 1
ATOM 2174 O O . VAL A 1 280 ? 25.189 -4.136 -20.084 1.00 95.62 280 VAL A O 1
ATOM 2177 N N . LEU A 1 281 ? 27.152 -4.848 -19.263 1.00 96.06 281 LEU A N 1
ATOM 2178 C CA . LEU A 1 281 ? 26.757 -4.804 -17.857 1.00 96.06 281 LEU A CA 1
ATOM 2179 C C . LEU A 1 281 ? 27.244 -3.508 -17.196 1.00 96.06 281 LEU A C 1
ATOM 2181 O O . LEU A 1 281 ? 28.436 -3.209 -17.179 1.00 96.06 281 LEU A O 1
ATOM 2185 N N . ILE A 1 282 ? 26.318 -2.743 -16.626 1.00 96.62 282 ILE A N 1
ATOM 2186 C CA . ILE A 1 282 ? 26.578 -1.526 -15.859 1.00 96.62 282 ILE A CA 1
ATOM 2187 C C . ILE A 1 282 ? 26.519 -1.867 -14.371 1.00 96.62 282 ILE A C 1
ATOM 2189 O O . ILE A 1 282 ? 25.478 -2.288 -13.858 1.00 96.62 282 ILE A O 1
ATOM 2193 N N . GLU A 1 283 ? 27.625 -1.611 -13.672 1.00 94.44 283 GLU A N 1
ATOM 2194 C CA . GLU A 1 283 ? 27.778 -1.858 -12.235 1.00 94.44 283 GLU A CA 1
ATOM 2195 C C . GLU A 1 283 ? 28.009 -0.532 -11.481 1.00 94.44 283 GLU A C 1
ATOM 2197 O O . GLU A 1 283 ? 29.133 -0.018 -11.421 1.00 94.44 283 GLU A O 1
ATOM 2202 N N . PRO A 1 284 ? 26.948 0.077 -10.917 1.00 93.50 284 PRO A N 1
ATOM 2203 C CA . PRO A 1 284 ? 27.059 1.244 -10.053 1.00 93.50 284 PRO A CA 1
ATOM 2204 C C . PRO A 1 284 ? 27.899 0.956 -8.808 1.00 93.50 284 PRO A C 1
ATOM 2206 O O . PRO A 1 284 ? 27.915 -0.149 -8.270 1.00 93.50 284 PRO A O 1
ATOM 2209 N N . THR A 1 285 ? 28.569 1.983 -8.289 1.00 92.62 285 THR A N 1
ATOM 2210 C CA . THR A 1 285 ? 29.245 1.893 -6.989 1.00 92.62 285 THR A CA 1
ATOM 2211 C C . THR A 1 285 ? 28.208 2.003 -5.873 1.00 92.62 285 THR A C 1
ATOM 2213 O O . THR A 1 285 ? 27.637 3.073 -5.652 1.00 92.62 285 THR A O 1
ATOM 2216 N N . LEU A 1 286 ? 27.945 0.903 -5.172 1.00 88.62 286 LEU A N 1
ATOM 2217 C CA . LEU A 1 286 ? 26.902 0.830 -4.149 1.00 88.62 286 LEU A CA 1
ATOM 2218 C C . LEU A 1 286 ? 27.511 0.808 -2.742 1.00 88.62 286 LEU A C 1
ATOM 2220 O O . LEU A 1 286 ? 28.596 0.278 -2.516 1.00 88.62 286 LEU A O 1
ATOM 2224 N N . ARG A 1 287 ? 26.789 1.393 -1.785 1.00 84.44 287 ARG A N 1
ATOM 2225 C CA . ARG A 1 287 ? 27.065 1.258 -0.350 1.00 84.44 287 ARG A CA 1
ATOM 2226 C C . ARG A 1 287 ? 26.386 -0.000 0.175 1.00 84.44 287 ARG A C 1
ATOM 2228 O O . ARG A 1 287 ? 25.282 -0.318 -0.261 1.00 84.44 287 ARG A O 1
ATOM 2235 N N . ASP A 1 288 ? 27.036 -0.664 1.125 1.00 82.50 288 ASP A N 1
ATOM 2236 C CA . ASP A 1 288 ? 26.461 -1.801 1.840 1.00 82.50 288 ASP A CA 1
ATOM 2237 C C . ASP A 1 288 ? 25.405 -1.291 2.831 1.00 82.50 288 ASP A C 1
ATOM 2239 O O . ASP A 1 288 ? 25.728 -0.770 3.900 1.00 82.50 288 ASP A O 1
ATOM 2243 N N . VAL A 1 289 ? 24.146 -1.316 2.395 1.00 80.81 289 VAL A N 1
ATOM 2244 C CA . VAL A 1 289 ? 22.972 -0.902 3.168 1.00 80.81 289 VAL A CA 1
ATOM 2245 C C . VAL A 1 289 ? 21.865 -1.934 2.992 1.00 80.81 289 VAL A C 1
ATOM 2247 O O . VAL A 1 289 ? 21.773 -2.585 1.944 1.00 80.81 289 VAL A O 1
ATOM 2250 N N . ASN A 1 290 ? 20.991 -2.029 3.992 1.00 76.00 290 ASN A N 1
ATOM 2251 C CA . ASN A 1 290 ? 19.853 -2.940 3.963 1.00 76.00 290 ASN A CA 1
ATOM 2252 C C . ASN A 1 290 ? 18.898 -2.592 2.811 1.00 76.00 290 ASN A C 1
ATOM 2254 O O . ASN A 1 290 ? 18.735 -1.430 2.435 1.00 76.00 290 ASN A O 1
ATOM 2258 N N . VAL A 1 291 ? 18.202 -3.603 2.286 1.00 76.62 291 VAL A N 1
ATOM 2259 C CA . VAL A 1 291 ? 17.285 -3.491 1.132 1.00 76.62 291 VAL A CA 1
ATOM 2260 C C . VAL A 1 291 ? 16.148 -2.482 1.307 1.00 76.62 291 VAL A C 1
ATOM 2262 O O . VAL A 1 291 ? 15.570 -2.041 0.319 1.00 76.62 291 VAL A O 1
ATOM 2265 N N . ILE A 1 292 ? 15.839 -2.090 2.540 1.00 77.06 292 ILE A N 1
ATOM 2266 C CA . ILE A 1 292 ? 14.791 -1.119 2.878 1.00 77.06 292 ILE A CA 1
ATOM 2267 C C . ILE A 1 292 ? 15.343 0.238 3.352 1.00 77.06 292 ILE A C 1
ATOM 2269 O O . ILE A 1 292 ? 14.572 1.085 3.788 1.00 77.06 292 ILE A O 1
ATOM 2273 N N . ASP A 1 293 ? 16.659 0.471 3.285 1.00 82.38 293 ASP A N 1
ATOM 2274 C CA . ASP A 1 293 ? 17.273 1.735 3.714 1.00 82.38 293 ASP A CA 1
ATOM 2275 C C . ASP A 1 293 ? 17.373 2.752 2.563 1.00 82.38 293 ASP A C 1
ATOM 2277 O O . ASP A 1 293 ? 18.377 2.843 1.850 1.00 82.38 293 ASP A O 1
ATOM 2281 N N . PHE A 1 294 ? 16.324 3.559 2.399 1.00 86.94 294 PHE A N 1
ATOM 2282 C CA . PHE A 1 294 ? 16.212 4.562 1.332 1.00 86.94 294 PHE A CA 1
ATOM 2283 C C . PHE A 1 294 ? 16.889 5.908 1.642 1.00 86.94 294 PHE A C 1
ATOM 2285 O O . PHE A 1 294 ? 16.838 6.829 0.821 1.00 86.94 294 PHE A O 1
ATOM 2292 N N . ARG A 1 295 ? 17.603 6.049 2.767 1.00 87.62 295 ARG A N 1
ATOM 2293 C CA . ARG A 1 295 ? 18.255 7.322 3.150 1.00 87.62 295 ARG A CA 1
ATOM 2294 C C . ARG A 1 295 ? 19.329 7.783 2.160 1.00 87.62 295 ARG A C 1
ATOM 2296 O O . ARG A 1 295 ? 19.640 8.970 2.083 1.00 87.62 295 ARG A O 1
ATOM 2303 N N . TYR A 1 296 ? 19.902 6.853 1.396 1.00 90.88 296 TYR A N 1
ATOM 2304 C CA . TYR A 1 296 ? 20.958 7.118 0.412 1.00 90.88 296 TYR A CA 1
ATOM 2305 C C . TYR A 1 296 ? 20.460 7.130 -1.040 1.00 90.88 296 TYR A C 1
ATOM 2307 O O . TYR A 1 296 ? 21.280 7.106 -1.956 1.00 90.88 296 TYR A O 1
ATOM 2315 N N . THR A 1 297 ? 19.143 7.220 -1.263 1.00 93.19 297 THR A N 1
ATOM 2316 C CA . THR A 1 297 ? 18.513 7.170 -2.596 1.00 93.19 297 THR A CA 1
ATOM 2317 C C . THR A 1 297 ? 19.194 8.084 -3.617 1.00 93.19 297 THR A C 1
ATOM 2319 O O . THR A 1 297 ? 19.575 7.619 -4.689 1.00 93.19 297 THR A O 1
ATOM 2322 N N . ARG A 1 298 ? 19.454 9.355 -3.273 1.00 95.06 298 ARG A N 1
ATOM 2323 C CA . ARG A 1 298 ? 20.142 10.298 -4.177 1.00 95.06 298 ARG A CA 1
ATOM 2324 C C . ARG A 1 298 ? 21.537 9.814 -4.584 1.00 95.06 298 ARG A C 1
ATOM 2326 O O . ARG A 1 298 ? 21.878 9.843 -5.757 1.00 95.06 298 ARG A O 1
ATOM 2333 N N . ALA A 1 299 ? 22.317 9.310 -3.628 1.00 95.44 299 ALA A N 1
ATOM 2334 C CA . ALA A 1 299 ? 23.662 8.813 -3.902 1.00 95.44 299 ALA A CA 1
ATOM 2335 C C . ALA A 1 299 ? 23.650 7.579 -4.821 1.00 95.44 299 ALA A C 1
ATOM 2337 O O . ALA A 1 299 ? 24.562 7.413 -5.629 1.00 95.44 299 ALA A O 1
ATOM 2338 N N . PHE A 1 300 ? 22.625 6.724 -4.724 1.00 96.25 300 PHE A N 1
ATOM 2339 C CA . PHE A 1 300 ? 22.460 5.595 -5.640 1.00 96.25 300 PHE A CA 1
ATOM 2340 C C . PHE A 1 300 ? 22.124 6.053 -7.058 1.00 96.25 300 PHE A C 1
ATOM 2342 O O . PHE A 1 300 ? 22.756 5.568 -7.994 1.00 96.25 300 PHE A O 1
ATOM 2349 N N . ILE A 1 301 ? 21.207 7.015 -7.217 1.00 97.50 301 ILE A N 1
ATOM 2350 C CA . ILE A 1 301 ? 20.873 7.611 -8.523 1.00 97.50 301 ILE A CA 1
ATOM 2351 C C . ILE A 1 301 ? 22.134 8.198 -9.175 1.00 97.50 301 ILE A C 1
ATOM 2353 O O . ILE A 1 301 ? 22.462 7.839 -10.306 1.00 97.50 301 ILE A O 1
ATOM 2357 N N . ASP A 1 302 ? 22.887 9.022 -8.441 1.00 97.56 302 ASP A N 1
ATOM 2358 C CA . ASP A 1 302 ? 24.122 9.641 -8.937 1.00 97.56 302 ASP A CA 1
ATOM 2359 C C . ASP A 1 302 ? 25.161 8.585 -9.350 1.00 97.56 302 ASP A C 1
ATOM 2361 O O . ASP A 1 302 ? 25.800 8.688 -10.399 1.00 97.56 302 ASP A O 1
ATOM 2365 N N . SER A 1 303 ? 25.306 7.530 -8.544 1.00 97.25 303 SER A N 1
ATOM 2366 C CA . SER A 1 303 ? 26.220 6.421 -8.825 1.00 97.25 303 SER A CA 1
ATOM 2367 C C . SER A 1 303 ? 25.847 5.665 -10.102 1.00 97.25 303 SER A C 1
ATOM 2369 O O . SER A 1 303 ? 26.717 5.383 -10.930 1.00 97.25 303 SER A O 1
ATOM 2371 N N . GLY A 1 304 ? 24.555 5.380 -10.300 1.00 97.75 304 GLY A N 1
ATOM 2372 C CA . GLY A 1 304 ? 24.052 4.740 -11.515 1.00 97.75 304 GLY A CA 1
ATOM 2373 C C . GLY A 1 304 ? 24.303 5.573 -12.768 1.00 97.75 304 GLY A C 1
ATOM 2374 O O . GLY A 1 304 ? 24.780 5.047 -13.772 1.00 97.75 304 GLY A O 1
ATOM 2375 N N . TYR A 1 305 ? 24.079 6.885 -12.679 1.00 98.50 305 TYR A N 1
ATOM 2376 C CA . TYR A 1 305 ? 24.353 7.825 -13.765 1.00 98.50 305 TYR A CA 1
ATOM 2377 C C . TYR A 1 305 ? 25.838 7.849 -14.153 1.00 98.50 305 TYR A C 1
ATOM 2379 O O . TYR A 1 305 ? 26.189 7.694 -15.325 1.00 98.50 305 TYR A O 1
ATOM 2387 N N . VAL A 1 306 ? 26.734 7.972 -13.167 1.00 98.19 306 VAL A N 1
ATOM 2388 C CA . VAL A 1 306 ? 28.186 7.987 -13.408 1.00 98.19 306 VAL A CA 1
ATOM 2389 C C . VAL A 1 306 ? 28.673 6.657 -13.990 1.00 98.19 306 VAL A C 1
ATOM 2391 O O . VAL A 1 306 ? 29.513 6.655 -14.893 1.00 98.19 306 VAL A O 1
ATOM 2394 N N . ALA A 1 307 ? 28.157 5.527 -13.500 1.00 97.75 307 ALA A N 1
ATOM 2395 C CA . ALA A 1 307 ? 28.523 4.208 -14.009 1.00 97.75 307 ALA A CA 1
ATOM 2396 C C . ALA A 1 307 ? 28.083 4.013 -15.465 1.00 97.75 307 ALA A C 1
ATOM 2398 O O . ALA A 1 307 ? 28.889 3.586 -16.289 1.00 97.75 307 ALA A O 1
ATOM 2399 N N . ALA A 1 308 ? 26.856 4.404 -15.812 1.00 97.88 308 ALA A N 1
ATOM 2400 C CA . ALA A 1 308 ? 26.369 4.339 -17.186 1.00 97.88 308 ALA A CA 1
ATOM 2401 C C . ALA A 1 308 ? 27.183 5.233 -18.136 1.00 97.88 308 ALA A C 1
ATOM 2403 O O . ALA A 1 308 ? 27.607 4.773 -19.195 1.00 97.88 308 ALA A O 1
ATOM 2404 N N . LYS A 1 309 ? 27.503 6.473 -17.736 1.00 97.69 309 LYS A N 1
ATOM 2405 C CA . LYS A 1 309 ? 28.366 7.370 -18.531 1.00 97.69 309 LYS A CA 1
ATOM 2406 C C . LYS A 1 309 ? 29.765 6.786 -18.754 1.00 97.69 309 LYS A C 1
ATOM 2408 O O . LYS A 1 309 ? 30.322 6.944 -19.836 1.00 97.69 309 LYS A O 1
ATOM 2413 N N . ARG A 1 310 ? 30.328 6.070 -17.772 1.00 97.25 310 ARG A N 1
ATOM 2414 C CA . ARG A 1 310 ? 31.626 5.383 -17.919 1.00 97.25 310 ARG A CA 1
ATOM 2415 C C . ARG A 1 310 ? 31.572 4.244 -18.938 1.00 97.25 310 ARG A C 1
ATOM 2417 O O . ARG A 1 310 ? 32.542 4.050 -19.664 1.00 97.25 310 ARG A O 1
ATOM 2424 N N . MET A 1 311 ? 30.458 3.518 -18.993 1.00 96.81 311 MET A N 1
ATOM 2425 C CA . MET A 1 311 ? 30.251 2.410 -19.932 1.00 96.81 311 MET A CA 1
ATOM 2426 C C . MET A 1 311 ? 29.803 2.877 -21.323 1.00 96.81 311 MET A C 1
ATOM 2428 O O . MET A 1 311 ? 29.820 2.088 -22.264 1.00 96.81 311 MET A O 1
ATOM 2432 N N . MET A 1 312 ? 29.453 4.157 -21.487 1.00 96.44 312 MET A N 1
ATOM 2433 C CA . MET A 1 312 ? 28.919 4.701 -22.736 1.00 96.44 312 MET A CA 1
ATOM 2434 C C . MET A 1 312 ? 29.794 4.437 -23.973 1.00 96.44 312 MET A C 1
ATOM 2436 O O . MET A 1 312 ? 29.228 4.060 -24.995 1.00 96.44 312 MET A O 1
ATOM 2440 N N . PRO A 1 313 ? 31.142 4.532 -23.930 1.00 95.75 313 PRO A N 1
ATOM 2441 C CA . PRO A 1 313 ? 31.971 4.173 -25.083 1.00 95.75 313 PRO A CA 1
ATOM 2442 C C . PRO A 1 313 ? 31.801 2.713 -25.527 1.00 95.75 313 PRO A C 1
ATOM 2444 O O . PRO A 1 313 ? 31.809 2.437 -26.722 1.00 95.75 313 PRO A O 1
ATOM 2447 N N . GLN A 1 314 ? 31.617 1.786 -24.581 1.00 94.56 314 GLN A N 1
ATOM 2448 C CA . GLN A 1 314 ? 31.370 0.373 -24.877 1.00 94.56 314 GLN A CA 1
ATOM 2449 C C . GLN A 1 314 ? 29.944 0.154 -25.393 1.00 94.56 314 GLN A C 1
ATOM 2451 O O . GLN A 1 314 ? 29.753 -0.580 -26.354 1.00 94.56 314 GLN A O 1
ATOM 2456 N N . ILE A 1 315 ? 28.951 0.836 -24.814 1.00 95.19 315 ILE A N 1
ATOM 2457 C CA . ILE A 1 315 ? 27.565 0.803 -25.308 1.00 95.19 315 ILE A CA 1
ATOM 2458 C C . ILE A 1 315 ? 27.515 1.311 -26.753 1.00 95.19 315 ILE A C 1
ATOM 2460 O O . ILE A 1 315 ? 26.941 0.655 -27.614 1.00 95.19 315 ILE A O 1
ATOM 2464 N N . ARG A 1 316 ? 28.193 2.424 -27.049 1.00 94.56 316 ARG A N 1
ATOM 2465 C CA . ARG A 1 316 ? 28.291 3.012 -28.393 1.00 94.56 316 ARG A CA 1
ATOM 2466 C C . ARG A 1 316 ? 29.104 2.187 -29.388 1.00 94.56 316 ARG A C 1
ATOM 2468 O O . ARG A 1 316 ? 28.986 2.424 -30.585 1.00 94.56 316 ARG A O 1
ATOM 2475 N N . ALA A 1 317 ? 29.892 1.216 -28.927 1.00 93.31 317 ALA A N 1
ATOM 2476 C CA . ALA A 1 317 ? 30.534 0.255 -29.819 1.00 93.31 317 ALA A CA 1
ATOM 2477 C C . ALA A 1 317 ? 29.525 -0.746 -30.413 1.00 93.31 317 ALA A C 1
ATOM 2479 O O . ALA A 1 317 ? 29.745 -1.230 -31.520 1.00 93.31 317 ALA A O 1
ATOM 2480 N N . TYR A 1 318 ? 28.424 -1.023 -29.703 1.00 92.00 318 TYR A N 1
ATOM 2481 C CA . TYR A 1 318 ? 27.371 -1.945 -30.142 1.00 92.00 318 TYR A CA 1
ATOM 2482 C C . TYR A 1 318 ? 26.106 -1.231 -30.643 1.00 92.00 318 TYR A C 1
ATOM 2484 O O . TYR A 1 318 ? 25.464 -1.719 -31.571 1.00 92.00 318 TYR A O 1
ATOM 2492 N N . VAL A 1 319 ? 25.768 -0.076 -30.058 1.00 92.69 319 VAL A N 1
ATOM 2493 C CA . VAL A 1 319 ? 24.574 0.722 -30.377 1.00 92.69 319 VAL A CA 1
ATOM 2494 C C . VAL A 1 319 ? 24.959 1.962 -31.186 1.00 92.69 319 VAL A C 1
ATOM 2496 O O . VAL A 1 319 ? 25.383 2.986 -30.630 1.00 92.69 319 VAL A O 1
ATOM 2499 N N . TYR A 1 320 ? 24.798 1.877 -32.506 1.00 90.31 320 TYR A N 1
ATOM 2500 C CA . TYR A 1 320 ? 25.018 2.989 -33.432 1.00 90.31 320 TYR A CA 1
ATOM 2501 C C . TYR A 1 320 ? 23.767 3.852 -33.631 1.00 90.31 320 TYR A C 1
ATOM 2503 O O . TYR A 1 320 ? 23.886 5.036 -33.959 1.00 90.31 320 TYR A O 1
ATOM 2511 N N . ASP A 1 321 ? 22.582 3.298 -33.383 1.00 89.25 321 ASP A N 1
ATOM 2512 C CA . ASP A 1 321 ? 21.337 4.053 -33.449 1.00 89.25 321 ASP A CA 1
ATOM 2513 C C . ASP A 1 321 ? 21.252 5.124 -32.361 1.00 89.25 321 ASP A C 1
ATOM 2515 O O . ASP A 1 321 ? 21.844 5.030 -31.281 1.00 89.25 321 ASP A O 1
ATOM 2519 N N . THR A 1 322 ? 20.543 6.206 -32.674 1.00 92.06 322 THR A N 1
ATOM 2520 C CA . THR A 1 322 ? 20.331 7.309 -31.739 1.00 92.06 322 THR A CA 1
ATOM 2521 C C . THR A 1 322 ? 18.911 7.827 -31.856 1.00 92.06 322 THR A C 1
ATOM 2523 O O . THR A 1 322 ? 18.463 8.169 -32.949 1.00 92.06 322 THR A O 1
ATOM 2526 N N . ILE A 1 323 ? 18.225 7.937 -30.721 1.00 92.81 323 ILE A N 1
ATOM 2527 C CA . ILE A 1 323 ? 16.933 8.611 -30.626 1.00 92.81 323 ILE A CA 1
ATOM 2528 C C . ILE A 1 323 ? 17.127 10.042 -30.122 1.00 92.81 323 ILE A C 1
ATOM 2530 O O . ILE A 1 323 ? 17.853 10.295 -29.162 1.00 92.81 323 ILE A O 1
ATOM 2534 N N . ASN A 1 324 ? 16.471 11.001 -30.775 1.00 92.50 324 ASN A N 1
ATOM 2535 C CA . ASN A 1 324 ? 16.454 12.379 -30.298 1.00 92.50 324 ASN A CA 1
ATOM 2536 C C . ASN A 1 324 ? 15.537 12.495 -29.067 1.00 92.50 324 ASN A C 1
ATOM 2538 O O . ASN A 1 324 ? 14.411 11.995 -29.078 1.00 92.50 324 ASN A O 1
ATOM 2542 N N . MET A 1 325 ? 15.976 13.230 -28.045 1.00 91.38 325 MET A N 1
ATOM 2543 C CA . MET A 1 325 ? 15.185 13.528 -26.846 1.00 91.38 325 MET A CA 1
ATOM 2544 C C . MET A 1 325 ? 13.821 14.158 -27.160 1.00 91.38 325 MET A C 1
ATOM 2546 O O . MET A 1 325 ? 12.828 13.827 -26.515 1.00 91.38 325 MET A O 1
ATOM 2550 N N . GLU A 1 326 ? 13.736 15.020 -28.178 1.00 94.00 326 GLU A N 1
ATOM 2551 C CA . GLU A 1 326 ? 12.455 15.612 -28.593 1.00 94.00 326 GLU A CA 1
ATOM 2552 C C . GLU A 1 326 ? 11.494 14.558 -29.168 1.00 94.00 326 GLU A C 1
ATOM 2554 O O . GLU A 1 326 ? 10.291 14.581 -28.902 1.00 94.00 326 GLU A O 1
ATOM 2559 N N . GLU A 1 327 ? 12.020 13.585 -29.917 1.00 94.00 327 GLU A N 1
ATOM 2560 C CA . GLU A 1 327 ? 11.218 12.481 -30.440 1.00 94.00 327 GLU A CA 1
ATOM 2561 C C . GLU A 1 327 ? 10.745 11.554 -29.317 1.00 94.00 327 GLU A C 1
ATOM 2563 O O . GLU A 1 327 ? 9.572 11.166 -29.298 1.00 94.00 327 GLU A O 1
ATOM 2568 N N . LEU A 1 328 ? 11.635 11.227 -28.378 1.00 94.56 328 LEU A N 1
ATOM 2569 C CA . LEU A 1 328 ? 11.327 10.404 -27.214 1.00 94.56 328 LEU A CA 1
ATOM 2570 C C . LEU A 1 328 ? 10.217 11.036 -26.367 1.00 94.56 328 LEU A C 1
ATOM 2572 O O . LEU A 1 328 ? 9.237 10.373 -26.022 1.00 94.56 328 LEU A O 1
ATOM 2576 N N . GLU A 1 329 ? 10.317 12.339 -26.103 1.00 95.25 329 GLU A N 1
ATOM 2577 C CA . GLU A 1 329 ? 9.302 13.072 -25.352 1.00 95.25 329 GLU A CA 1
ATOM 2578 C C . GLU A 1 329 ? 7.974 13.156 -26.115 1.00 95.25 329 GLU A C 1
ATOM 2580 O O . GLU A 1 329 ? 6.907 12.975 -25.527 1.00 95.25 329 GLU A O 1
ATOM 2585 N N . ARG A 1 330 ? 8.007 13.317 -27.443 1.00 96.25 330 ARG A N 1
ATOM 2586 C CA . ARG A 1 330 ? 6.797 13.250 -28.275 1.00 96.25 330 ARG A CA 1
ATOM 2587 C C . ARG A 1 330 ? 6.121 11.876 -28.192 1.00 96.25 330 ARG A C 1
ATOM 2589 O O . ARG A 1 330 ? 4.899 11.817 -28.053 1.00 96.25 330 ARG A O 1
ATOM 2596 N N . LYS A 1 331 ? 6.883 10.773 -28.253 1.00 95.81 331 LYS A N 1
ATOM 2597 C CA . LYS A 1 331 ? 6.348 9.404 -28.078 1.00 95.81 331 LYS A CA 1
ATOM 2598 C C . LYS A 1 331 ? 5.726 9.237 -26.687 1.00 95.81 331 LYS A C 1
ATOM 2600 O O . LYS A 1 331 ? 4.619 8.712 -26.562 1.00 95.81 331 LYS A O 1
ATOM 2605 N N . ARG A 1 332 ? 6.392 9.755 -25.651 1.00 96.06 332 ARG A N 1
ATOM 2606 C CA . ARG A 1 332 ? 5.916 9.726 -24.262 1.00 96.06 332 ARG A CA 1
ATOM 2607 C C . ARG A 1 332 ? 4.600 10.486 -24.091 1.00 96.06 332 ARG A C 1
ATOM 2609 O O . ARG A 1 332 ? 3.665 9.978 -23.472 1.00 96.06 332 ARG A O 1
ATOM 2616 N N . GLN A 1 333 ? 4.495 11.680 -24.670 1.00 95.88 333 GLN A N 1
ATOM 2617 C CA . GLN A 1 333 ? 3.273 12.486 -24.643 1.00 95.88 333 GLN A CA 1
ATOM 2618 C C . GLN A 1 333 ? 2.127 11.819 -25.406 1.00 95.88 333 GLN A C 1
ATOM 2620 O O . GLN A 1 333 ? 1.002 11.810 -24.909 1.00 95.88 333 GLN A O 1
ATOM 2625 N N . ALA A 1 334 ? 2.408 11.207 -26.560 1.00 96.88 334 ALA A N 1
ATOM 2626 C CA . ALA A 1 334 ? 1.412 10.458 -27.320 1.00 96.88 334 ALA A CA 1
ATOM 2627 C C . ALA A 1 334 ? 0.836 9.281 -26.511 1.00 96.88 334 ALA A C 1
ATOM 2629 O O . ALA A 1 334 ? -0.381 9.114 -26.466 1.00 96.88 334 ALA A O 1
ATOM 2630 N N . PHE A 1 335 ? 1.684 8.518 -25.809 1.00 97.00 335 PHE A N 1
ATOM 2631 C CA . PHE A 1 335 ? 1.225 7.430 -24.939 1.00 97.00 335 PHE A CA 1
ATOM 2632 C C . PHE A 1 335 ? 0.444 7.937 -23.719 1.00 97.00 335 PHE A C 1
ATOM 2634 O O . PHE A 1 335 ? -0.564 7.358 -23.329 1.00 97.00 335 PHE A O 1
ATOM 2641 N N . ARG A 1 336 ? 0.862 9.046 -23.104 1.00 94.56 336 ARG A N 1
ATOM 2642 C CA . ARG A 1 336 ? 0.130 9.634 -21.969 1.00 94.56 336 ARG A CA 1
ATOM 2643 C C . ARG A 1 336 ? -1.232 10.190 -22.365 1.00 94.56 336 ARG A C 1
ATOM 2645 O O . ARG A 1 336 ? -2.166 10.102 -21.579 1.00 94.56 336 ARG A O 1
ATOM 2652 N N . ALA A 1 337 ? -1.355 10.731 -23.574 1.00 95.38 337 ALA A N 1
ATOM 2653 C CA . ALA A 1 337 ? -2.601 11.309 -24.068 1.00 95.38 337 ALA A CA 1
ATOM 2654 C C . ALA A 1 337 ? -3.727 10.274 -24.241 1.00 95.38 337 ALA A C 1
ATOM 2656 O O . ALA A 1 337 ? -4.896 10.646 -24.174 1.00 95.38 337 ALA A O 1
ATOM 2657 N N . ILE A 1 338 ? -3.392 8.994 -24.444 1.00 95.56 338 ILE A N 1
ATOM 2658 C CA . ILE A 1 338 ? -4.380 7.909 -24.563 1.00 95.56 338 ILE A CA 1
ATOM 2659 C C . ILE A 1 338 ? -4.779 7.296 -23.211 1.00 95.56 338 ILE A C 1
ATOM 2661 O O . ILE A 1 338 ? -5.669 6.448 -23.172 1.00 95.56 338 ILE A O 1
ATOM 2665 N N . GLN A 1 339 ? -4.140 7.691 -22.102 1.00 95.12 339 GLN A N 1
ATOM 2666 C CA . GLN A 1 339 ? -4.453 7.141 -20.783 1.00 95.12 339 GLN A CA 1
ATOM 2667 C C . GLN A 1 339 ? -5.805 7.666 -20.275 1.00 95.12 339 GLN A C 1
ATOM 2669 O O . GLN A 1 339 ? -5.999 8.882 -20.199 1.00 95.12 339 GLN A O 1
ATOM 2674 N N . PRO A 1 340 ? -6.747 6.779 -19.901 1.00 95.56 340 PRO A N 1
ATOM 2675 C CA . PRO A 1 340 ? -8.041 7.200 -19.386 1.00 95.56 340 PRO A CA 1
ATOM 2676 C C . PRO A 1 340 ? -7.916 7.828 -17.988 1.00 95.56 340 PRO A C 1
ATOM 2678 O O . PRO A 1 340 ? -7.048 7.438 -17.200 1.00 95.56 340 PRO A O 1
ATOM 2681 N N . PRO A 1 341 ? -8.802 8.775 -17.634 1.00 94.56 341 PRO A N 1
ATOM 2682 C CA . PRO A 1 341 ? -8.826 9.353 -16.297 1.00 94.56 341 PRO A CA 1
ATOM 2683 C C . PRO A 1 341 ? -9.244 8.310 -15.250 1.00 94.56 341 PRO A C 1
ATOM 2685 O O . PRO A 1 341 ? -10.142 7.501 -15.478 1.00 94.56 341 PRO A O 1
ATOM 2688 N N . LEU A 1 342 ? -8.631 8.365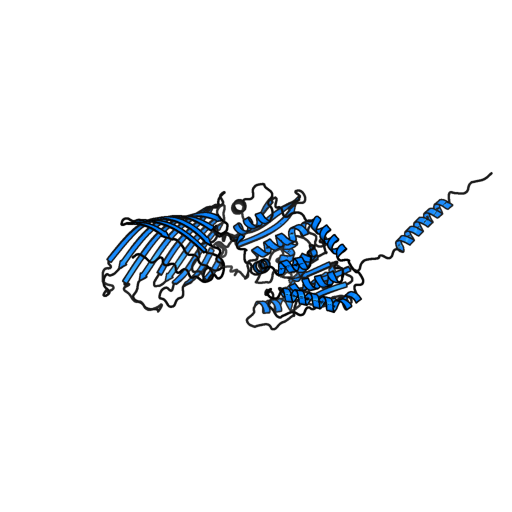 -14.064 1.00 95.31 342 LEU A N 1
ATOM 2689 C CA . LEU A 1 342 ? -8.932 7.473 -12.936 1.00 95.31 342 LEU A CA 1
ATOM 2690 C C . LEU A 1 342 ? -10.229 7.897 -12.227 1.00 95.31 342 LEU A C 1
ATOM 2692 O O . LEU A 1 342 ? -10.224 8.497 -11.146 1.00 95.31 342 LEU A O 1
ATOM 2696 N N . ILE A 1 343 ? -11.350 7.607 -12.878 1.00 94.88 343 ILE A N 1
ATOM 2697 C CA . ILE A 1 343 ? -12.707 7.850 -12.391 1.00 94.88 343 ILE A CA 1
ATOM 2698 C C . ILE A 1 343 ? -13.402 6.499 -12.241 1.00 94.88 343 ILE A C 1
ATOM 2700 O O . ILE A 1 343 ? -13.397 5.693 -13.171 1.00 94.88 343 ILE A O 1
ATOM 2704 N N . ILE A 1 344 ? -13.985 6.268 -11.068 1.00 94.00 344 ILE A N 1
ATOM 2705 C CA . ILE A 1 344 ? -14.623 5.006 -10.702 1.00 94.00 344 ILE A CA 1
ATOM 2706 C C . ILE A 1 344 ? -16.128 5.098 -10.957 1.00 94.00 344 ILE A C 1
ATOM 2708 O O . ILE A 1 344 ? -16.768 6.021 -10.451 1.00 94.00 344 ILE A O 1
ATOM 2712 N N . ASP A 1 345 ? -16.673 4.144 -11.713 1.00 91.25 345 ASP A N 1
ATOM 2713 C CA . ASP A 1 345 ? -18.107 3.995 -11.998 1.00 91.25 345 ASP A CA 1
ATOM 2714 C C . ASP A 1 345 ? -18.768 3.045 -10.994 1.00 91.25 345 ASP A C 1
ATOM 2716 O O . ASP A 1 345 ? -19.710 3.423 -10.297 1.00 91.25 345 ASP A O 1
ATOM 2720 N N . ARG A 1 346 ? -18.243 1.818 -10.856 1.00 90.38 346 ARG A N 1
ATOM 2721 C CA . ARG A 1 346 ? -18.827 0.789 -9.980 1.00 90.38 346 ARG A CA 1
ATOM 2722 C C . ARG A 1 346 ? -17.828 0.244 -8.980 1.00 90.38 346 ARG A C 1
ATOM 2724 O O . ARG A 1 346 ? -16.622 0.253 -9.209 1.00 90.38 346 ARG A O 1
ATOM 2731 N N . ILE A 1 347 ? -18.359 -0.271 -7.871 1.00 91.25 347 ILE A N 1
ATOM 2732 C CA . ILE A 1 347 ? -17.584 -1.017 -6.880 1.00 91.25 347 ILE A CA 1
ATOM 2733 C C . ILE A 1 347 ? -18.140 -2.421 -6.723 1.00 91.25 347 ILE A C 1
ATOM 2735 O O . ILE A 1 347 ? -19.320 -2.604 -6.417 1.00 91.25 347 ILE A O 1
ATOM 2739 N N . TYR A 1 348 ? -17.245 -3.392 -6.835 1.00 91.94 348 TYR A N 1
ATOM 2740 C CA . TYR A 1 348 ? -17.488 -4.788 -6.526 1.00 91.94 348 TYR A CA 1
ATOM 2741 C C . TYR A 1 348 ? -16.714 -5.160 -5.264 1.00 91.94 348 TYR A C 1
ATOM 2743 O O . TYR A 1 348 ? -15.527 -4.868 -5.126 1.00 91.94 348 TYR A O 1
ATOM 2751 N N . VAL A 1 349 ? -17.406 -5.779 -4.311 1.00 92.69 349 VAL A N 1
ATOM 2752 C CA . VAL A 1 349 ? -16.814 -6.230 -3.050 1.00 92.69 349 VAL A CA 1
ATOM 2753 C C . VAL A 1 349 ? -16.868 -7.747 -3.016 1.00 92.69 349 VAL A C 1
ATOM 2755 O O . VAL A 1 349 ? -17.945 -8.337 -3.113 1.00 92.69 349 VAL A O 1
ATOM 2758 N N . GLU A 1 350 ? -15.701 -8.359 -2.867 1.00 92.44 350 GLU A N 1
ATOM 2759 C CA . GLU A 1 350 ? -15.484 -9.801 -2.922 1.00 92.44 350 GLU A CA 1
ATOM 2760 C C . GLU A 1 350 ? -14.838 -10.295 -1.615 1.00 92.44 350 GLU A C 1
ATOM 2762 O O . GLU A 1 350 ? -14.359 -9.507 -0.798 1.00 92.44 350 GLU A O 1
ATOM 2767 N N . GLY A 1 351 ? -14.842 -11.611 -1.386 1.00 87.62 351 GLY A N 1
ATOM 2768 C CA . GLY A 1 351 ? -14.190 -12.233 -0.221 1.00 87.62 351 GLY A CA 1
ATOM 2769 C C . GLY A 1 351 ? -15.016 -12.259 1.076 1.00 87.62 351 GLY A C 1
ATOM 2770 O O . GLY A 1 351 ? -14.601 -12.889 2.053 1.00 87.62 351 GLY A O 1
ATOM 2771 N N . ILE A 1 352 ? -16.205 -11.648 1.079 1.00 90.31 352 ILE A N 1
ATOM 2772 C CA . ILE A 1 352 ? -17.133 -11.570 2.219 1.00 90.31 352 ILE A CA 1
ATOM 2773 C C . ILE A 1 352 ? -18.576 -11.909 1.812 1.00 90.31 352 ILE A C 1
ATOM 2775 O O . ILE A 1 352 ? -18.906 -11.938 0.627 1.00 90.31 352 ILE A O 1
ATOM 2779 N N . ASP A 1 353 ? -19.436 -12.199 2.793 1.00 90.56 353 ASP A N 1
ATOM 2780 C CA . ASP A 1 353 ? -20.846 -12.535 2.546 1.00 90.56 353 ASP A CA 1
ATOM 2781 C C . ASP A 1 353 ? -21.713 -11.306 2.196 1.00 90.56 353 ASP A C 1
ATOM 2783 O O . ASP A 1 353 ? -21.313 -10.158 2.382 1.00 90.56 353 ASP A O 1
ATOM 2787 N N . GLU A 1 354 ? -22.946 -11.526 1.727 1.00 89.19 354 GLU A N 1
ATOM 2788 C CA . GLU A 1 354 ? -23.857 -10.446 1.312 1.00 89.19 354 GLU A CA 1
ATOM 2789 C C . GLU A 1 354 ? -24.185 -9.429 2.424 1.00 89.19 354 GLU A C 1
ATOM 2791 O O . GLU A 1 354 ? -24.379 -8.238 2.157 1.00 89.19 354 GLU A O 1
ATOM 2796 N N . ASN A 1 355 ? -24.268 -9.861 3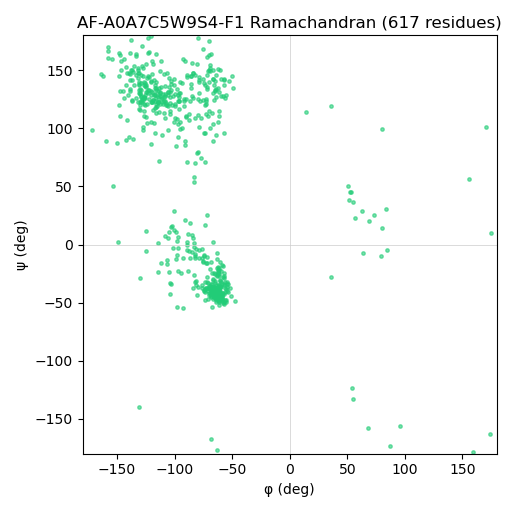.687 1.00 87.75 355 ASN A N 1
ATOM 2797 C CA . ASN A 1 355 ? -24.540 -8.958 4.809 1.00 87.75 355 ASN A CA 1
ATOM 2798 C C . ASN A 1 355 ? -23.345 -8.041 5.064 1.00 87.75 355 ASN A C 1
ATOM 2800 O O . ASN A 1 355 ? -23.520 -6.842 5.298 1.00 87.75 355 ASN A O 1
ATOM 2804 N N . GLN A 1 356 ? -22.147 -8.608 4.991 1.00 89.56 356 GLN A N 1
ATOM 2805 C CA . GLN A 1 356 ? -20.880 -7.908 5.139 1.00 89.56 356 GLN A CA 1
ATOM 2806 C C . GLN A 1 356 ? -20.636 -6.966 3.949 1.00 89.56 356 GLN A C 1
ATOM 2808 O O . GLN A 1 356 ? -20.275 -5.808 4.152 1.00 89.56 356 GLN A O 1
ATOM 2813 N N . THR A 1 357 ? -20.944 -7.383 2.719 1.00 89.81 357 THR A N 1
ATOM 2814 C CA . THR A 1 357 ? -20.887 -6.520 1.527 1.00 89.81 357 THR A CA 1
ATOM 2815 C C . THR A 1 357 ? -21.797 -5.303 1.671 1.00 89.81 357 THR A C 1
ATOM 2817 O O . THR A 1 357 ? -21.377 -4.174 1.409 1.00 89.81 357 THR A O 1
ATOM 2820 N N . ARG A 1 358 ? -23.022 -5.477 2.189 1.00 87.19 358 ARG A N 1
ATOM 2821 C CA . ARG A 1 358 ? -23.911 -4.339 2.491 1.00 87.19 358 ARG A CA 1
ATOM 2822 C C . ARG A 1 358 ? -23.307 -3.377 3.513 1.00 87.19 358 ARG A C 1
ATOM 2824 O O . ARG A 1 358 ? -23.511 -2.168 3.393 1.00 87.19 358 ARG A O 1
ATOM 2831 N N . TYR A 1 359 ? -22.581 -3.883 4.508 1.00 87.44 359 TYR A N 1
ATOM 2832 C CA . TYR A 1 359 ? -21.872 -3.046 5.475 1.00 87.44 359 TYR A CA 1
ATOM 2833 C C . TYR A 1 359 ? -20.764 -2.215 4.808 1.00 87.44 359 TYR A C 1
ATOM 2835 O O . TYR A 1 359 ? -20.714 -1.000 5.019 1.00 87.44 359 TYR A O 1
ATOM 2843 N N . VAL A 1 360 ? -19.928 -2.850 3.978 1.00 88.75 360 VAL A N 1
ATOM 2844 C CA . VAL A 1 360 ? -18.832 -2.197 3.242 1.00 88.75 360 VAL A CA 1
ATOM 2845 C C . VAL A 1 360 ? -19.370 -1.123 2.294 1.00 88.75 360 VAL A C 1
ATOM 2847 O O . VAL A 1 360 ? -18.942 0.028 2.371 1.00 88.75 360 VAL A O 1
ATOM 2850 N N . ASN A 1 361 ? -20.380 -1.451 1.485 1.00 87.12 361 ASN A N 1
ATOM 2851 C CA . ASN A 1 361 ? -20.985 -0.515 0.531 1.00 87.12 361 ASN A CA 1
ATOM 2852 C C . ASN A 1 361 ? -21.580 0.718 1.228 1.00 87.12 361 ASN A C 1
ATOM 2854 O O . ASN A 1 361 ? -21.384 1.850 0.786 1.00 87.12 361 ASN A O 1
ATOM 2858 N N . ARG A 1 362 ? -22.251 0.530 2.375 1.00 84.75 362 ARG A N 1
ATOM 2859 C CA . ARG A 1 362 ? -22.764 1.653 3.181 1.00 84.75 362 ARG A CA 1
ATOM 2860 C C . ARG A 1 362 ? -21.654 2.526 3.760 1.00 84.75 362 ARG A C 1
ATOM 2862 O O . ARG A 1 362 ? -21.877 3.718 3.960 1.00 84.75 362 ARG A O 1
ATOM 2869 N N . LEU A 1 363 ? -20.492 1.951 4.075 1.00 82.81 363 LEU A N 1
ATOM 2870 C CA . LEU A 1 363 ? -19.364 2.707 4.614 1.00 82.81 363 LEU A CA 1
ATOM 2871 C C . LEU A 1 363 ? -18.646 3.522 3.532 1.00 82.81 363 LEU A C 1
ATOM 2873 O O . LEU A 1 363 ? -18.261 4.652 3.820 1.00 82.81 363 LEU A O 1
ATOM 2877 N N . LEU A 1 364 ? -18.526 2.986 2.312 1.00 83.81 364 LEU A N 1
ATOM 2878 C CA . LEU A 1 364 ? -17.898 3.671 1.176 1.00 83.81 364 LEU A CA 1
ATOM 2879 C C . LEU A 1 364 ? -18.708 4.884 0.686 1.00 83.81 364 LEU A C 1
ATOM 2881 O O . LEU A 1 364 ? -18.117 5.832 0.183 1.00 83.81 364 LEU A O 1
ATOM 2885 N N . ARG A 1 365 ? -20.032 4.918 0.921 1.00 70.94 365 ARG A N 1
ATOM 2886 C CA . ARG A 1 365 ? -20.899 6.107 0.714 1.00 70.94 365 ARG A CA 1
ATOM 2887 C C . ARG A 1 365 ? -20.833 6.692 -0.695 1.00 70.94 365 ARG A C 1
ATOM 2889 O O . ARG A 1 365 ? -20.887 7.909 -0.881 1.00 70.94 365 ARG A O 1
ATOM 2896 N N . LEU A 1 366 ? -20.719 5.829 -1.686 1.00 65.56 366 LEU A N 1
ATOM 2897 C CA . LEU A 1 366 ? -20.732 6.247 -3.075 1.00 65.56 366 LEU A CA 1
ATOM 2898 C C . LEU A 1 366 ? -22.183 6.163 -3.525 1.00 65.56 366 LEU A C 1
ATOM 2900 O O . LEU A 1 366 ? -22.814 5.115 -3.393 1.00 65.56 366 LEU A O 1
ATOM 2904 N N . GLY A 1 367 ? -22.741 7.303 -3.930 1.00 59.66 367 GLY A N 1
ATOM 2905 C CA . GLY A 1 367 ? -24.023 7.318 -4.629 1.00 59.66 367 GLY A CA 1
ATOM 2906 C C . GLY A 1 367 ? -23.882 6.689 -6.016 1.00 59.66 367 GLY A C 1
ATOM 2907 O O . GLY A 1 367 ? -22.849 6.118 -6.345 1.00 59.66 367 GLY A O 1
ATOM 2908 N N . GLU A 1 368 ? -24.889 6.866 -6.864 1.00 60.69 368 GLU A N 1
ATOM 2909 C CA . GLU A 1 368 ? -24.847 6.453 -8.279 1.00 60.69 368 GLU A CA 1
ATOM 2910 C C . GLU A 1 368 ? -23.961 7.372 -9.152 1.00 60.69 368 GLU A C 1
ATOM 2912 O O . GLU A 1 368 ? -24.078 7.384 -10.373 1.00 60.69 368 GLU A O 1
ATOM 2917 N N . GLU A 1 369 ? -23.096 8.184 -8.537 1.00 75.50 369 GLU A N 1
ATOM 2918 C CA . GLU A 1 369 ? -22.240 9.143 -9.232 1.00 75.50 369 GLU A CA 1
ATOM 2919 C C . GLU A 1 369 ? -20.821 8.606 -9.391 1.00 75.50 369 GLU A C 1
ATOM 2921 O O . GLU A 1 369 ? -20.245 8.027 -8.468 1.00 75.50 369 GLU A O 1
ATOM 2926 N N . GLN A 1 370 ? -20.231 8.905 -10.543 1.00 87.50 370 GLN A N 1
ATOM 2927 C CA . GLN A 1 370 ? -18.833 8.639 -10.851 1.00 87.50 370 GLN A CA 1
ATOM 2928 C C . GLN A 1 370 ? -17.905 9.388 -9.890 1.00 87.50 370 GLN A C 1
ATOM 2930 O O . GLN A 1 370 ? -18.045 10.596 -9.668 1.00 87.50 370 GLN A O 1
ATOM 2935 N N . VAL A 1 371 ? -16.926 8.683 -9.322 1.00 90.50 371 VAL A N 1
ATOM 2936 C CA . VAL A 1 371 ? -16.072 9.224 -8.259 1.00 90.50 371 VAL A CA 1
ATOM 2937 C C . VAL A 1 371 ? -14.603 9.256 -8.677 1.00 90.50 371 VAL A C 1
ATOM 2939 O O . VAL A 1 371 ? -14.033 8.213 -8.990 1.00 90.50 371 VAL A O 1
ATOM 2942 N N . PRO A 1 372 ? -13.938 10.428 -8.624 1.00 93.56 372 PRO A N 1
ATOM 2943 C CA . PRO A 1 372 ? -12.495 10.508 -8.828 1.00 93.56 372 PRO A CA 1
ATOM 2944 C C . PRO A 1 372 ? -11.727 9.681 -7.791 1.00 93.56 372 PRO A C 1
ATOM 2946 O O . PRO A 1 372 ? -12.076 9.698 -6.602 1.00 93.56 372 PRO A O 1
ATOM 2949 N N . LEU A 1 373 ? -10.635 9.036 -8.210 1.00 93.12 373 LEU A N 1
ATOM 2950 C CA . LEU A 1 373 ? -9.817 8.180 -7.343 1.00 93.12 373 LEU A CA 1
ATOM 2951 C C . LEU A 1 373 ? -9.346 8.886 -6.056 1.00 93.12 373 LEU A C 1
ATOM 2953 O O . LEU A 1 373 ? -9.328 8.274 -4.993 1.00 93.12 373 LEU A O 1
ATOM 2957 N N . GLU A 1 374 ? -9.074 10.191 -6.097 1.00 90.25 374 GLU A N 1
ATOM 2958 C CA . GLU A 1 374 ? -8.693 10.982 -4.913 1.00 90.25 374 GLU A CA 1
ATOM 2959 C C . GLU A 1 374 ? -9.763 11.016 -3.813 1.00 90.25 374 GLU A C 1
ATOM 2961 O O . GLU A 1 374 ? -9.475 10.948 -2.613 1.00 90.25 374 GLU A O 1
ATOM 2966 N N . LYS A 1 375 ? -11.038 11.114 -4.208 1.00 89.38 375 LYS A N 1
ATOM 2967 C CA . LYS A 1 375 ? -12.154 11.045 -3.258 1.00 89.38 375 LYS A CA 1
ATOM 2968 C C . LYS A 1 375 ? -12.317 9.609 -2.762 1.00 89.38 375 LYS A C 1
ATOM 2970 O O . LYS A 1 375 ? -12.540 9.415 -1.567 1.00 89.38 375 LYS A O 1
ATOM 2975 N N . MET A 1 376 ? -12.119 8.625 -3.642 1.00 90.69 376 MET A N 1
ATOM 2976 C CA . MET A 1 376 ? -12.151 7.207 -3.285 1.00 90.69 376 MET A CA 1
ATOM 2977 C C . MET A 1 376 ? -11.097 6.835 -2.248 1.00 90.69 376 MET A C 1
ATOM 2979 O O . MET A 1 376 ? -11.407 6.152 -1.279 1.00 90.69 376 MET A O 1
ATOM 2983 N N . LYS A 1 377 ? -9.867 7.326 -2.409 1.00 90.94 377 LYS A N 1
ATOM 2984 C CA . LYS A 1 377 ? -8.733 7.080 -1.512 1.00 90.94 377 LYS A CA 1
ATOM 2985 C C . LYS A 1 377 ? -9.096 7.374 -0.059 1.00 90.94 377 LYS A C 1
ATOM 2987 O O . LYS A 1 377 ? -8.845 6.566 0.833 1.00 90.94 377 LYS A O 1
ATOM 2992 N N . LYS A 1 378 ? -9.787 8.491 0.186 1.00 88.06 378 LYS A N 1
ATOM 2993 C CA . LYS A 1 378 ? -10.259 8.866 1.529 1.00 88.06 378 LYS A CA 1
ATOM 2994 C C . LYS A 1 378 ? -11.282 7.884 2.090 1.00 88.06 378 LYS A C 1
ATOM 2996 O O . LYS A 1 378 ? -11.200 7.565 3.271 1.00 88.06 378 LYS A O 1
ATOM 3001 N N . GLU A 1 379 ? -12.237 7.423 1.288 1.00 88.44 379 GLU A N 1
ATOM 3002 C CA . GLU A 1 379 ? -13.251 6.457 1.736 1.00 88.44 379 GLU A CA 1
ATOM 3003 C C . GLU A 1 379 ? -12.655 5.051 1.923 1.00 88.44 379 GLU A C 1
ATOM 3005 O O . GLU A 1 379 ? -12.949 4.382 2.915 1.00 88.44 379 GLU A O 1
ATOM 3010 N N . TYR A 1 380 ? -11.724 4.651 1.055 1.00 91.31 380 TYR A N 1
ATOM 3011 C CA . TYR A 1 380 ? -10.953 3.414 1.169 1.00 91.31 380 TYR A CA 1
ATOM 3012 C C . TYR A 1 380 ? -10.199 3.336 2.503 1.00 91.31 380 TYR A C 1
ATOM 3014 O O . TYR A 1 380 ? -10.349 2.367 3.248 1.00 91.31 380 TYR A O 1
ATOM 3022 N N . PHE A 1 381 ? -9.460 4.383 2.888 1.00 89.62 381 PHE A N 1
ATOM 3023 C CA . PHE A 1 381 ? -8.727 4.367 4.159 1.00 89.62 381 PHE A CA 1
ATOM 3024 C C . PHE A 1 381 ? -9.631 4.425 5.404 1.00 89.62 381 PHE A C 1
ATOM 3026 O O . PHE A 1 381 ? -9.222 3.967 6.474 1.00 89.62 381 PHE A O 1
ATOM 3033 N N . LYS A 1 382 ? -10.881 4.902 5.292 1.00 88.31 382 LYS A N 1
ATOM 3034 C CA . LYS A 1 382 ? -11.870 4.755 6.379 1.00 88.31 382 LYS A CA 1
ATOM 3035 C C . LYS A 1 382 ? -12.298 3.303 6.569 1.00 88.31 382 LYS A C 1
ATOM 3037 O O . LYS A 1 382 ? -12.525 2.902 7.709 1.00 88.31 382 LYS A O 1
ATOM 3042 N N . LEU A 1 383 ? -12.406 2.541 5.479 1.00 88.88 383 LEU A N 1
ATOM 3043 C CA . LEU A 1 383 ? -12.708 1.111 5.510 1.00 88.88 383 LEU A CA 1
ATOM 3044 C C . LEU A 1 383 ? -11.534 0.321 6.110 1.00 88.88 383 LEU A C 1
ATOM 3046 O O . LEU A 1 383 ? -11.744 -0.477 7.018 1.00 88.88 383 LEU A O 1
ATOM 3050 N N . VAL A 1 384 ? -10.301 0.625 5.688 1.00 88.50 384 VAL A N 1
ATOM 3051 C CA . VAL A 1 384 ? -9.056 0.051 6.245 1.00 88.50 384 VAL A CA 1
ATOM 3052 C C . VAL A 1 384 ? -8.932 0.283 7.754 1.00 88.50 384 VAL A C 1
ATOM 3054 O O . VAL A 1 384 ? -8.380 -0.549 8.467 1.00 88.50 384 VAL A O 1
ATOM 3057 N N . ALA A 1 385 ? -9.426 1.415 8.259 1.00 87.31 385 ALA A N 1
ATOM 3058 C CA . ALA A 1 385 ? -9.339 1.745 9.677 1.00 87.31 385 ALA A CA 1
ATOM 3059 C C . ALA A 1 385 ? -10.258 0.902 10.583 1.00 87.31 385 ALA A C 1
ATOM 3061 O O . ALA A 1 385 ? -10.133 0.999 11.806 1.00 87.31 385 ALA A O 1
ATOM 3062 N N . ASP A 1 386 ? -11.193 0.117 10.033 1.00 87.44 386 ASP A N 1
ATOM 3063 C CA . ASP A 1 386 ? -12.025 -0.782 10.835 1.00 87.44 386 ASP A CA 1
ATOM 3064 C C . ASP A 1 386 ? -11.260 -2.065 11.184 1.00 87.44 386 ASP A C 1
ATOM 3066 O O . ASP A 1 386 ? -11.015 -2.914 10.334 1.00 87.44 386 ASP A O 1
ATOM 3070 N N . GLU A 1 387 ? -10.935 -2.244 12.466 1.00 81.56 387 GLU A N 1
ATOM 3071 C CA . GLU A 1 387 ? -10.164 -3.397 12.962 1.00 81.56 387 GLU A CA 1
ATOM 3072 C C . GLU A 1 387 ? -10.857 -4.757 12.777 1.00 81.56 387 GLU A C 1
ATOM 3074 O O . GLU A 1 387 ? -10.262 -5.797 13.051 1.00 81.56 387 GLU A O 1
ATOM 3079 N N . LYS A 1 388 ? -12.121 -4.777 12.341 1.00 87.19 388 LYS A N 1
ATOM 3080 C CA . LYS A 1 388 ? -12.849 -6.010 12.002 1.00 87.19 388 LYS A CA 1
ATOM 3081 C C . LYS A 1 388 ? -12.517 -6.503 10.589 1.00 87.19 388 LYS A C 1
ATOM 3083 O O . LYS A 1 388 ? -12.922 -7.605 10.214 1.00 87.19 388 LYS A O 1
ATOM 3088 N N . ILE A 1 389 ? -11.782 -5.710 9.812 1.00 85.81 389 ILE A N 1
ATOM 3089 C CA . ILE A 1 389 ? -11.275 -6.052 8.487 1.00 85.81 389 ILE A CA 1
ATOM 3090 C C . ILE A 1 389 ? -9.761 -6.253 8.601 1.00 85.81 389 ILE A C 1
ATOM 3092 O O . ILE A 1 389 ? -9.036 -5.379 9.062 1.00 85.81 389 ILE A O 1
ATOM 3096 N N . ASN A 1 390 ? -9.273 -7.427 8.198 1.00 82.44 390 ASN A N 1
ATOM 3097 C CA . ASN A 1 390 ? -7.851 -7.770 8.256 1.00 82.44 390 ASN A CA 1
ATOM 3098 C C . ASN A 1 390 ? -7.054 -7.044 7.170 1.00 82.44 390 ASN A C 1
ATOM 3100 O O . ASN A 1 390 ? -5.959 -6.542 7.405 1.00 82.44 390 ASN A O 1
ATOM 3104 N N . HIS A 1 391 ? -7.574 -7.087 5.945 1.00 84.00 391 HIS A N 1
ATOM 3105 C CA . HIS A 1 391 ? -6.891 -6.613 4.750 1.00 84.00 391 HIS A CA 1
ATOM 3106 C C . HIS A 1 391 ? -7.913 -6.406 3.639 1.00 84.00 391 HIS A C 1
ATOM 3108 O O . HIS A 1 391 ? -8.886 -7.156 3.545 1.00 84.00 391 HIS A O 1
ATOM 3114 N N . ILE A 1 392 ? -7.675 -5.389 2.821 1.00 89.38 392 ILE A N 1
ATOM 3115 C CA . ILE A 1 392 ? -8.464 -5.067 1.636 1.00 89.38 392 ILE A CA 1
ATOM 3116 C C . ILE A 1 392 ? -7.452 -4.938 0.511 1.00 89.38 392 ILE A C 1
ATOM 3118 O O . ILE A 1 392 ? -6.513 -4.153 0.637 1.00 89.38 392 ILE A O 1
ATOM 3122 N N . PHE A 1 393 ? -7.609 -5.728 -0.544 1.00 90.81 393 PHE A N 1
ATOM 3123 C CA . PHE A 1 393 ? -6.777 -5.613 -1.733 1.00 90.81 393 PHE A CA 1
ATOM 3124 C C . PHE A 1 393 ? -7.584 -4.931 -2.843 1.00 90.81 393 PHE A C 1
ATOM 3126 O O . PHE A 1 393 ? -8.571 -5.514 -3.302 1.00 90.81 393 PHE A O 1
ATOM 3133 N N . PRO A 1 394 ? -7.225 -3.698 -3.242 1.00 93.62 394 PRO A N 1
ATOM 3134 C CA . PRO A 1 394 ? -7.962 -2.968 -4.257 1.00 93.62 394 PRO A CA 1
ATOM 3135 C C . PRO A 1 394 ? -7.417 -3.266 -5.660 1.00 93.62 394 PRO A C 1
ATOM 3137 O O . PRO A 1 394 ? -6.211 -3.398 -5.856 1.00 93.62 394 PRO A O 1
ATOM 3140 N N . GLN A 1 395 ? -8.305 -3.328 -6.649 1.00 93.00 395 GLN A N 1
ATOM 3141 C CA . GLN A 1 395 ? -7.970 -3.466 -8.066 1.00 93.00 395 GLN A CA 1
ATOM 3142 C C . GLN A 1 395 ? -8.871 -2.553 -8.903 1.00 93.00 395 GLN A C 1
ATOM 3144 O O . GLN A 1 395 ? -10.031 -2.340 -8.553 1.00 93.00 395 GLN A O 1
ATOM 3149 N N . LEU A 1 396 ? -8.339 -2.016 -10.004 1.00 94.94 396 LEU A N 1
ATOM 3150 C CA . LEU A 1 396 ? -9.117 -1.281 -11.002 1.00 94.94 396 LEU A CA 1
ATOM 3151 C C . LEU A 1 396 ? -9.122 -2.034 -12.331 1.00 94.94 396 LEU A C 1
ATOM 3153 O O . LEU A 1 396 ? -8.065 -2.420 -12.842 1.00 94.94 396 LEU A O 1
ATOM 3157 N N . GLU A 1 397 ? -10.311 -2.173 -12.902 1.00 95.06 397 GLU A N 1
ATOM 3158 C CA . GLU A 1 397 ? -10.545 -2.721 -14.233 1.00 95.06 397 GLU A CA 1
ATOM 3159 C C . GLU A 1 397 ? -11.218 -1.664 -15.110 1.00 95.06 397 GLU A C 1
ATOM 3161 O O . GLU A 1 397 ? -12.155 -0.998 -14.687 1.00 95.06 397 GLU A O 1
ATOM 3166 N N . PHE A 1 398 ? -10.711 -1.442 -16.318 1.00 96.31 398 PHE A N 1
ATOM 3167 C CA . PHE A 1 398 ? -11.231 -0.425 -17.215 1.00 96.31 398 PHE A CA 1
ATOM 3168 C C . PHE A 1 398 ? -12.378 -0.989 -18.037 1.00 96.31 398 PHE A C 1
ATOM 3170 O O . PHE A 1 398 ? -12.226 -1.962 -18.776 1.00 96.31 398 PHE A O 1
ATOM 3177 N N . ASN A 1 399 ? -13.524 -0.331 -17.949 1.00 95.00 399 ASN A N 1
ATOM 3178 C CA . ASN A 1 399 ? -14.705 -0.706 -18.689 1.00 95.00 399 ASN A CA 1
ATOM 3179 C C . ASN A 1 399 ? -14.757 0.078 -20.005 1.00 95.00 399 ASN A C 1
ATOM 3181 O O . ASN A 1 399 ? -15.178 1.234 -20.053 1.00 95.00 399 ASN A O 1
ATOM 3185 N N . TYR A 1 400 ? -14.357 -0.569 -21.104 1.00 92.50 400 TYR A N 1
ATOM 3186 C CA . TYR A 1 400 ? -14.343 0.045 -22.439 1.00 92.50 400 TYR A CA 1
ATOM 3187 C C . TYR A 1 400 ? -15.729 0.486 -22.938 1.00 92.50 400 TYR A C 1
ATOM 3189 O O . TYR A 1 400 ? -15.805 1.315 -23.842 1.00 92.50 400 TYR A O 1
ATOM 3197 N N . ALA A 1 401 ? -16.821 -0.048 -22.376 1.00 92.69 401 ALA A N 1
ATOM 3198 C CA . ALA A 1 401 ? -18.173 0.349 -22.758 1.00 92.69 401 ALA A CA 1
ATOM 3199 C C . ALA A 1 401 ? -18.602 1.665 -22.094 1.00 92.69 401 ALA A C 1
ATOM 3201 O O . ALA A 1 401 ? -19.295 2.462 -22.724 1.00 92.69 401 ALA A O 1
ATOM 3202 N N . THR A 1 402 ? -18.205 1.897 -20.839 1.00 91.69 402 THR A N 1
ATOM 3203 C CA . THR A 1 402 ? -18.551 3.124 -20.100 1.00 91.69 402 THR A CA 1
ATOM 3204 C C . THR A 1 402 ? -17.473 4.202 -20.205 1.00 91.69 402 THR A C 1
ATOM 3206 O O . THR A 1 402 ? -17.790 5.382 -20.084 1.00 91.69 402 THR A O 1
ATOM 3209 N N . GLY A 1 403 ? -16.218 3.823 -20.468 1.00 92.81 403 GLY A N 1
ATOM 3210 C CA . GLY A 1 403 ? -15.062 4.723 -20.478 1.00 92.81 403 GLY A CA 1
ATOM 3211 C C . GLY A 1 403 ? -14.511 5.042 -19.083 1.00 92.81 403 GLY A C 1
ATOM 3212 O O . GLY A 1 403 ? -13.725 5.979 -18.943 1.00 92.81 403 GLY A O 1
ATOM 3213 N N . PHE A 1 404 ? -14.917 4.282 -18.063 1.00 94.88 404 PHE A N 1
ATOM 3214 C CA . PHE A 1 404 ? -14.562 4.487 -16.656 1.00 94.88 404 PHE A CA 1
ATOM 3215 C C . PHE A 1 404 ? -14.011 3.204 -16.024 1.00 94.88 404 PHE A C 1
ATOM 3217 O O . PHE A 1 404 ? -14.059 2.132 -16.623 1.00 94.88 404 PHE A O 1
ATOM 3224 N N . PHE A 1 405 ? -13.472 3.313 -14.811 1.00 95.81 405 PHE A N 1
ATOM 3225 C CA . PHE A 1 405 ? -12.943 2.171 -14.072 1.00 95.81 405 PHE A CA 1
ATOM 3226 C C . PHE A 1 405 ? -13.983 1.560 -13.132 1.00 95.81 405 PHE A C 1
ATOM 3228 O O . PHE A 1 405 ? -14.680 2.264 -12.407 1.00 95.81 405 PHE A O 1
ATOM 3235 N N . ASP A 1 406 ? -14.011 0.239 -13.078 1.00 94.62 406 ASP A N 1
ATOM 3236 C CA . ASP A 1 406 ? -14.692 -0.547 -12.064 1.00 94.62 406 ASP A CA 1
ATOM 3237 C C . ASP A 1 406 ? -13.677 -0.941 -10.977 1.00 94.62 406 ASP A C 1
ATOM 3239 O O . ASP A 1 406 ? -12.572 -1.407 -11.266 1.00 94.62 406 ASP A O 1
ATOM 3243 N N . MET A 1 407 ? -14.021 -0.710 -9.709 1.00 93.75 407 MET A N 1
ATOM 3244 C CA . MET A 1 407 ? -13.152 -0.998 -8.568 1.00 93.75 407 MET A CA 1
ATOM 3245 C C . MET A 1 407 ? -13.546 -2.312 -7.898 1.00 93.75 407 MET A C 1
ATOM 3247 O O . MET A 1 407 ? -14.634 -2.427 -7.340 1.00 93.75 407 MET A O 1
ATOM 3251 N N . HIS A 1 408 ? -12.630 -3.274 -7.880 1.00 93.56 408 HIS A N 1
ATOM 3252 C CA . HIS A 1 408 ? -12.787 -4.536 -7.164 1.00 93.56 408 HIS A CA 1
ATOM 3253 C C . HIS A 1 408 ? -12.042 -4.473 -5.830 1.00 93.56 408 HIS A C 1
ATOM 3255 O O . HIS A 1 408 ? -10.869 -4.101 -5.773 1.00 93.56 408 HIS A O 1
ATOM 3261 N N . LEU A 1 409 ? -12.722 -4.823 -4.742 1.00 93.25 409 LEU A N 1
ATOM 3262 C CA . LEU A 1 409 ? -12.167 -4.870 -3.393 1.00 93.25 409 LEU A CA 1
ATOM 3263 C C . LEU A 1 409 ? -12.246 -6.311 -2.866 1.00 93.25 409 LEU A C 1
ATOM 3265 O O . LEU A 1 409 ? -13.321 -6.751 -2.459 1.00 93.25 409 LEU A O 1
ATOM 3269 N N . ASP A 1 410 ? -11.117 -7.032 -2.829 1.00 91.56 410 ASP A N 1
ATOM 3270 C CA . ASP A 1 410 ? -11.011 -8.324 -2.121 1.00 91.56 410 ASP A CA 1
ATOM 3271 C C . ASP A 1 410 ? -10.852 -8.036 -0.626 1.00 91.56 410 ASP A C 1
ATOM 3273 O O . ASP A 1 410 ? -9.780 -7.638 -0.151 1.00 91.56 410 ASP A O 1
ATOM 3277 N N . VAL A 1 411 ? -11.951 -8.176 0.114 1.00 90.88 411 VAL A N 1
ATOM 3278 C CA . VAL A 1 411 ? -12.015 -7.892 1.544 1.00 90.88 411 VAL A CA 1
ATOM 3279 C C . VAL A 1 411 ? -11.837 -9.186 2.320 1.00 90.88 411 VAL A C 1
ATOM 3281 O O . VAL A 1 411 ? -12.566 -10.159 2.146 1.00 90.88 411 VAL A O 1
ATOM 3284 N N . ARG A 1 412 ? -10.907 -9.182 3.276 1.00 87.25 412 ARG A N 1
ATOM 3285 C CA . ARG A 1 412 ? -10.742 -10.283 4.227 1.00 87.25 412 ARG A CA 1
ATOM 3286 C C . ARG A 1 412 ? -11.116 -9.839 5.628 1.00 87.25 412 ARG A C 1
ATOM 3288 O O . ARG A 1 412 ? -10.499 -8.935 6.188 1.00 87.25 412 ARG A O 1
ATOM 3295 N N . ARG A 1 413 ? -12.095 -10.527 6.214 1.00 86.50 413 ARG A N 1
ATOM 3296 C CA . ARG A 1 413 ? -12.491 -10.389 7.623 1.00 86.50 413 ARG A CA 1
ATOM 3297 C C . ARG A 1 413 ? -11.303 -10.646 8.563 1.00 86.50 413 ARG A C 1
ATOM 3299 O O . ARG A 1 413 ? -10.487 -11.537 8.319 1.00 86.50 413 ARG A O 1
ATOM 3306 N N . GLU A 1 414 ? -11.225 -9.872 9.644 1.00 83.94 414 GLU A N 1
ATOM 3307 C CA . GLU A 1 414 ? -10.312 -10.139 10.759 1.00 83.94 414 GLU A CA 1
ATOM 3308 C C . GLU A 1 414 ? -10.732 -11.378 11.544 1.00 83.94 414 GLU A C 1
ATOM 3310 O O . GLU A 1 414 ? -11.912 -11.704 11.645 1.00 83.94 414 GLU A O 1
ATOM 3315 N N . LYS A 1 415 ? -9.745 -12.074 12.109 1.00 83.38 415 LYS A N 1
ATOM 3316 C CA . LYS A 1 415 ? -10.007 -13.223 12.969 1.00 83.38 415 LYS A CA 1
ATOM 3317 C C . LYS A 1 415 ? -10.910 -12.829 14.145 1.00 83.38 415 LYS A C 1
ATOM 3319 O O . LYS A 1 415 ? -10.767 -11.751 14.722 1.00 83.38 415 LYS A O 1
ATOM 3324 N N . ASP A 1 416 ? -11.808 -13.734 14.510 1.00 85.88 416 ASP A N 1
ATOM 3325 C CA . ASP A 1 416 ? -12.912 -13.451 15.433 1.00 85.88 416 ASP A CA 1
ATOM 3326 C C . ASP A 1 416 ? -12.463 -13.097 16.846 1.00 85.88 416 ASP A C 1
ATOM 3328 O O . ASP A 1 416 ? -13.035 -12.212 17.472 1.00 85.88 416 ASP A O 1
ATOM 3332 N N . ILE A 1 417 ? -11.446 -13.788 17.362 1.00 88.50 417 ILE A N 1
ATOM 3333 C CA . ILE A 1 417 ? -10.994 -13.663 18.746 1.00 88.50 417 ILE A CA 1
ATOM 3334 C C . ILE A 1 417 ? -9.598 -13.051 18.767 1.00 88.50 417 ILE A C 1
ATOM 3336 O O . ILE A 1 417 ? -8.667 -13.559 18.143 1.00 88.50 417 ILE A O 1
ATOM 3340 N N . MET A 1 418 ? -9.421 -11.999 19.556 1.00 88.88 418 MET A N 1
ATOM 3341 C CA . MET A 1 418 ? -8.127 -11.418 19.880 1.00 88.88 418 MET A CA 1
ATOM 3342 C C . MET A 1 418 ? -7.871 -11.562 21.377 1.00 88.88 418 MET A C 1
ATOM 3344 O O . MET A 1 418 ? -8.691 -11.150 22.191 1.00 88.88 418 MET A O 1
ATOM 3348 N N . VAL A 1 419 ? -6.730 -12.142 21.734 1.00 90.56 419 VAL A N 1
ATOM 3349 C CA . VAL A 1 419 ? -6.251 -12.247 23.113 1.00 90.56 419 VAL A CA 1
ATOM 3350 C C . VAL A 1 419 ? -5.024 -11.363 23.251 1.00 90.56 419 VAL A C 1
ATOM 3352 O O . VAL A 1 419 ? -4.066 -11.489 22.492 1.00 90.56 419 VAL A O 1
ATOM 3355 N N . GLU A 1 420 ? -5.057 -10.452 24.205 1.00 91.88 420 GLU A N 1
ATOM 3356 C CA . GLU A 1 420 ? -4.031 -9.448 24.424 1.00 91.88 420 GLU A CA 1
ATOM 3357 C C . GLU A 1 420 ? -3.386 -9.656 25.790 1.00 91.88 420 GLU A C 1
ATOM 3359 O O . GLU A 1 420 ? -4.071 -9.873 26.786 1.00 91.88 420 GLU A O 1
ATOM 3364 N N . PHE A 1 421 ? -2.066 -9.544 25.844 1.00 92.94 421 PHE A N 1
ATOM 3365 C CA . PHE A 1 421 ? -1.293 -9.596 27.081 1.00 92.94 421 PHE A CA 1
ATOM 3366 C C . PHE A 1 421 ? -0.554 -8.280 27.258 1.00 92.94 421 PHE A C 1
ATOM 3368 O O . PHE A 1 421 ? -0.295 -7.574 26.280 1.00 92.94 421 PHE A O 1
ATOM 3375 N N . GLY A 1 422 ? -0.220 -7.924 28.492 1.00 93.00 422 GLY A N 1
ATOM 3376 C CA . GLY A 1 422 ? 0.405 -6.640 28.769 1.00 93.00 422 GLY A CA 1
ATOM 3377 C C . GLY A 1 422 ? 0.589 -6.345 30.240 1.00 93.00 422 GLY A C 1
ATOM 3378 O O . GLY A 1 422 ? 0.473 -7.229 31.090 1.00 93.00 422 GLY A O 1
ATOM 3379 N N . GLY A 1 423 ? 0.828 -5.073 30.533 1.00 90.38 423 GLY A N 1
ATOM 3380 C CA . GLY A 1 423 ? 0.927 -4.591 31.897 1.00 90.38 423 GLY A CA 1
ATOM 3381 C C . GLY A 1 423 ? 1.673 -3.272 32.023 1.00 90.38 423 GLY A C 1
ATOM 3382 O O . GLY A 1 423 ? 2.120 -2.681 31.043 1.00 90.38 423 GLY A O 1
ATOM 3383 N N . ASN A 1 424 ? 1.808 -2.828 33.266 1.00 87.12 424 ASN A N 1
ATOM 3384 C CA . ASN A 1 424 ? 2.664 -1.721 33.658 1.00 87.12 424 ASN A CA 1
ATOM 3385 C C . ASN A 1 424 ? 3.755 -2.238 34.600 1.00 87.12 424 ASN A C 1
ATOM 3387 O O . ASN A 1 424 ? 3.446 -2.896 35.598 1.00 87.12 424 ASN A O 1
ATOM 3391 N N . VAL A 1 425 ? 5.010 -1.906 34.296 1.00 83.44 425 VAL A N 1
ATOM 3392 C CA . VAL A 1 425 ? 6.179 -2.226 35.119 1.00 83.44 425 VAL A CA 1
ATOM 3393 C C . VAL A 1 425 ? 6.846 -0.922 35.530 1.00 83.44 425 VAL A C 1
ATOM 3395 O O . VAL A 1 425 ? 7.231 -0.104 34.700 1.00 83.44 425 VAL A O 1
ATOM 3398 N N . SER A 1 426 ? 6.978 -0.729 36.832 1.00 81.75 426 SER A N 1
ATOM 3399 C CA . SER A 1 426 ? 7.501 0.473 37.461 1.00 81.75 426 SER A CA 1
ATOM 3400 C C . SER A 1 426 ? 8.242 0.119 38.753 1.00 81.75 426 SER A C 1
ATOM 3402 O O . SER A 1 426 ? 8.062 -0.958 39.326 1.00 81.75 426 SER A O 1
ATOM 3404 N N . SER A 1 427 ? 9.063 1.052 39.237 1.00 81.62 427 SER A N 1
ATOM 3405 C CA . SER A 1 427 ? 9.698 0.979 40.561 1.00 81.62 427 SER A CA 1
ATOM 3406 C C . SER A 1 427 ? 8.727 1.273 41.714 1.00 81.62 427 SER A C 1
ATOM 3408 O O . SER A 1 427 ? 9.076 1.097 42.881 1.00 81.62 427 SER A O 1
ATOM 3410 N N . ALA A 1 428 ? 7.512 1.723 41.395 1.00 76.00 428 ALA A N 1
ATOM 3411 C CA . ALA A 1 428 ? 6.443 1.997 42.340 1.00 76.00 428 ALA A CA 1
ATOM 3412 C C . ALA A 1 428 ? 5.527 0.764 42.507 1.00 76.00 428 ALA A C 1
ATOM 3414 O O . ALA A 1 428 ? 5.462 -0.095 41.627 1.00 76.00 428 ALA A O 1
ATOM 3415 N N . PRO A 1 429 ? 4.752 0.670 43.602 1.00 69.56 429 PRO A N 1
ATOM 3416 C CA . PRO A 1 429 ? 3.837 -0.450 43.857 1.00 69.56 429 PRO A CA 1
ATOM 3417 C C . PRO A 1 429 ? 2.579 -0.467 42.956 1.00 69.56 429 PRO A C 1
ATOM 3419 O O . PRO A 1 429 ? 1.553 -1.023 43.333 1.00 69.56 429 PRO A O 1
ATOM 3422 N N . ILE A 1 430 ? 2.641 0.132 41.763 1.00 80.75 430 ILE A N 1
ATOM 3423 C CA . ILE A 1 430 ? 1.529 0.263 40.802 1.00 80.75 430 ILE A CA 1
ATOM 3424 C C . ILE A 1 430 ? 1.629 -0.736 39.638 1.00 80.75 430 ILE A C 1
ATOM 3426 O O . ILE A 1 430 ? 0.985 -0.569 38.598 1.00 80.75 430 ILE A O 1
ATOM 3430 N N . ASN A 1 431 ? 2.465 -1.761 39.802 1.00 84.06 431 ASN A N 1
ATOM 3431 C CA . ASN A 1 431 ? 2.659 -2.799 38.800 1.00 84.06 431 ASN A CA 1
ATOM 3432 C C . ASN A 1 431 ? 1.367 -3.596 38.619 1.00 84.06 431 ASN A C 1
ATOM 3434 O O . ASN A 1 431 ? 0.732 -4.006 39.593 1.00 84.06 431 ASN A O 1
ATOM 3438 N N . SER A 1 432 ? 0.982 -3.803 37.365 1.00 88.75 432 SER A N 1
ATOM 3439 C CA . SER A 1 432 ? -0.230 -4.537 37.002 1.00 88.75 432 SER A CA 1
ATOM 3440 C C . SER A 1 432 ? 0.029 -5.385 35.768 1.00 88.75 432 SER A C 1
ATOM 3442 O O . SER A 1 432 ? 0.666 -4.930 34.822 1.00 88.75 432 SER A O 1
ATOM 3444 N N . ALA A 1 433 ? -0.466 -6.616 35.780 1.00 92.44 433 ALA A N 1
ATOM 3445 C CA . ALA A 1 433 ? -0.598 -7.441 34.592 1.00 92.44 433 ALA A CA 1
ATOM 3446 C C . ALA A 1 433 ? -1.908 -7.092 33.877 1.00 92.44 433 ALA A C 1
ATOM 3448 O O . ALA A 1 433 ? -2.899 -6.746 34.519 1.00 92.44 433 ALA A O 1
ATOM 3449 N N . TYR A 1 434 ? -1.916 -7.196 32.553 1.00 94.75 434 TYR A N 1
ATOM 3450 C CA . TYR A 1 434 ? -3.087 -6.973 31.715 1.00 94.75 434 TYR A CA 1
ATOM 3451 C C . TYR A 1 434 ? -3.373 -8.208 30.864 1.00 94.75 434 TYR A C 1
ATOM 3453 O O . TYR A 1 434 ? -2.472 -8.750 30.217 1.00 94.75 434 TYR A O 1
ATOM 3461 N N . ILE A 1 435 ? -4.641 -8.614 30.849 1.00 96.44 435 ILE A N 1
ATOM 3462 C CA . ILE A 1 435 ? -5.184 -9.634 29.956 1.00 96.44 435 ILE A CA 1
ATOM 3463 C C . ILE A 1 435 ? -6.444 -9.056 29.314 1.00 96.44 435 ILE A C 1
ATOM 3465 O O . ILE A 1 435 ? -7.374 -8.652 30.009 1.00 96.44 435 ILE A O 1
ATOM 3469 N N . GLY A 1 436 ? -6.470 -9.013 27.988 1.00 95.69 436 GLY A N 1
ATOM 3470 C CA . GLY A 1 436 ? -7.621 -8.600 27.195 1.00 95.69 436 GLY A CA 1
ATOM 3471 C C . GLY A 1 436 ? -8.136 -9.754 26.349 1.00 95.69 436 GLY A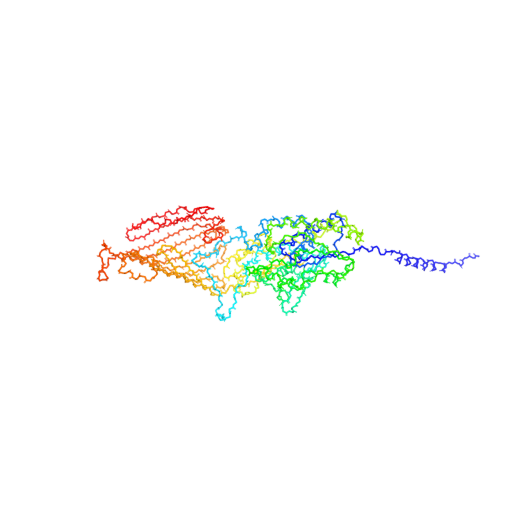 C 1
ATOM 3472 O O . GLY A 1 436 ? -7.353 -10.503 25.772 1.00 95.69 436 GLY A O 1
ATOM 3473 N N . VAL A 1 437 ? -9.451 -9.893 26.238 1.00 95.00 437 VAL A N 1
ATOM 3474 C CA . VAL A 1 437 ? -10.099 -10.773 25.263 1.00 95.00 437 VAL A CA 1
ATOM 3475 C C . VAL A 1 437 ? -11.099 -9.942 24.486 1.00 95.00 437 VAL A C 1
ATOM 3477 O O . VAL A 1 437 ? -11.961 -9.299 25.075 1.00 95.00 437 VAL A O 1
ATOM 3480 N N . ARG A 1 438 ? -11.009 -9.960 23.162 1.00 93.44 438 ARG A N 1
ATOM 3481 C CA . ARG A 1 438 ? -11.933 -9.267 22.271 1.00 93.44 438 ARG A CA 1
ATOM 3482 C C . ARG A 1 438 ? -12.517 -10.241 21.265 1.00 93.44 438 ARG A C 1
ATOM 3484 O O . ARG A 1 438 ? -11.791 -11.041 20.689 1.00 93.44 438 ARG A O 1
ATOM 3491 N N . TYR A 1 439 ? -13.817 -10.135 21.045 1.00 92.88 439 TYR A N 1
ATOM 3492 C CA . TYR A 1 439 ? -14.560 -10.856 20.030 1.00 92.88 439 TYR A CA 1
ATOM 3493 C C . TYR A 1 439 ? -15.129 -9.869 19.012 1.00 92.88 439 TYR A C 1
ATOM 3495 O O . TYR A 1 439 ? -15.890 -8.974 19.381 1.00 92.88 439 TYR A O 1
ATOM 3503 N N . ASN A 1 440 ? -14.762 -10.027 17.746 1.00 91.31 440 ASN A N 1
ATOM 3504 C CA . ASN A 1 440 ? -15.218 -9.211 16.631 1.00 91.31 440 ASN A CA 1
ATOM 3505 C C . ASN A 1 440 ? -16.259 -9.983 15.817 1.00 91.31 440 ASN A C 1
ATOM 3507 O O . ASN A 1 440 ? -16.030 -11.120 15.422 1.00 91.31 440 ASN A O 1
ATOM 3511 N N . LEU A 1 441 ? -17.386 -9.340 15.522 1.00 90.06 441 LEU A N 1
ATOM 3512 C CA . LEU A 1 441 ? -18.436 -9.869 14.661 1.00 90.06 441 LEU A CA 1
ATOM 3513 C C . LEU A 1 441 ? -18.720 -8.867 13.541 1.00 90.06 441 LEU A C 1
ATOM 3515 O O . LEU A 1 441 ? -19.117 -7.727 13.793 1.00 90.06 441 LEU A O 1
ATOM 3519 N N . LEU A 1 442 ? -18.536 -9.307 12.298 1.00 87.38 442 LEU A N 1
ATOM 3520 C CA . LEU A 1 442 ? -18.858 -8.530 11.105 1.00 87.38 442 LEU A CA 1
ATOM 3521 C C . LEU A 1 442 ? -20.087 -9.140 10.425 1.00 87.38 442 LEU A C 1
ATOM 3523 O O . LEU A 1 442 ? -20.011 -10.228 9.860 1.00 87.38 442 LEU A O 1
ATOM 3527 N N . GLY A 1 443 ? -21.219 -8.444 10.496 1.00 86.31 443 GLY A N 1
ATOM 3528 C CA . GLY A 1 443 ? -22.436 -8.769 9.748 1.00 86.31 443 GLY A CA 1
ATOM 3529 C C . GLY A 1 443 ? -22.970 -7.522 9.046 1.00 86.31 443 GLY A C 1
ATOM 3530 O O . GLY A 1 443 ? -22.199 -6.682 8.593 1.00 86.31 443 GLY A O 1
ATOM 3531 N N . ALA A 1 444 ? -24.294 -7.335 9.031 1.00 82.81 444 ALA A N 1
ATOM 3532 C CA . ALA A 1 444 ? -24.903 -6.084 8.551 1.00 82.81 444 ALA A CA 1
ATOM 3533 C C . ALA A 1 444 ? -24.494 -4.852 9.392 1.00 82.81 444 ALA A C 1
ATOM 3535 O O . ALA A 1 444 ? -24.568 -3.710 8.928 1.00 82.81 444 ALA A O 1
ATOM 3536 N N . HIS A 1 445 ? -24.062 -5.103 10.629 1.00 86.62 445 HIS A N 1
ATOM 3537 C CA . HIS A 1 445 ? -23.442 -4.153 11.540 1.00 86.62 445 HIS A CA 1
ATOM 3538 C C . HIS A 1 445 ? -22.136 -4.744 12.068 1.00 86.62 445 HIS A C 1
ATOM 3540 O O . HIS A 1 445 ? -21.969 -5.964 12.139 1.00 86.62 445 HIS A O 1
ATOM 3546 N N . ALA A 1 446 ? -21.220 -3.863 12.442 1.00 90.56 446 ALA A N 1
ATOM 3547 C CA . ALA A 1 446 ? -19.918 -4.222 12.975 1.00 90.56 446 ALA A CA 1
ATOM 3548 C C . ALA A 1 446 ? -19.986 -4.180 14.505 1.00 90.56 446 ALA A C 1
ATOM 3550 O O . ALA A 1 446 ? -20.205 -3.115 15.072 1.00 90.56 446 ALA A O 1
ATOM 3551 N N . ILE A 1 447 ? -19.798 -5.315 15.176 1.00 92.88 447 ILE A N 1
ATOM 3552 C CA . ILE A 1 447 ? -19.881 -5.422 16.638 1.00 92.88 447 ILE A CA 1
ATOM 3553 C C . ILE A 1 447 ? -18.545 -5.922 17.187 1.00 92.88 447 ILE A C 1
ATOM 3555 O O . ILE A 1 447 ? -17.918 -6.801 16.603 1.00 92.88 447 ILE A O 1
ATOM 3559 N N . SER A 1 448 ? -18.098 -5.372 18.311 1.00 93.94 448 SER A N 1
ATOM 3560 C CA . SER A 1 448 ? -16.958 -5.884 19.069 1.00 93.94 448 SER A CA 1
ATOM 3561 C C . SER A 1 448 ? -17.294 -5.946 20.552 1.00 93.94 448 SER A C 1
ATOM 3563 O O . SER A 1 448 ? -17.675 -4.933 21.135 1.00 93.94 448 SER A O 1
ATOM 3565 N N . ALA A 1 449 ? -17.120 -7.109 21.169 1.00 95.38 449 ALA A N 1
ATOM 3566 C CA . ALA A 1 449 ? -17.215 -7.289 22.612 1.00 95.38 449 ALA A CA 1
ATOM 3567 C C . ALA A 1 449 ? -15.809 -7.468 23.189 1.00 95.38 449 ALA A C 1
ATOM 3569 O O . ALA A 1 449 ? -15.040 -8.271 22.671 1.00 95.38 449 ALA A O 1
ATOM 3570 N N . SER A 1 450 ? -15.456 -6.744 24.245 1.00 95.62 450 SER A N 1
ATOM 3571 C CA . SER A 1 450 ? -14.152 -6.853 24.900 1.00 95.62 450 SER A CA 1
ATOM 3572 C C . SER A 1 450 ? -14.287 -7.038 26.403 1.00 95.62 450 SER A C 1
ATOM 3574 O O . SER A 1 450 ? -15.076 -6.345 27.042 1.00 95.62 450 SER A O 1
ATOM 3576 N N . LEU A 1 451 ? -13.461 -7.921 26.952 1.00 96.88 451 LEU A N 1
ATOM 3577 C CA . LEU A 1 451 ? -13.191 -8.098 28.369 1.00 96.88 451 LEU A CA 1
ATOM 3578 C C . LEU A 1 451 ? -11.737 -7.697 28.629 1.00 96.88 451 LEU A C 1
ATOM 3580 O O . LEU A 1 451 ? -10.823 -8.365 28.159 1.00 96.88 451 LEU A O 1
ATOM 3584 N N . ASN A 1 452 ? -11.529 -6.626 29.385 1.00 96.50 452 ASN A N 1
ATOM 3585 C CA . ASN A 1 452 ? -10.213 -6.157 29.803 1.00 96.50 452 ASN A CA 1
ATOM 3586 C C . ASN A 1 452 ? -10.045 -6.433 31.295 1.00 96.50 452 ASN A C 1
ATOM 3588 O O . ASN A 1 452 ? -10.906 -6.063 32.092 1.00 96.50 452 ASN A O 1
ATOM 3592 N N . SER A 1 453 ? -8.947 -7.065 31.689 1.00 96.31 453 SER A N 1
ATOM 3593 C CA . SER A 1 453 ? -8.638 -7.369 33.083 1.00 96.31 453 SER A CA 1
ATOM 3594 C C . SER A 1 453 ? -7.253 -6.857 33.445 1.00 96.31 453 SER A C 1
ATOM 3596 O O . SER A 1 453 ? -6.266 -7.184 32.789 1.00 96.31 453 SER A O 1
ATOM 3598 N N . TYR A 1 454 ? -7.192 -6.057 34.503 1.00 93.88 454 TYR A N 1
ATOM 3599 C CA . TYR A 1 454 ? -5.972 -5.547 35.111 1.00 93.88 454 TYR A CA 1
ATOM 3600 C C . TYR A 1 454 ? -5.819 -6.213 36.471 1.00 93.88 454 TYR A C 1
ATOM 3602 O O . TYR A 1 454 ? -6.743 -6.177 37.281 1.00 93.88 454 TYR A O 1
ATOM 3610 N N . ILE A 1 455 ? -4.673 -6.836 36.715 1.00 91.94 455 ILE A N 1
ATOM 3611 C CA . ILE A 1 455 ? -4.408 -7.610 37.926 1.00 91.94 455 ILE A CA 1
ATOM 3612 C C . ILE A 1 455 ? -3.152 -7.037 38.561 1.00 91.94 455 ILE A C 1
ATOM 3614 O O . ILE A 1 455 ? -2.050 -7.171 38.030 1.00 91.94 455 ILE A O 1
ATOM 3618 N N . GLY A 1 456 ? -3.321 -6.373 39.692 1.00 86.25 456 GLY A N 1
ATOM 3619 C CA . GLY A 1 456 ? -2.235 -5.726 40.408 1.00 86.25 456 GLY A CA 1
ATOM 3620 C C . GLY A 1 456 ? -2.554 -5.612 41.886 1.00 86.25 456 GLY A C 1
ATOM 3621 O O . GLY A 1 456 ? -3.711 -5.661 42.302 1.00 86.25 456 GLY A O 1
ATOM 3622 N N . ARG A 1 457 ? -1.503 -5.445 42.690 1.00 79.44 457 ARG A N 1
ATOM 3623 C CA . ARG A 1 457 ? -1.635 -5.349 44.146 1.00 79.44 457 ARG A CA 1
ATOM 3624 C C . ARG A 1 457 ? -2.349 -4.067 44.577 1.00 79.44 457 ARG A C 1
ATOM 3626 O O . ARG A 1 457 ? -3.167 -4.104 45.477 1.00 79.44 457 ARG A O 1
ATOM 3633 N N . PHE A 1 458 ? -2.021 -2.942 43.943 1.00 83.94 458 PHE A N 1
ATOM 3634 C CA . PHE A 1 458 ? -2.636 -1.643 44.231 1.00 83.94 458 PHE A CA 1
ATOM 3635 C C . PHE A 1 458 ? -3.956 -1.433 43.485 1.00 83.94 458 PHE A C 1
ATOM 3637 O O . PHE A 1 458 ? -4.878 -0.826 44.020 1.00 83.94 458 PHE A O 1
ATOM 3644 N N . TYR A 1 459 ? -4.035 -1.914 42.244 1.00 88.00 459 TYR A N 1
ATOM 3645 C CA . TYR A 1 459 ? -5.177 -1.713 41.365 1.00 88.00 459 TYR A CA 1
ATOM 3646 C C . TYR A 1 459 ? -5.511 -3.010 40.643 1.00 88.00 459 TYR A C 1
ATOM 3648 O O . TYR A 1 459 ? -4.661 -3.582 39.958 1.00 88.00 459 TYR A O 1
ATOM 3656 N N . SER A 1 460 ? -6.760 -3.437 40.782 1.00 91.38 460 SER A N 1
ATOM 3657 C CA . SER A 1 460 ? -7.348 -4.523 40.012 1.00 91.38 460 SER A CA 1
ATOM 3658 C C . SER A 1 460 ? -8.631 -4.035 39.351 1.00 91.38 460 SER A C 1
ATOM 3660 O O . SER A 1 460 ? -9.405 -3.286 39.947 1.00 91.38 460 SER A O 1
ATOM 3662 N N . SER A 1 461 ? -8.856 -4.424 38.101 1.00 94.62 461 SER A N 1
ATOM 3663 C CA . SER A 1 461 ? -10.028 -3.988 37.347 1.00 94.62 461 SER A CA 1
ATOM 3664 C C . SER A 1 461 ? -10.493 -5.040 36.360 1.00 94.62 461 SER A C 1
ATOM 3666 O O . SER A 1 461 ? -9.683 -5.748 35.767 1.00 94.62 461 SER A O 1
ATOM 3668 N N . ALA A 1 462 ? -11.805 -5.122 36.170 1.00 96.31 462 ALA A N 1
ATOM 3669 C CA . ALA A 1 462 ? -12.429 -5.891 35.109 1.00 96.31 462 ALA A CA 1
ATOM 3670 C C . ALA A 1 462 ? -13.416 -4.990 34.366 1.00 96.31 462 ALA A C 1
ATOM 3672 O O . ALA A 1 462 ? -14.316 -4.408 34.971 1.00 96.31 462 ALA A O 1
ATOM 3673 N N . GLN A 1 463 ? -13.263 -4.883 33.053 1.00 97.00 463 GLN A N 1
ATOM 3674 C CA . GLN A 1 463 ? -14.119 -4.071 32.203 1.00 97.00 463 GLN A CA 1
ATOM 3675 C C . GLN A 1 463 ? -14.696 -4.911 31.074 1.00 97.00 463 GLN A C 1
ATOM 3677 O O . GLN A 1 463 ? -13.958 -5.552 30.333 1.00 97.00 463 GLN A O 1
ATOM 3682 N N . VAL A 1 464 ? -16.013 -4.845 30.914 1.00 97.56 464 VAL A N 1
ATOM 3683 C CA . VAL A 1 464 ? -16.737 -5.386 29.767 1.00 97.56 464 VAL A CA 1
ATOM 3684 C C . VAL A 1 464 ? -17.237 -4.216 28.933 1.00 97.56 464 VAL A C 1
ATOM 3686 O O . VAL A 1 464 ? -17.908 -3.331 29.458 1.00 97.56 464 VAL A O 1
ATOM 3689 N N . ALA A 1 465 ? -16.938 -4.213 27.640 1.00 96.56 465 ALA A N 1
ATOM 3690 C CA . ALA A 1 465 ? -17.458 -3.230 26.696 1.00 96.56 465 ALA A CA 1
ATOM 3691 C C . ALA A 1 465 ? -18.020 -3.939 25.466 1.00 96.56 465 ALA A C 1
ATOM 3693 O O . ALA A 1 465 ? -17.431 -4.904 24.981 1.00 96.56 465 ALA A O 1
ATOM 3694 N N . VAL A 1 466 ? -19.155 -3.467 24.955 1.00 96.75 466 VAL A N 1
ATOM 3695 C CA . VAL A 1 466 ? -19.734 -3.962 23.700 1.00 96.75 466 VAL A CA 1
ATOM 3696 C C . VAL A 1 466 ? -19.967 -2.774 22.796 1.00 96.75 466 VAL A C 1
ATOM 3698 O O . VAL A 1 466 ? -20.851 -1.975 23.057 1.00 96.75 466 VAL A O 1
ATOM 3701 N N . ARG A 1 467 ? -19.195 -2.660 21.722 1.00 95.50 467 ARG A N 1
ATOM 3702 C CA . ARG A 1 467 ? -19.326 -1.593 20.735 1.00 95.50 467 ARG A CA 1
ATOM 3703 C C . ARG A 1 467 ? -20.059 -2.109 19.506 1.00 95.50 467 ARG A C 1
ATOM 3705 O O . ARG A 1 467 ? -19.648 -3.106 18.924 1.00 95.50 467 ARG A O 1
ATOM 3712 N N . ALA A 1 468 ? -21.105 -1.408 19.092 1.00 94.56 468 ALA A N 1
ATOM 3713 C CA . ALA A 1 468 ? -21.825 -1.639 17.846 1.00 94.56 468 ALA A CA 1
ATOM 3714 C C . ALA A 1 468 ? -21.693 -0.407 16.941 1.00 94.56 468 ALA A C 1
ATOM 3716 O O . ALA A 1 468 ? -22.136 0.681 17.305 1.00 94.56 468 ALA A O 1
ATOM 3717 N N . ASP A 1 469 ? -21.076 -0.573 15.773 1.00 92.19 469 ASP A N 1
ATOM 3718 C CA . ASP A 1 469 ? -20.911 0.452 14.746 1.00 92.19 469 ASP A CA 1
ATOM 3719 C C . ASP A 1 469 ? -22.021 0.336 13.682 1.00 92.19 469 ASP A C 1
ATOM 3721 O O . ASP A 1 469 ? -22.169 -0.688 13.003 1.00 92.19 469 ASP A O 1
ATOM 3725 N N . PHE A 1 470 ? -22.756 1.428 13.483 1.00 90.25 470 PHE A N 1
ATOM 3726 C CA . PHE A 1 470 ? -23.837 1.559 12.512 1.00 90.25 470 PHE A CA 1
ATOM 3727 C C . PHE A 1 470 ? -23.412 2.453 11.340 1.00 90.25 470 PHE A C 1
ATOM 3729 O O . PHE A 1 470 ? -23.082 3.630 11.508 1.00 90.25 470 PHE A O 1
ATOM 3736 N N . SER A 1 471 ? -23.460 1.902 10.125 1.00 83.50 471 SER A N 1
ATOM 3737 C CA . SER A 1 471 ? -23.133 2.606 8.875 1.00 83.50 471 SER A CA 1
ATOM 3738 C C . SER A 1 471 ? -24.327 3.413 8.342 1.00 83.50 471 SER A C 1
ATOM 3740 O O . SER A 1 471 ? -24.813 3.170 7.241 1.00 83.50 471 SER A O 1
ATOM 3742 N N . THR A 1 472 ? -24.847 4.342 9.148 1.00 84.12 472 THR A N 1
ATOM 3743 C CA . THR A 1 472 ? -25.878 5.321 8.754 1.00 84.12 472 THR A CA 1
ATOM 3744 C C . THR A 1 472 ? -25.272 6.505 7.979 1.00 84.12 472 THR A C 1
ATOM 3746 O O . THR A 1 472 ? -24.053 6.583 7.813 1.00 84.12 472 THR A O 1
ATOM 3749 N N . ALA A 1 473 ? -26.098 7.456 7.508 1.00 80.31 473 ALA A N 1
ATOM 3750 C CA . ALA A 1 473 ? -25.651 8.647 6.759 1.00 80.31 473 ALA A CA 1
ATOM 3751 C C . ALA A 1 473 ? -24.572 9.471 7.492 1.00 80.31 473 ALA A C 1
ATOM 3753 O O . ALA A 1 473 ? -23.632 9.978 6.881 1.00 80.31 473 ALA A O 1
ATOM 3754 N N . VAL A 1 474 ? -24.613 9.504 8.822 1.00 85.00 474 VAL A N 1
ATOM 3755 C CA . VAL A 1 474 ? -23.467 9.823 9.688 1.00 85.00 474 VAL A CA 1
AT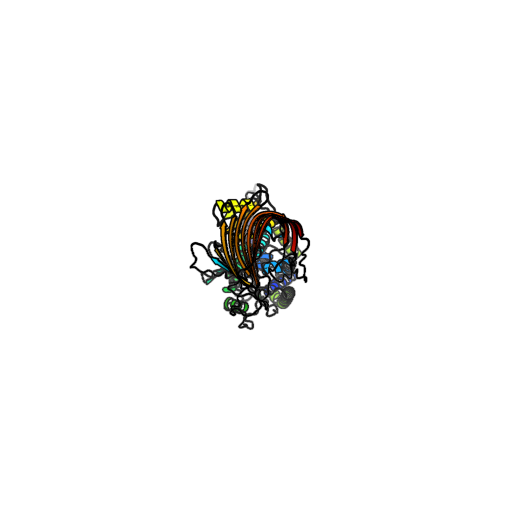OM 3756 C C . VAL A 1 474 ? -23.123 8.533 10.431 1.00 85.00 474 VAL A C 1
ATOM 3758 O O . VAL A 1 474 ? -24.055 7.943 10.974 1.00 85.00 474 VAL A O 1
ATOM 3761 N N . PRO A 1 475 ? -21.871 8.034 10.434 1.00 88.88 475 PRO A N 1
ATOM 3762 C CA . PRO A 1 475 ? -21.544 6.808 11.152 1.00 88.88 475 PRO A CA 1
ATOM 3763 C C . PRO A 1 475 ? -21.744 7.045 12.646 1.00 88.88 475 PRO A C 1
ATOM 3765 O O . PRO A 1 475 ? -21.271 8.051 13.174 1.00 88.88 475 PRO A O 1
ATOM 3768 N N . VAL A 1 476 ? -22.428 6.129 13.319 1.00 93.12 476 VAL A N 1
ATOM 3769 C CA . VAL A 1 476 ? -22.662 6.209 14.765 1.00 93.12 476 VAL A CA 1
ATOM 3770 C C . VAL A 1 476 ? -22.194 4.912 15.396 1.00 93.12 476 VAL A C 1
ATOM 3772 O O . VAL A 1 476 ? -22.434 3.845 14.835 1.00 93.12 476 VAL A O 1
ATOM 3775 N N . TYR A 1 477 ? -21.548 4.978 16.556 1.00 95.00 477 TYR A N 1
ATOM 3776 C CA . TYR A 1 477 ? -21.380 3.798 17.401 1.00 95.00 477 TYR A CA 1
ATOM 3777 C C . TYR A 1 477 ? -22.166 3.945 18.698 1.00 95.00 477 TYR A C 1
ATOM 3779 O O . TYR A 1 477 ? -22.320 5.055 19.205 1.00 95.00 477 TYR A O 1
ATOM 3787 N N . LEU A 1 478 ? -22.620 2.815 19.236 1.00 96.56 478 LEU A N 1
ATOM 3788 C CA . LEU A 1 478 ? -23.128 2.687 20.599 1.00 96.56 478 LEU A CA 1
ATOM 3789 C C . LEU A 1 478 ? -22.234 1.724 21.373 1.00 96.56 478 LEU A C 1
ATOM 3791 O O . LEU A 1 478 ? -21.878 0.667 20.859 1.00 96.56 478 LEU A O 1
ATOM 3795 N N . GLU A 1 479 ? -21.864 2.093 22.593 1.00 97.00 479 GLU A N 1
ATOM 3796 C CA . GLU A 1 479 ? -20.925 1.336 23.415 1.00 97.00 479 GLU A CA 1
ATOM 3797 C C . GLU A 1 479 ? -21.342 1.366 24.895 1.00 97.00 479 GLU A C 1
ATOM 3799 O O . GLU A 1 479 ? -20.961 2.278 25.634 1.00 97.00 479 GLU A O 1
ATOM 3804 N N . PRO A 1 480 ? -22.158 0.401 25.354 1.00 97.69 480 PRO A N 1
ATOM 3805 C CA . PRO A 1 480 ? -22.278 0.089 26.771 1.00 97.69 480 PRO A CA 1
ATOM 3806 C C . PRO A 1 480 ? -20.955 -0.437 27.343 1.00 97.69 480 PRO A C 1
ATOM 3808 O O . PRO A 1 480 ? -20.329 -1.338 26.778 1.00 97.69 480 PRO A O 1
ATOM 3811 N N . VAL A 1 481 ? -20.572 0.093 28.503 1.00 97.12 481 VAL A N 1
ATOM 3812 C CA . VAL A 1 481 ? -19.370 -0.289 29.251 1.00 97.12 481 VAL A CA 1
ATOM 3813 C C . VAL A 1 481 ? -19.737 -0.540 30.708 1.00 97.12 481 VAL A C 1
ATOM 3815 O O . VAL A 1 481 ? -20.413 0.267 31.342 1.00 97.12 481 VAL A O 1
ATOM 3818 N N . LEU A 1 482 ? -19.260 -1.647 31.260 1.00 97.56 482 LEU A N 1
ATOM 3819 C CA . LEU A 1 482 ? -19.346 -1.980 32.675 1.00 97.56 482 LEU A CA 1
ATOM 3820 C C . LEU A 1 482 ? -17.927 -2.160 33.204 1.00 97.56 482 LEU A C 1
ATOM 3822 O O . LEU A 1 482 ? -17.178 -2.975 32.677 1.00 97.56 482 LEU A O 1
ATOM 3826 N N . THR A 1 483 ? -17.549 -1.397 34.222 1.00 96.56 483 THR A N 1
ATOM 3827 C CA . THR A 1 483 ? -16.215 -1.448 34.828 1.00 96.56 483 THR A CA 1
ATOM 3828 C C . THR A 1 483 ? -16.335 -1.717 36.319 1.00 96.56 483 THR A C 1
ATOM 3830 O O . THR A 1 483 ? -17.097 -1.051 37.017 1.00 96.56 483 THR A O 1
ATOM 3833 N N . PHE A 1 484 ? -15.557 -2.675 36.798 1.00 96.38 484 PHE A N 1
ATOM 3834 C CA . PHE A 1 484 ? -15.339 -2.965 38.206 1.00 96.38 484 PHE A CA 1
ATOM 3835 C C . PHE A 1 484 ? -13.908 -2.563 38.529 1.00 96.38 484 PHE A C 1
ATOM 3837 O O . PHE A 1 484 ? -12.989 -3.070 37.895 1.00 96.38 484 PHE A O 1
ATOM 3844 N N . ASN A 1 485 ? -13.712 -1.669 39.490 1.00 93.69 485 ASN A N 1
ATOM 3845 C CA . ASN A 1 485 ? -12.392 -1.296 39.981 1.00 93.69 485 ASN A CA 1
ATOM 3846 C C . ASN A 1 485 ? -12.278 -1.648 41.460 1.00 93.69 485 ASN A C 1
ATOM 3848 O O . ASN A 1 485 ? -13.204 -1.425 42.238 1.00 93.69 485 ASN A O 1
ATOM 3852 N N . GLN A 1 486 ? -11.106 -2.126 41.844 1.00 91.62 486 GLN A N 1
ATOM 3853 C CA . GLN A 1 486 ? -10.704 -2.323 43.221 1.00 91.62 486 GLN A CA 1
ATOM 3854 C C . GLN A 1 486 ? -9.343 -1.663 43.413 1.00 91.62 486 GLN A C 1
ATOM 3856 O O . GLN A 1 486 ? -8.379 -1.979 42.713 1.00 91.62 486 GLN A O 1
ATOM 3861 N N . TRP A 1 487 ? -9.278 -0.749 44.370 1.00 88.38 487 TRP A N 1
ATOM 3862 C CA . TRP A 1 487 ? -8.050 -0.105 44.801 1.00 88.38 487 TRP A CA 1
ATOM 3863 C C . TRP A 1 487 ? -7.738 -0.545 46.220 1.00 88.38 487 TRP A C 1
ATOM 3865 O O . TRP A 1 487 ? -8.602 -0.486 47.096 1.00 88.38 487 TRP A O 1
ATOM 3875 N N . ASP A 1 488 ? -6.501 -0.963 46.440 1.00 85.25 488 ASP A N 1
ATOM 3876 C CA . ASP A 1 488 ? -6.012 -1.384 47.744 1.00 85.25 488 ASP A CA 1
ATOM 3877 C C . ASP A 1 488 ? -4.833 -0.495 48.156 1.00 85.25 488 ASP A C 1
ATOM 3879 O O . ASP A 1 488 ? -3.724 -0.582 47.622 1.00 85.25 488 ASP A O 1
ATOM 3883 N N . TYR A 1 489 ? -5.091 0.408 49.100 1.00 79.56 489 TYR A N 1
ATOM 3884 C CA . TYR A 1 489 ? -4.101 1.321 49.653 1.00 79.56 489 TYR A CA 1
ATOM 3885 C C . TYR A 1 489 ? -3.439 0.673 50.883 1.00 79.56 489 TYR A C 1
ATOM 3887 O O . TYR A 1 489 ? -3.840 0.889 52.030 1.00 79.56 489 TYR A O 1
ATOM 3895 N N . PHE A 1 490 ? -2.396 -0.126 50.645 1.00 72.19 490 PHE A N 1
ATOM 3896 C CA . PHE A 1 490 ? -1.597 -0.791 51.683 1.00 72.19 490 PHE A CA 1
ATOM 3897 C C . PHE A 1 490 ? -0.387 0.041 52.151 1.00 72.19 490 PHE A C 1
ATOM 3899 O O . PHE A 1 490 ? 0.149 0.888 51.432 1.00 72.19 490 PHE A O 1
ATOM 3906 N N . LYS A 1 491 ? 0.115 -0.249 53.363 1.00 58.38 491 LYS A N 1
ATOM 3907 C CA . LYS A 1 491 ? 1.394 0.284 53.874 1.00 58.38 491 LYS A CA 1
ATOM 3908 C C . LYS A 1 491 ? 2.573 -0.423 53.178 1.00 58.38 491 LYS A C 1
ATOM 3910 O O . LYS A 1 491 ? 2.957 -1.525 53.557 1.00 58.38 491 LYS A O 1
ATOM 3915 N N . THR A 1 492 ? 3.085 0.213 52.127 1.00 54.41 492 THR A N 1
ATOM 3916 C CA . THR A 1 492 ? 4.352 -0.020 51.398 1.00 54.41 492 THR A CA 1
ATOM 3917 C C . THR A 1 492 ? 5.121 -1.339 51.637 1.00 54.41 492 THR A C 1
ATOM 3919 O O . THR A 1 492 ? 5.770 -1.558 52.667 1.00 54.41 492 THR A O 1
ATOM 3922 N N . SER A 1 493 ? 5.188 -2.157 50.581 1.00 53.00 493 SER A N 1
ATOM 3923 C CA . SER A 1 493 ? 6.419 -2.841 50.157 1.00 53.00 493 SER A CA 1
ATOM 3924 C C . SER A 1 493 ? 6.489 -2.893 48.621 1.00 53.00 493 SER A C 1
ATOM 3926 O O . SER A 1 493 ? 5.466 -2.797 47.942 1.00 53.00 493 SER A O 1
ATOM 3928 N N . THR A 1 494 ? 7.703 -2.956 48.072 1.00 53.41 494 THR A N 1
ATOM 3929 C CA . THR A 1 494 ? 8.008 -2.997 46.626 1.00 53.41 494 THR A CA 1
ATOM 3930 C C . THR A 1 494 ? 8.051 -4.423 46.059 1.00 53.41 494 THR A C 1
ATOM 3932 O O . THR A 1 494 ? 8.295 -4.601 44.867 1.00 53.41 494 THR A O 1
ATOM 3935 N N . TYR A 1 495 ? 7.819 -5.445 46.890 1.00 52.88 495 TYR A N 1
ATOM 3936 C CA . TYR A 1 495 ? 7.985 -6.855 46.533 1.00 52.88 495 TYR A CA 1
ATOM 3937 C C . TYR A 1 495 ? 6.644 -7.533 46.211 1.00 52.88 495 TYR A C 1
ATOM 3939 O O . TYR A 1 495 ? 5.656 -7.365 46.928 1.00 52.88 495 TYR A O 1
ATOM 3947 N N . PHE A 1 496 ? 6.629 -8.350 45.150 1.00 50.91 496 PHE A N 1
ATOM 3948 C CA . PHE A 1 496 ? 5.441 -9.070 44.658 1.00 50.91 496 PHE A CA 1
ATOM 3949 C C . PHE A 1 496 ? 4.877 -10.100 45.660 1.00 50.91 496 PHE A C 1
ATOM 3951 O O . PHE A 1 496 ? 3.712 -10.463 45.554 1.00 50.91 496 PHE A O 1
ATOM 3958 N N . PHE A 1 497 ? 5.681 -10.554 46.632 1.00 51.75 497 PHE A N 1
ATOM 3959 C CA . PHE A 1 497 ? 5.382 -11.728 47.470 1.00 51.75 497 PHE A CA 1
ATOM 3960 C C . PHE A 1 497 ? 5.153 -11.434 48.959 1.00 51.75 497 PHE A C 1
ATOM 3962 O O . PHE A 1 497 ? 4.964 -12.362 49.739 1.00 51.75 497 PHE A O 1
ATOM 3969 N N . GLU A 1 498 ? 5.205 -10.173 49.393 1.00 52.34 498 GLU A N 1
ATOM 3970 C CA . GLU A 1 498 ? 5.131 -9.862 50.824 1.00 52.34 498 GLU A CA 1
ATOM 3971 C C . GLU A 1 498 ? 3.705 -9.475 51.235 1.00 52.34 498 GLU A C 1
ATOM 3973 O O . GLU A 1 498 ? 3.243 -8.365 50.959 1.00 52.34 498 GLU A O 1
ATOM 3978 N N . ASP A 1 499 ? 2.998 -10.394 51.885 1.00 51.28 499 ASP A N 1
ATOM 3979 C CA . ASP A 1 499 ? 1.577 -10.275 52.215 1.00 51.28 499 ASP A CA 1
ATOM 3980 C C . ASP A 1 499 ? 1.357 -9.380 53.457 1.00 51.28 499 ASP A C 1
ATOM 3982 O O . ASP A 1 499 ? 1.203 -9.844 54.588 1.00 51.28 499 ASP A O 1
ATOM 3986 N N . LYS A 1 500 ? 1.404 -8.052 53.274 1.00 54.84 500 LYS A N 1
ATOM 3987 C CA . LYS A 1 500 ? 1.084 -7.076 54.330 1.00 54.84 500 LYS A CA 1
ATOM 3988 C C . LYS A 1 500 ? -0.409 -6.787 54.326 1.00 54.84 500 LYS A C 1
ATOM 3990 O O . LYS A 1 500 ? -0.909 -6.079 53.461 1.00 54.84 500 LYS A O 1
ATOM 3995 N N . THR A 1 501 ? -1.082 -7.307 55.336 1.00 57.47 501 THR A N 1
ATOM 3996 C CA . THR A 1 501 ? -2.490 -7.066 55.673 1.00 57.47 501 THR A CA 1
ATOM 3997 C C . THR A 1 501 ? -2.548 -6.737 57.166 1.00 57.47 501 THR A C 1
ATOM 3999 O O . THR A 1 501 ? -1.757 -7.303 57.930 1.00 57.47 501 THR A O 1
ATOM 4002 N N . PRO A 1 502 ? -3.469 -5.879 57.628 1.00 59.84 502 PRO A N 1
ATOM 4003 C CA . PRO A 1 502 ? -4.617 -5.304 56.909 1.00 59.84 502 PRO A CA 1
ATOM 4004 C C . PRO A 1 502 ? -4.308 -4.043 56.068 1.00 59.84 502 PRO A C 1
ATOM 4006 O O . PRO A 1 502 ? -3.343 -3.321 56.326 1.00 59.84 502 PRO A O 1
ATOM 4009 N N . SER A 1 503 ? -5.137 -3.790 55.052 1.00 59.72 503 SER A N 1
ATOM 4010 C CA . SER A 1 503 ? -5.070 -2.609 54.176 1.00 59.72 503 SER A CA 1
ATOM 4011 C C . SER A 1 503 ? -5.675 -1.378 54.850 1.00 59.72 503 SER A C 1
ATOM 4013 O O . SER A 1 503 ? -6.667 -1.492 55.563 1.00 59.72 503 SER A O 1
ATOM 4015 N N . PHE A 1 504 ? -5.079 -0.197 54.651 1.00 74.88 504 PHE A N 1
ATOM 4016 C CA . PHE A 1 504 ? -5.519 1.029 55.335 1.00 74.88 504 PHE A CA 1
ATOM 4017 C C . PHE A 1 504 ? -6.827 1.586 54.758 1.00 74.88 504 PHE A C 1
ATOM 4019 O O . PHE A 1 504 ? -7.688 2.051 55.503 1.00 74.88 504 PHE A O 1
ATOM 4026 N N . LEU A 1 505 ? -6.967 1.520 53.433 1.00 82.00 505 LEU A N 1
ATOM 4027 C CA . LEU A 1 505 ? -8.166 1.903 52.698 1.00 82.00 505 LEU A CA 1
ATOM 4028 C C . LEU A 1 505 ? -8.332 0.947 51.516 1.00 82.00 505 LEU A C 1
ATOM 4030 O O . LEU A 1 505 ? -7.424 0.803 50.699 1.00 82.00 505 LEU A O 1
ATOM 4034 N N . GLN A 1 506 ? -9.499 0.332 51.404 1.00 85.25 506 GLN A N 1
ATOM 4035 C CA . GLN A 1 506 ? -9.915 -0.428 50.238 1.00 85.25 506 GLN A CA 1
ATOM 4036 C C . GLN A 1 506 ? -11.099 0.279 49.589 1.00 85.25 506 GLN A C 1
ATOM 4038 O O . GLN A 1 506 ? -12.102 0.564 50.237 1.00 85.25 506 GLN A O 1
ATOM 4043 N N . GLN A 1 507 ? -10.997 0.548 48.295 1.00 88.81 507 GLN A N 1
ATOM 4044 C CA . GLN A 1 507 ? -12.030 1.237 47.535 1.00 88.81 507 GLN A CA 1
ATOM 4045 C C . GLN A 1 507 ? -12.528 0.336 46.408 1.00 88.81 507 GLN A C 1
ATOM 4047 O O . GLN A 1 507 ? -11.754 -0.095 45.556 1.00 88.81 507 GLN A O 1
ATOM 4052 N N . ASN A 1 508 ? -13.831 0.065 46.400 1.00 92.44 508 ASN A N 1
ATOM 4053 C CA . ASN A 1 508 ? -14.501 -0.739 45.386 1.00 92.44 508 ASN A CA 1
ATOM 4054 C C . ASN A 1 508 ? -15.477 0.133 44.596 1.00 92.44 508 ASN A C 1
ATOM 4056 O O . ASN A 1 508 ? -16.416 0.697 45.161 1.00 92.44 508 ASN A O 1
ATOM 4060 N N . GLU A 1 509 ? -15.301 0.187 43.283 1.00 93.69 509 GLU A N 1
ATOM 4061 C CA . GLU A 1 509 ? -16.129 0.976 42.379 1.00 93.69 509 GLU A CA 1
ATOM 4062 C C . GLU A 1 509 ? -16.769 0.075 41.322 1.00 93.69 509 GLU A C 1
ATOM 4064 O O . GLU A 1 509 ? -16.107 -0.744 40.687 1.00 93.69 509 GLU A O 1
ATOM 4069 N N . ILE A 1 510 ? -18.068 0.258 41.103 1.00 94.50 510 ILE A N 1
ATOM 4070 C CA . ILE A 1 510 ? -18.790 -0.314 39.968 1.00 94.50 510 ILE A CA 1
ATOM 4071 C C . ILE A 1 510 ? -19.338 0.843 39.151 1.00 94.50 510 ILE A C 1
ATOM 4073 O O . ILE A 1 510 ? -20.076 1.676 39.679 1.00 94.50 510 ILE A O 1
ATOM 4077 N N . ASN A 1 511 ? -19.004 0.877 37.868 1.00 94.81 511 ASN A N 1
ATOM 4078 C CA . ASN A 1 511 ? -19.406 1.926 36.947 1.00 94.81 511 ASN A CA 1
ATOM 4079 C C . ASN A 1 511 ? -20.073 1.319 35.711 1.00 94.81 511 ASN A C 1
ATOM 4081 O O . ASN A 1 511 ? -19.502 0.447 35.059 1.00 94.81 511 ASN A O 1
ATOM 4085 N N . TRP A 1 512 ? -21.273 1.791 35.391 1.00 96.06 512 TRP A N 1
ATOM 4086 C CA . TRP A 1 512 ? -21.968 1.501 34.145 1.00 96.06 512 TRP A CA 1
ATOM 4087 C C . TRP A 1 512 ? -22.044 2.765 33.299 1.00 96.06 512 TRP A C 1
ATOM 4089 O O . TRP A 1 512 ? -22.393 3.831 33.803 1.00 96.06 512 TRP A O 1
ATOM 4099 N N . GLN A 1 513 ? -21.760 2.633 32.010 1.00 96.38 513 GLN A N 1
ATOM 4100 C CA . GLN A 1 513 ? -21.754 3.723 31.047 1.00 96.38 513 GLN A CA 1
ATOM 4101 C C . GLN A 1 513 ? -22.438 3.283 29.756 1.00 96.38 513 GLN A C 1
ATOM 4103 O O . GLN A 1 513 ? -22.343 2.123 29.359 1.00 96.38 513 GLN A O 1
ATOM 4108 N N . LEU A 1 514 ? -23.077 4.223 29.071 1.00 97.50 514 LEU A N 1
ATOM 4109 C CA . LEU A 1 514 ? -23.534 4.082 27.698 1.00 97.50 514 LEU A CA 1
ATOM 4110 C C . LEU A 1 514 ? -22.983 5.250 26.890 1.00 97.50 514 LEU A C 1
ATOM 4112 O O . LEU A 1 514 ? -23.369 6.395 27.123 1.00 97.50 514 LEU A O 1
ATOM 4116 N N . ASN A 1 515 ? -22.108 4.943 25.937 1.00 96.94 515 ASN A N 1
ATOM 4117 C CA . ASN A 1 515 ? -21.502 5.916 25.038 1.00 96.94 515 ASN A CA 1
ATOM 4118 C C . ASN A 1 515 ? -22.158 5.864 23.657 1.00 96.94 515 ASN A C 1
ATOM 4120 O O . ASN A 1 515 ? -22.415 4.786 23.125 1.00 96.94 515 ASN A O 1
ATOM 4124 N N . ALA A 1 516 ? -22.364 7.026 23.050 1.00 96.94 516 ALA A N 1
ATOM 4125 C CA . ALA A 1 516 ? -22.746 7.186 21.657 1.00 96.94 516 ALA A CA 1
ATOM 4126 C C . ALA A 1 516 ? -21.763 8.145 20.986 1.00 96.94 516 ALA A C 1
ATOM 4128 O O . ALA A 1 516 ? -21.548 9.243 21.493 1.00 96.94 516 ALA A O 1
ATOM 4129 N N . GLY A 1 517 ? -21.156 7.758 19.865 1.00 95.81 517 GLY A N 1
ATOM 4130 C CA . GLY A 1 517 ? -20.153 8.593 19.201 1.00 95.81 517 GLY A CA 1
ATOM 4131 C C . GLY A 1 517 ? -20.373 8.754 17.706 1.00 95.81 517 GLY A C 1
ATOM 4132 O O . GLY A 1 517 ? -20.872 7.840 17.052 1.00 95.81 517 GLY A O 1
ATOM 4133 N N . ILE A 1 518 ? -19.943 9.899 17.167 1.00 95.50 518 ILE A N 1
ATOM 4134 C CA . ILE A 1 518 ? -19.924 10.210 15.728 1.00 95.50 518 ILE A CA 1
ATOM 4135 C C . ILE A 1 518 ? -18.562 10.778 15.295 1.00 95.50 518 ILE A C 1
ATOM 4137 O O . ILE A 1 518 ? -17.885 11.429 16.100 1.00 95.50 518 ILE A O 1
ATOM 4141 N N . PRO A 1 519 ? -18.140 10.588 14.031 1.00 93.75 519 PRO A N 1
ATOM 4142 C CA . PRO A 1 519 ? -16.990 11.295 13.484 1.00 93.75 519 PRO A CA 1
ATOM 4143 C C . PRO A 1 519 ? -17.362 12.752 13.180 1.00 93.75 519 PRO A C 1
ATOM 4145 O O . PRO A 1 519 ? -18.424 13.023 12.623 1.00 93.75 519 PRO A O 1
ATOM 4148 N N . VAL A 1 520 ? -16.464 13.689 13.494 1.00 92.06 520 VAL A N 1
ATOM 4149 C CA . VAL A 1 520 ? -16.608 15.110 13.109 1.00 92.06 520 VAL A CA 1
ATOM 4150 C C . VAL A 1 520 ? -15.686 15.439 11.934 1.00 92.06 520 VAL A C 1
ATOM 4152 O O . VAL A 1 520 ? -16.081 16.107 10.982 1.00 92.06 520 VAL A O 1
ATOM 4155 N N . ARG A 1 521 ? -14.449 14.939 11.984 1.00 88.81 521 ARG A N 1
ATOM 4156 C CA . ARG A 1 521 ? -13.459 14.934 10.895 1.00 88.81 521 ARG A CA 1
ATOM 4157 C C . ARG A 1 521 ? -12.773 13.566 10.884 1.00 88.81 521 ARG A C 1
ATOM 4159 O O . ARG A 1 521 ? -13.000 12.768 11.788 1.00 88.81 521 ARG A O 1
ATOM 4166 N N . ASN A 1 522 ? -11.891 13.295 9.919 1.00 87.12 522 ASN A N 1
ATOM 4167 C CA . ASN A 1 522 ? -11.175 12.010 9.874 1.00 87.12 522 ASN A CA 1
ATOM 4168 C C . ASN A 1 522 ? -10.445 11.702 11.193 1.00 87.12 522 ASN A C 1
ATOM 4170 O O . ASN A 1 522 ? -10.512 10.591 11.704 1.00 87.12 522 ASN A O 1
ATOM 4174 N N . GLN A 1 523 ? -9.834 12.718 11.794 1.00 89.06 523 GLN A N 1
ATOM 4175 C CA . GLN A 1 523 ? -8.998 12.587 12.986 1.00 89.06 523 GLN A CA 1
ATOM 4176 C C . GLN A 1 523 ? -9.734 12.902 14.297 1.00 89.06 523 GLN A C 1
ATOM 4178 O O . GLN A 1 523 ? -9.089 12.989 15.342 1.00 89.06 523 GLN A O 1
ATOM 4183 N N . SER A 1 524 ? -11.055 13.129 14.265 1.00 92.19 524 SER A N 1
ATOM 4184 C CA . SER A 1 524 ? -11.799 13.562 15.449 1.00 92.19 524 SER A CA 1
ATOM 4185 C C . SER A 1 524 ? -13.166 12.912 15.611 1.00 92.19 524 SER A C 1
ATOM 4187 O O . SER A 1 524 ? -13.867 12.614 14.641 1.00 92.19 524 SER A O 1
ATOM 4189 N N . LYS A 1 525 ? -13.557 12.719 16.871 1.00 94.69 525 LYS A N 1
ATOM 4190 C CA . LYS A 1 525 ? -14.847 12.150 17.263 1.00 94.69 525 LYS A CA 1
ATOM 4191 C C . LYS A 1 525 ? -15.512 13.005 18.336 1.00 94.69 525 LYS A C 1
ATOM 4193 O O . LYS A 1 525 ? -14.837 13.616 19.164 1.00 94.69 525 LYS A O 1
ATOM 4198 N N . LEU A 1 526 ? -16.837 13.034 18.302 1.00 96.38 526 LEU A N 1
ATOM 4199 C CA . LEU A 1 526 ? -17.685 13.598 19.344 1.00 96.38 526 LEU A CA 1
ATOM 4200 C C . LEU A 1 526 ? -18.449 12.448 19.992 1.00 96.38 526 LEU A C 1
ATOM 4202 O O . LEU A 1 526 ? -19.009 11.613 19.283 1.00 96.38 526 LEU A O 1
ATOM 4206 N N . VAL A 1 527 ? -18.428 12.387 21.317 1.00 96.50 527 VAL A N 1
ATOM 4207 C CA . VAL A 1 527 ? -18.992 11.299 22.112 1.00 96.50 527 VAL A CA 1
ATOM 4208 C C . VAL A 1 527 ? -19.903 11.890 23.173 1.00 96.50 527 VAL A C 1
ATOM 4210 O O . VAL A 1 527 ? -19.495 12.765 23.932 1.00 96.50 527 VAL A O 1
ATOM 4213 N N . TRP A 1 528 ? -21.126 11.393 23.244 1.00 97.25 528 TRP A N 1
ATOM 4214 C CA . TRP A 1 528 ? -22.043 11.628 24.348 1.00 97.25 528 TRP A CA 1
ATOM 4215 C C . TRP A 1 528 ? -22.073 10.382 25.209 1.00 97.25 528 TRP A C 1
ATOM 4217 O O . TRP A 1 528 ? -22.120 9.271 24.683 1.00 97.25 528 TRP A O 1
ATOM 4227 N N . GLY A 1 529 ? -22.065 10.561 26.519 1.00 96.38 529 GLY A N 1
ATOM 4228 C CA . GLY A 1 529 ? -22.168 9.448 27.439 1.00 96.38 529 GLY A CA 1
ATOM 4229 C C . GLY A 1 529 ? -23.095 9.751 28.595 1.00 96.38 529 GLY A C 1
ATOM 4230 O O . GLY A 1 529 ? -23.263 10.896 29.017 1.00 96.38 529 GLY A O 1
ATOM 4231 N N . ILE A 1 530 ? -23.718 8.695 29.091 1.00 96.69 530 ILE A N 1
ATOM 4232 C CA . ILE A 1 530 ? -24.430 8.693 30.361 1.00 96.69 530 ILE A CA 1
ATOM 4233 C C . ILE A 1 530 ? -23.905 7.534 31.186 1.00 96.69 530 ILE A C 1
ATOM 4235 O O . ILE A 1 530 ? -23.595 6.474 30.648 1.00 96.69 530 ILE A O 1
ATOM 4239 N N . GLY A 1 531 ? -23.817 7.710 32.495 1.00 95.06 531 GLY A N 1
ATOM 4240 C CA . GLY A 1 531 ? -23.310 6.656 33.353 1.00 95.06 531 GLY A CA 1
ATOM 4241 C C . GLY A 1 531 ? -23.760 6.790 34.789 1.00 95.06 531 GLY A C 1
ATOM 4242 O O . GLY A 1 531 ? -24.179 7.854 35.242 1.00 95.06 531 GLY A O 1
ATOM 4243 N N . SER A 1 532 ? -23.675 5.681 35.507 1.00 94.38 532 SER A N 1
ATOM 4244 C CA . SER A 1 532 ? -23.954 5.587 36.929 1.00 94.38 532 SER A CA 1
ATOM 4245 C C . SER A 1 532 ? -22.810 4.850 37.597 1.00 94.38 532 SER A C 1
ATOM 4247 O O . SER A 1 532 ? -22.355 3.823 37.099 1.00 94.38 532 SER A O 1
ATOM 4249 N N . PHE A 1 533 ? -22.391 5.334 38.759 1.00 93.00 533 PHE A N 1
ATOM 4250 C CA . PHE A 1 533 ? -21.343 4.696 39.543 1.00 93.00 533 PHE A CA 1
ATOM 4251 C C . PHE A 1 533 ? -21.804 4.450 40.977 1.00 93.00 533 PHE A C 1
ATOM 4253 O O . PHE A 1 533 ? -22.650 5.169 41.524 1.00 93.00 533 PHE A O 1
ATOM 4260 N N . ARG A 1 534 ? -21.221 3.420 41.582 1.00 93.50 534 ARG A N 1
ATOM 4261 C CA . ARG A 1 534 ? -21.329 3.078 42.995 1.00 93.50 534 ARG A CA 1
ATOM 4262 C C . ARG A 1 534 ? -19.925 2.865 43.526 1.00 93.50 534 ARG A C 1
ATOM 4264 O O . ARG A 1 534 ? -19.262 1.921 43.113 1.00 93.50 534 ARG A O 1
ATOM 4271 N N . ASN A 1 535 ? -19.517 3.709 44.457 1.00 92.56 535 ASN A N 1
ATOM 4272 C CA . ASN A 1 535 ? -18.256 3.603 45.164 1.00 92.56 535 ASN A CA 1
ATOM 4273 C C . ASN A 1 535 ? -18.503 3.173 46.615 1.00 92.56 535 ASN A C 1
ATOM 4275 O O . ASN A 1 535 ? -19.433 3.667 47.264 1.00 92.56 535 ASN A O 1
ATOM 4279 N N . ARG A 1 536 ? -17.690 2.246 47.113 1.00 92.81 536 ARG A N 1
ATOM 4280 C CA . ARG A 1 536 ? -17.693 1.772 48.496 1.00 92.81 536 ARG A CA 1
ATOM 4281 C C . ARG A 1 536 ? -16.266 1.792 49.019 1.00 92.81 536 ARG A C 1
ATOM 4283 O O . ARG A 1 536 ? -15.439 1.016 48.548 1.00 92.81 536 ARG A O 1
ATOM 4290 N N . ASP A 1 537 ? -16.041 2.620 50.025 1.00 91.06 537 ASP A N 1
ATOM 4291 C CA . ASP A 1 537 ? -14.750 2.785 50.679 1.00 91.06 537 ASP A CA 1
ATOM 4292 C C . ASP A 1 537 ? -14.801 2.106 52.047 1.00 91.06 537 ASP A C 1
ATOM 4294 O O . ASP A 1 537 ? -15.725 2.352 52.824 1.00 91.06 537 ASP A O 1
ATOM 4298 N N . GLU A 1 538 ? -13.823 1.253 52.322 1.00 88.19 538 GLU A N 1
ATOM 4299 C CA . GLU A 1 538 ? -13.606 0.565 53.593 1.00 88.19 538 GLU A CA 1
ATOM 4300 C C . GLU A 1 538 ? -12.277 1.036 54.170 1.00 88.19 538 GLU A C 1
ATOM 4302 O O . GLU A 1 538 ? -11.243 0.888 53.523 1.00 88.19 538 GLU A O 1
ATOM 4307 N N . TYR A 1 539 ? -12.291 1.654 55.348 1.00 87.88 539 TYR A N 1
ATOM 4308 C CA . TYR A 1 539 ? -11.097 2.290 55.907 1.00 87.88 539 TYR A CA 1
ATOM 4309 C C . TYR A 1 539 ? -11.057 2.245 57.429 1.00 87.88 539 TYR A C 1
ATOM 4311 O O . TYR A 1 539 ? -12.060 2.009 58.102 1.00 87.88 539 TYR A O 1
ATOM 4319 N N . TYR A 1 540 ? -9.872 2.520 57.967 1.00 84.69 540 TYR A N 1
ATOM 4320 C CA . TYR A 1 540 ? -9.628 2.644 59.399 1.00 84.69 540 TYR A CA 1
ATOM 4321 C C . TYR A 1 540 ? -9.198 4.077 59.728 1.00 84.69 540 TYR A C 1
ATOM 4323 O O . TYR A 1 540 ? -8.332 4.644 59.066 1.00 84.69 540 TYR A O 1
ATOM 4331 N N . GLN A 1 541 ? -9.787 4.687 60.761 1.00 81.19 541 GLN A N 1
ATOM 4332 C CA . GLN A 1 541 ? -9.457 6.071 61.143 1.00 81.19 541 GLN A CA 1
ATOM 4333 C C . GLN A 1 541 ? -8.123 6.207 61.885 1.00 81.19 541 GLN A C 1
ATOM 4335 O O . GLN A 1 541 ? -7.630 7.317 62.087 1.00 81.19 541 GLN A O 1
ATOM 4340 N N . THR A 1 542 ? -7.529 5.090 62.306 1.00 79.56 542 THR A N 1
ATOM 4341 C CA . THR A 1 542 ? -6.258 5.068 63.028 1.00 79.56 542 THR A CA 1
ATOM 4342 C C . THR A 1 542 ? -5.215 4.274 62.249 1.00 79.56 542 THR A C 1
ATOM 4344 O O . THR A 1 542 ? -5.523 3.415 61.428 1.00 79.56 542 THR A O 1
ATOM 4347 N N . ASN A 1 543 ? -3.942 4.539 62.542 1.00 71.62 543 ASN A N 1
ATOM 4348 C CA . ASN A 1 543 ? -2.819 3.784 61.984 1.00 71.62 543 ASN A CA 1
ATOM 4349 C C . ASN A 1 543 ? -2.515 2.481 62.750 1.00 71.62 543 ASN A C 1
ATOM 4351 O O . ASN A 1 543 ? -1.549 1.798 62.401 1.00 71.62 543 ASN A O 1
ATOM 4355 N N . PHE A 1 544 ? -3.298 2.170 63.790 1.00 74.50 544 PHE A N 1
ATOM 4356 C CA . PHE A 1 544 ? -3.136 1.024 64.683 1.00 74.50 544 PHE A CA 1
ATOM 4357 C C . PHE A 1 544 ? -4.402 0.170 64.620 1.00 74.50 544 PHE A C 1
ATOM 4359 O O . PHE A 1 544 ? -5.324 0.362 65.408 1.00 74.50 544 PHE A O 1
ATOM 4366 N N . PHE A 1 545 ? -4.448 -0.736 63.649 1.00 76.50 545 PHE A N 1
ATOM 4367 C CA . PHE A 1 545 ? -5.582 -1.6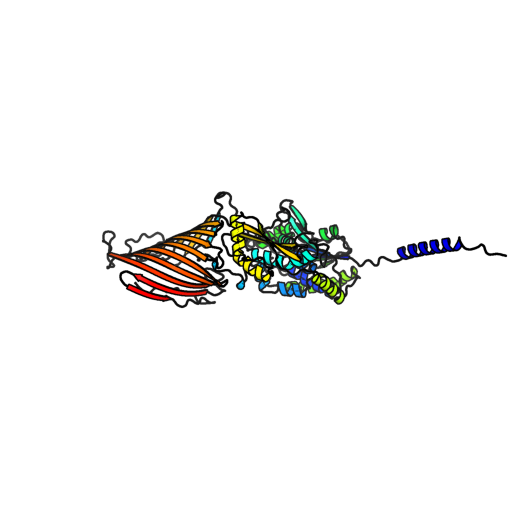19 63.406 1.00 76.50 545 PHE A CA 1
ATOM 4368 C C . PHE A 1 545 ? -5.090 -3.037 63.106 1.00 76.50 545 PHE A C 1
ATOM 4370 O O . PHE A 1 545 ? -3.986 -3.253 62.598 1.00 76.50 545 PHE A O 1
ATOM 4377 N N . THR A 1 546 ? -5.914 -4.008 63.459 1.00 73.88 546 THR A N 1
ATOM 4378 C CA . THR A 1 546 ? -5.690 -5.443 63.317 1.00 73.88 546 THR A CA 1
ATOM 4379 C C . THR A 1 546 ? -6.723 -6.036 62.362 1.00 73.88 546 THR A C 1
ATOM 4381 O O . THR A 1 546 ? -7.750 -5.427 62.077 1.00 73.88 546 THR A O 1
ATOM 4384 N N . ARG A 1 547 ? -6.485 -7.256 61.862 1.00 69.25 547 ARG A N 1
ATOM 4385 C CA . ARG A 1 547 ? -7.450 -7.941 60.980 1.00 69.25 547 ARG A CA 1
ATOM 4386 C C . ARG A 1 547 ? -8.804 -8.228 61.655 1.00 69.25 547 ARG A C 1
ATOM 4388 O O . ARG A 1 547 ? -9.770 -8.495 60.954 1.00 69.25 547 ARG A O 1
ATOM 4395 N N . SER A 1 548 ? -8.864 -8.224 62.987 1.00 75.75 548 SER A N 1
ATOM 4396 C CA . SER A 1 548 ? -10.102 -8.395 63.757 1.00 75.75 548 SER A CA 1
ATOM 4397 C C . SER A 1 548 ? -10.912 -7.106 63.909 1.00 75.75 548 SER A C 1
ATOM 4399 O O . SER A 1 548 ? -12.063 -7.173 64.338 1.00 75.75 548 SER A O 1
ATOM 4401 N N . ASP A 1 549 ? -10.338 -5.948 63.571 1.00 79.38 549 ASP A N 1
ATOM 4402 C CA . ASP A 1 549 ? -11.014 -4.667 63.746 1.00 79.38 549 ASP A CA 1
ATOM 4403 C C . ASP A 1 549 ? -12.027 -4.420 62.624 1.00 79.38 549 ASP A C 1
ATOM 4405 O O . ASP A 1 549 ? -11.788 -4.707 61.446 1.00 79.38 549 ASP A O 1
ATOM 4409 N N . THR A 1 550 ? -13.179 -3.862 62.997 1.00 83.12 550 THR A N 1
ATOM 4410 C CA . THR A 1 550 ? -14.265 -3.549 62.059 1.00 83.12 550 THR A CA 1
ATOM 4411 C C . THR A 1 550 ? -13.930 -2.273 61.288 1.00 83.12 550 THR A C 1
ATOM 4413 O O . THR A 1 550 ? -13.686 -1.239 61.901 1.00 83.12 550 THR A O 1
ATOM 4416 N N . ALA A 1 551 ? -13.913 -2.345 59.955 1.00 84.94 551 ALA A N 1
ATOM 4417 C CA . ALA A 1 551 ? -13.668 -1.187 59.096 1.00 84.94 551 ALA A CA 1
ATOM 4418 C C . ALA A 1 551 ? -14.895 -0.263 59.023 1.00 84.94 551 ALA A C 1
ATOM 4420 O O . ALA A 1 551 ? -16.034 -0.735 58.925 1.00 84.94 551 ALA A O 1
ATOM 4421 N N . ASP A 1 552 ? -14.652 1.048 58.994 1.00 87.50 552 ASP A N 1
ATOM 4422 C CA . ASP A 1 552 ? -15.674 2.037 58.651 1.00 87.50 552 ASP A CA 1
ATOM 4423 C C . ASP A 1 552 ? -16.034 1.924 57.165 1.00 87.50 552 ASP A C 1
ATOM 4425 O O . ASP A 1 552 ? -15.210 1.518 56.342 1.00 87.50 552 ASP A O 1
ATOM 4429 N N . GLN A 1 553 ? -17.271 2.290 56.811 1.00 90.12 553 GLN A N 1
ATOM 4430 C CA . GLN A 1 553 ? -17.769 2.196 55.438 1.00 90.12 553 GLN A CA 1
ATOM 4431 C C . GLN A 1 553 ? -18.403 3.494 54.952 1.00 90.12 553 GLN A C 1
ATOM 4433 O O . GLN A 1 553 ? -19.394 3.959 55.518 1.00 90.12 553 GLN A O 1
ATOM 4438 N N . THR A 1 554 ? -17.934 3.984 53.807 1.00 91.25 554 THR A N 1
ATOM 4439 C CA . THR A 1 554 ? -18.575 5.079 53.069 1.00 91.25 554 THR A CA 1
ATOM 4440 C C . THR A 1 554 ? -19.121 4.561 51.744 1.00 91.25 554 THR A C 1
ATOM 4442 O O . THR A 1 554 ? -18.460 3.807 51.034 1.00 91.25 554 THR A O 1
ATOM 4445 N N . ARG A 1 555 ? -20.360 4.938 51.399 1.00 90.62 555 ARG A N 1
ATOM 4446 C CA . ARG A 1 555 ? -21.006 4.561 50.131 1.00 90.62 555 ARG A CA 1
ATOM 4447 C C . ARG A 1 555 ? -21.444 5.801 49.369 1.00 90.62 555 ARG A C 1
ATOM 4449 O O . ARG A 1 555 ? -22.290 6.556 49.847 1.00 90.62 555 ARG A O 1
ATOM 4456 N N . LEU A 1 556 ? -20.934 5.956 48.154 1.00 90.62 556 LEU A N 1
ATOM 4457 C CA . LEU A 1 556 ? -21.281 7.046 47.251 1.00 90.62 556 LEU A CA 1
ATOM 4458 C C . LEU A 1 556 ? -21.925 6.471 45.989 1.00 90.62 556 LEU A C 1
ATOM 4460 O O . LEU A 1 556 ? -21.375 5.579 45.355 1.00 90.62 556 LEU A O 1
ATOM 4464 N N . ASN A 1 557 ? -23.092 6.987 45.613 1.00 91.38 557 ASN A N 1
ATOM 4465 C CA . ASN A 1 557 ? -23.728 6.665 44.338 1.00 91.38 557 ASN A CA 1
ATOM 4466 C C . ASN A 1 557 ? -23.980 7.959 43.574 1.00 91.38 557 ASN A C 1
ATOM 4468 O O . ASN A 1 557 ? -24.373 8.964 44.180 1.00 91.38 557 ASN A O 1
ATOM 4472 N N . GLY A 1 558 ? -23.829 7.915 42.257 1.00 91.50 558 GLY A N 1
ATOM 4473 C CA . GLY A 1 558 ? -24.143 9.060 41.422 1.00 91.50 558 GLY A CA 1
ATOM 4474 C C . GLY A 1 558 ? -24.428 8.704 39.975 1.00 91.50 558 GLY A C 1
ATOM 4475 O O . GLY A 1 558 ? -24.165 7.591 39.518 1.00 91.50 558 GLY A O 1
ATOM 4476 N N . PHE A 1 559 ? -24.980 9.689 39.281 1.00 92.56 559 PHE A N 1
ATOM 4477 C CA . PHE A 1 559 ? -25.264 9.679 37.856 1.00 92.56 559 PHE A CA 1
ATOM 4478 C C . PHE A 1 559 ? -24.510 10.823 37.186 1.00 92.56 559 PHE A C 1
ATOM 4480 O O . PHE A 1 559 ? -24.414 11.924 37.741 1.00 92.56 559 PHE A O 1
ATOM 4487 N N . SER A 1 560 ? -23.981 10.554 35.999 1.00 92.00 560 SER A N 1
ATOM 4488 C CA . SER A 1 560 ? -23.101 11.464 35.287 1.00 92.00 560 SER A CA 1
ATOM 4489 C C . SER A 1 560 ? -23.390 11.443 33.791 1.00 92.00 560 SER A C 1
ATOM 4491 O O . SER A 1 560 ? -23.064 10.451 33.147 1.00 92.00 560 SER A O 1
ATOM 4493 N N . PRO A 1 561 ? -24.005 12.482 33.204 1.00 94.75 561 PRO A N 1
ATOM 4494 C CA . PRO A 1 561 ? -23.946 12.710 31.768 1.00 94.75 561 PRO A CA 1
ATOM 4495 C C . PRO A 1 561 ? -22.685 13.502 31.396 1.00 94.75 561 PRO A C 1
ATOM 4497 O O . PRO A 1 561 ? -22.256 14.400 32.131 1.00 94.75 561 PRO A O 1
ATOM 4500 N N . TRP A 1 562 ? -22.108 13.196 30.236 1.00 93.50 562 TRP A N 1
ATOM 4501 C CA . TRP A 1 562 ? -20.961 13.918 29.691 1.00 93.50 562 TRP A CA 1
ATOM 4502 C C . TRP A 1 562 ? -21.002 14.041 28.173 1.00 93.50 562 TRP A C 1
ATOM 4504 O O . TRP A 1 562 ? -21.649 13.270 27.461 1.00 93.50 562 TRP A O 1
ATOM 4514 N N . VAL A 1 563 ? -20.250 15.020 27.682 1.00 95.44 563 VAL A N 1
ATOM 4515 C CA . VAL A 1 563 ? -19.908 15.177 26.270 1.00 95.44 563 VAL A CA 1
ATOM 4516 C C . VAL A 1 563 ? -18.398 15.286 26.155 1.00 95.44 563 VAL A C 1
ATOM 4518 O O . VAL A 1 563 ? -17.763 15.984 26.944 1.00 95.44 563 VAL A O 1
ATOM 4521 N N . LEU A 1 564 ? -17.829 14.599 25.171 1.00 94.44 564 LEU A N 1
ATOM 4522 C CA . LEU A 1 564 ? -16.402 14.522 24.908 1.00 94.44 564 LEU A CA 1
ATOM 4523 C C . LEU A 1 564 ? -16.126 14.785 23.429 1.00 94.44 564 LEU A C 1
ATOM 4525 O O . LEU A 1 564 ? -16.600 14.057 22.564 1.00 94.44 564 LEU A O 1
ATOM 4529 N N . TYR A 1 565 ? -15.302 15.786 23.143 1.00 95.00 565 TYR A N 1
ATOM 4530 C CA . TYR A 1 565 ? -14.723 16.007 21.824 1.00 95.00 565 TYR A CA 1
ATOM 4531 C C . TYR A 1 565 ? -13.236 15.667 21.856 1.00 95.00 565 TYR A C 1
ATOM 4533 O O . TYR A 1 565 ? -12.493 16.178 22.697 1.00 95.00 565 TYR A O 1
ATOM 4541 N N . GLU A 1 566 ? -12.796 14.815 20.934 1.00 92.56 566 GLU A N 1
ATOM 4542 C CA . GLU A 1 566 ? -11.432 14.297 20.916 1.00 92.56 566 GLU A CA 1
ATOM 4543 C C . GLU A 1 566 ? -10.836 14.326 19.510 1.00 92.56 566 GLU A C 1
ATOM 4545 O O . GLU A 1 566 ? -11.490 13.954 18.535 1.00 92.56 566 GLU A O 1
ATOM 4550 N N . ILE A 1 567 ? -9.576 14.747 19.421 1.00 90.81 567 ILE A N 1
ATOM 4551 C CA . ILE A 1 567 ? -8.732 14.702 18.228 1.00 90.81 567 ILE A CA 1
ATOM 4552 C C . ILE A 1 567 ? -7.479 13.913 18.587 1.00 90.81 567 ILE A C 1
ATOM 4554 O O . ILE A 1 567 ? -6.831 14.215 19.591 1.00 90.81 567 ILE A O 1
ATOM 4558 N N . ASN A 1 568 ? -7.109 12.935 17.765 1.00 87.88 568 ASN A N 1
ATOM 4559 C CA . ASN A 1 568 ? -5.913 12.142 18.021 1.00 87.88 568 ASN A CA 1
ATOM 4560 C C . ASN A 1 568 ? -5.247 11.670 16.724 1.00 87.88 568 ASN A C 1
ATOM 4562 O O . ASN A 1 568 ? -5.836 10.927 15.938 1.00 87.88 568 ASN A O 1
ATOM 4566 N N . THR A 1 569 ? -3.992 12.076 16.537 1.00 86.12 569 THR A N 1
ATOM 4567 C CA . THR A 1 569 ? -3.120 11.622 15.442 1.00 86.12 569 THR A CA 1
ATOM 4568 C C . THR A 1 569 ? -1.799 11.034 15.931 1.00 86.12 569 THR A C 1
ATOM 4570 O O . THR A 1 569 ? -0.903 10.807 15.120 1.00 86.12 569 THR A O 1
ATOM 4573 N N . LEU A 1 570 ? -1.666 10.773 17.239 1.00 83.75 570 LEU A N 1
ATOM 4574 C CA . LEU A 1 570 ? -0.439 10.232 17.824 1.00 83.75 570 LEU A CA 1
ATOM 4575 C C . LEU A 1 570 ? -0.055 8.904 17.158 1.00 83.75 570 LEU A C 1
ATOM 4577 O O . LEU A 1 570 ? -0.906 8.046 16.906 1.00 83.75 570 LEU A O 1
ATOM 4581 N N . ASN A 1 571 ? 1.234 8.741 16.874 1.00 75.94 571 ASN A N 1
ATOM 4582 C CA . ASN A 1 571 ? 1.759 7.545 16.220 1.00 75.94 571 ASN A CA 1
ATOM 4583 C C . ASN A 1 571 ? 1.980 6.373 17.191 1.00 75.94 571 ASN A C 1
ATOM 4585 O O . ASN A 1 571 ? 1.759 5.225 16.814 1.00 75.94 571 ASN A O 1
ATOM 4589 N N . HIS A 1 572 ? 2.312 6.652 18.455 1.00 74.56 572 HIS A N 1
ATOM 4590 C CA . HIS A 1 572 ? 2.488 5.630 19.490 1.00 74.56 572 HIS A CA 1
ATOM 4591 C C . HIS A 1 572 ? 1.522 5.801 20.666 1.00 74.56 572 HIS A C 1
ATOM 4593 O O . HIS A 1 572 ? 1.193 6.918 21.073 1.00 74.56 572 HIS A O 1
ATOM 4599 N N . LYS A 1 573 ? 1.104 4.668 21.256 1.00 73.44 573 LYS A N 1
ATOM 4600 C CA . LYS A 1 573 ? 0.280 4.634 22.481 1.00 73.44 573 LYS A CA 1
ATOM 4601 C C . LYS A 1 573 ? 1.016 5.272 23.673 1.00 73.44 573 LYS A C 1
ATOM 4603 O O . LYS A 1 573 ? 0.408 5.994 24.460 1.00 73.44 573 LYS A O 1
ATOM 4608 N N . GLN A 1 574 ? 2.320 5.018 23.795 1.00 75.69 574 GLN A N 1
ATOM 4609 C CA . GLN A 1 574 ? 3.210 5.580 24.816 1.00 75.69 574 GLN A CA 1
ATOM 4610 C C . GLN A 1 574 ? 4.379 6.298 24.133 1.00 75.69 574 GLN A C 1
ATOM 4612 O O . GLN A 1 574 ? 4.824 5.864 23.077 1.00 75.69 574 GLN A O 1
ATOM 4617 N N . TYR A 1 575 ? 4.858 7.396 24.728 1.00 79.75 575 TYR A N 1
ATOM 4618 C CA . TYR A 1 575 ? 6.007 8.172 24.231 1.00 79.75 575 TYR A CA 1
ATOM 4619 C C . TYR A 1 575 ? 5.907 8.590 22.753 1.00 79.75 575 TYR A C 1
ATOM 4621 O O . TYR A 1 575 ? 6.867 8.479 21.996 1.00 79.75 575 TYR A O 1
ATOM 4629 N N . ALA A 1 576 ? 4.738 9.090 22.340 1.00 77.25 576 ALA A N 1
ATOM 4630 C CA . ALA A 1 576 ? 4.545 9.609 20.990 1.00 77.25 576 ALA A CA 1
ATOM 4631 C C . ALA A 1 576 ? 5.564 10.717 20.669 1.00 77.25 576 ALA A C 1
ATOM 4633 O O . ALA A 1 576 ? 5.674 11.709 21.395 1.00 77.25 576 ALA A O 1
ATOM 4634 N N . ASN A 1 577 ? 6.288 10.551 19.565 1.00 79.69 577 ASN A N 1
ATOM 4635 C CA . ASN A 1 577 ? 7.246 11.525 19.035 1.00 79.69 577 ASN A CA 1
ATOM 4636 C C . ASN A 1 577 ? 6.637 12.365 17.891 1.00 79.69 577 ASN A C 1
ATOM 4638 O O . ASN A 1 577 ? 7.199 13.402 17.528 1.00 79.69 577 ASN A O 1
ATOM 4642 N N . GLN A 1 578 ? 5.470 11.967 17.366 1.00 77.44 578 GLN A N 1
ATOM 4643 C CA . GLN A 1 578 ? 4.738 12.654 16.303 1.00 77.44 578 GLN A CA 1
ATOM 4644 C C . GLN A 1 578 ? 3.219 12.677 16.559 1.00 77.44 578 GLN A C 1
ATOM 4646 O O . GLN A 1 578 ? 2.688 11.945 17.398 1.00 77.44 578 GLN A O 1
ATOM 4651 N N . GLY A 1 579 ? 2.514 13.534 15.816 1.00 81.81 579 GLY A N 1
ATOM 4652 C CA . GLY A 1 579 ? 1.067 13.720 15.909 1.00 81.81 579 GLY A CA 1
ATOM 4653 C C . GLY A 1 579 ? 0.623 14.740 16.963 1.00 81.81 579 GLY A C 1
ATOM 4654 O O . GLY A 1 579 ? 1.424 15.470 17.554 1.00 81.81 579 GLY A O 1
ATOM 4655 N N . ARG A 1 580 ? -0.695 14.831 17.161 1.00 85.88 580 ARG A N 1
ATOM 4656 C CA . ARG A 1 580 ? -1.362 15.779 18.063 1.00 85.88 580 ARG A CA 1
ATOM 4657 C C . ARG A 1 580 ? -2.485 15.075 18.813 1.00 85.88 580 ARG A C 1
ATOM 4659 O O . ARG A 1 580 ? -3.216 14.274 18.232 1.00 85.88 580 ARG A O 1
ATOM 4666 N N . PHE A 1 581 ? -2.650 15.418 20.085 1.00 87.25 581 PHE A N 1
ATOM 4667 C CA . PHE A 1 581 ? -3.793 14.999 20.890 1.00 87.25 581 PHE A CA 1
ATOM 4668 C C . PHE A 1 581 ? -4.480 16.221 21.489 1.00 87.25 581 PHE A C 1
ATOM 4670 O O . PHE A 1 581 ? -3.817 17.094 22.054 1.00 87.25 581 PHE A O 1
ATOM 4677 N N . PHE A 1 582 ? -5.800 16.272 21.350 1.00 89.19 582 PHE A N 1
ATOM 4678 C CA . PHE A 1 582 ? -6.650 17.279 21.966 1.00 89.19 582 PHE A CA 1
ATOM 4679 C C . PHE A 1 582 ? -7.912 16.615 22.501 1.00 89.19 582 PHE A C 1
ATOM 4681 O O . PHE A 1 582 ? -8.560 15.847 21.793 1.00 89.19 582 PHE A O 1
ATOM 4688 N N . GLN A 1 583 ? -8.282 16.959 23.728 1.00 91.00 583 GLN A N 1
ATOM 4689 C CA . GLN A 1 583 ? -9.476 16.448 24.379 1.00 91.00 583 GLN A CA 1
ATOM 4690 C C . GLN A 1 583 ? -10.171 17.582 25.134 1.00 91.00 583 GLN A C 1
ATOM 4692 O O . GLN A 1 583 ? -9.525 18.331 25.872 1.00 91.00 583 GLN A O 1
ATOM 4697 N N . ALA A 1 584 ? -11.481 17.703 24.945 1.00 90.81 584 ALA A N 1
ATOM 4698 C CA . ALA A 1 584 ? -12.343 18.616 25.683 1.00 90.81 584 ALA A CA 1
ATOM 4699 C C . ALA A 1 584 ? -13.571 17.850 26.181 1.00 90.81 584 ALA A C 1
ATOM 4701 O O . ALA A 1 584 ? -14.212 17.145 25.400 1.00 90.81 584 ALA A O 1
ATOM 4702 N N . SER A 1 585 ? -13.897 17.988 27.467 1.00 90.31 585 SER A N 1
ATOM 4703 C CA . SER A 1 585 ? -15.053 17.317 28.068 1.00 90.31 585 SER A CA 1
ATOM 4704 C C . SER A 1 585 ? -15.836 18.244 28.992 1.00 90.31 585 SER A C 1
ATOM 4706 O O . SER A 1 585 ? -15.246 19.031 29.736 1.00 90.31 585 SER A O 1
ATOM 4708 N N . ASP A 1 586 ? -17.162 18.124 28.961 1.00 89.12 586 ASP A N 1
ATOM 4709 C CA . ASP A 1 586 ? -18.065 18.695 29.966 1.00 89.12 586 ASP A CA 1
ATOM 4710 C C . ASP A 1 586 ? -18.787 17.532 30.649 1.00 89.12 586 ASP A C 1
ATOM 4712 O O . ASP A 1 586 ? -19.384 16.691 29.976 1.00 89.12 586 ASP A O 1
ATOM 4716 N N . THR A 1 587 ? -18.672 17.445 31.973 1.00 87.75 587 THR A N 1
ATOM 4717 C CA . THR A 1 587 ? -19.231 16.355 32.781 1.00 87.75 587 THR A CA 1
ATOM 4718 C C . THR A 1 587 ? -20.028 16.935 33.939 1.00 87.75 587 THR A C 1
ATOM 4720 O O . THR A 1 587 ? -19.544 17.779 34.698 1.00 87.75 587 THR A O 1
ATOM 4723 N N . ILE A 1 588 ? -21.256 16.457 34.113 1.00 85.12 588 ILE A N 1
ATOM 4724 C CA . ILE A 1 588 ? -22.112 16.847 35.233 1.00 85.12 588 ILE A CA 1
ATOM 4725 C C . ILE A 1 588 ? -22.174 15.669 36.190 1.00 85.12 588 ILE A C 1
ATOM 4727 O O . ILE A 1 588 ? -22.650 14.613 35.815 1.00 85.12 588 ILE A O 1
ATOM 4731 N N . LEU A 1 589 ? -21.735 15.842 37.433 1.00 83.88 589 LEU A N 1
ATOM 4732 C CA . LEU A 1 589 ? -21.819 14.801 38.449 1.00 83.88 589 LEU A CA 1
ATOM 4733 C C . LEU A 1 589 ? -22.978 15.099 39.398 1.00 83.88 589 LEU A C 1
ATOM 4735 O O . LEU A 1 589 ? -22.993 16.127 40.083 1.00 83.88 589 LEU A O 1
ATOM 4739 N N . THR A 1 590 ? -23.936 14.181 39.466 1.00 81.94 590 THR A N 1
ATOM 4740 C CA . THR A 1 590 ? -25.056 14.247 40.406 1.00 81.94 590 THR A CA 1
ATOM 4741 C C . THR A 1 590 ? -24.932 13.102 41.405 1.00 81.94 590 THR A C 1
ATOM 4743 O O . THR A 1 590 ? -24.857 11.938 41.022 1.00 81.94 590 THR A O 1
ATOM 4746 N N . SER A 1 591 ? -24.868 13.409 42.697 1.00 78.75 591 SER A N 1
ATOM 4747 C CA . SER A 1 591 ? -24.885 12.404 43.763 1.00 78.75 591 SER A CA 1
ATOM 4748 C C . SER A 1 591 ? -25.859 12.822 44.855 1.00 78.75 591 SER A C 1
ATOM 4750 O O . SER A 1 591 ? -26.208 13.997 44.974 1.00 78.75 591 SER A O 1
ATOM 4752 N N . LYS A 1 592 ? -26.261 11.871 45.701 1.00 65.69 592 LYS A N 1
ATOM 4753 C CA . LYS A 1 592 ? -27.184 12.128 46.820 1.00 65.69 592 LYS A CA 1
ATOM 4754 C C . LYS A 1 592 ? -26.662 13.179 47.819 1.00 65.69 592 LYS A C 1
ATOM 4756 O O . LYS A 1 592 ? -27.451 13.712 48.588 1.00 65.69 592 LYS A O 1
ATOM 4761 N N . PHE A 1 593 ? -25.356 13.463 47.800 1.00 50.72 593 PHE A N 1
ATOM 4762 C CA . PHE A 1 593 ? -24.676 14.365 48.729 1.00 50.72 593 PHE A CA 1
ATOM 4763 C C . PHE A 1 593 ? -24.154 15.658 48.082 1.00 50.72 593 PHE A C 1
ATOM 4765 O O . PHE A 1 593 ? -23.850 16.598 48.809 1.00 50.72 593 PHE A O 1
ATOM 4772 N N . PHE A 1 594 ? -24.047 15.745 46.747 1.00 53.53 594 PHE A N 1
ATOM 4773 C CA . PHE A 1 594 ? -23.546 16.947 46.063 1.00 53.53 594 PHE A CA 1
ATOM 4774 C C . PHE A 1 594 ? -23.884 16.965 44.562 1.00 53.53 594 PHE A C 1
ATOM 4776 O O . PHE A 1 594 ? -23.866 15.918 43.906 1.00 53.53 594 PHE A O 1
ATOM 4783 N N . LEU A 1 595 ? -24.112 18.167 44.017 1.00 43.91 595 LEU A N 1
ATOM 4784 C CA . LEU A 1 595 ? -24.174 18.459 42.580 1.00 43.91 595 LEU A CA 1
ATOM 4785 C C . LEU A 1 595 ? -22.901 19.215 42.181 1.00 43.91 595 LEU A C 1
ATOM 4787 O O . LEU A 1 595 ? -22.633 20.286 42.723 1.00 43.91 595 LEU A O 1
ATOM 4791 N N . LYS A 1 596 ? -22.102 18.676 41.254 1.00 54.72 596 LYS A N 1
ATOM 4792 C CA . LYS A 1 596 ? -20.829 19.293 40.850 1.00 54.72 596 LYS A CA 1
ATOM 4793 C C . LYS A 1 596 ? -20.668 19.245 39.335 1.00 54.72 596 LYS A C 1
ATOM 4795 O O . LYS A 1 596 ? -20.712 18.175 38.737 1.00 54.72 596 LYS A O 1
ATOM 4800 N N . LYS A 1 597 ? -20.480 20.410 38.712 1.00 43.50 597 LYS A N 1
ATOM 4801 C CA . LYS A 1 597 ? -20.144 20.517 37.289 1.00 43.50 597 LYS A CA 1
ATOM 4802 C C . LYS A 1 597 ? -18.625 20.552 37.140 1.00 43.50 597 LYS A C 1
ATOM 4804 O O . LYS A 1 597 ? -17.978 21.408 37.742 1.00 43.50 597 LYS A O 1
ATOM 4809 N N . PHE A 1 598 ? -18.065 19.629 36.365 1.00 48.78 598 PHE A N 1
ATOM 4810 C CA . PHE A 1 598 ? -16.642 19.596 36.046 1.00 48.78 598 PHE A CA 1
ATOM 4811 C C . PHE A 1 598 ? -16.441 19.979 34.581 1.00 48.78 598 PHE A C 1
ATOM 4813 O O . PHE A 1 598 ? -16.804 19.235 33.674 1.00 48.78 598 PHE A O 1
ATOM 4820 N N . PHE A 1 599 ? -15.808 21.130 34.366 1.00 36.44 599 PHE A N 1
ATOM 4821 C CA . PHE A 1 599 ? -15.160 21.445 33.100 1.00 36.44 599 PHE A CA 1
ATOM 4822 C C . PHE A 1 599 ? -13.713 20.964 33.185 1.00 36.44 599 PHE A C 1
ATOM 4824 O O . PHE A 1 599 ? -12.923 21.523 33.947 1.00 36.44 599 PHE A O 1
ATOM 4831 N N . SER A 1 600 ? -13.368 19.924 32.428 1.00 41.75 600 SER A N 1
ATOM 4832 C CA . SER A 1 600 ? -11.981 19.481 32.293 1.00 41.75 600 SER A CA 1
ATOM 4833 C C . SER A 1 600 ? -11.450 20.022 30.969 1.00 41.75 600 SER A C 1
ATOM 4835 O O . SER A 1 600 ? -11.848 19.556 29.897 1.00 41.75 600 SER A O 1
ATOM 4837 N N . TYR A 1 601 ? -10.601 21.049 31.040 1.00 39.12 601 TYR A N 1
ATOM 4838 C CA . TYR A 1 601 ? -9.982 21.685 29.879 1.00 39.12 601 TYR A CA 1
ATOM 4839 C C . TYR A 1 601 ? -8.459 21.497 29.905 1.00 39.12 601 TYR A C 1
ATOM 4841 O O . TYR A 1 601 ? -7.813 21.761 30.914 1.00 39.12 601 TYR A O 1
ATOM 4849 N N . PHE A 1 602 ? -7.926 21.126 28.735 1.00 41.22 602 PHE A N 1
ATOM 4850 C CA . PHE A 1 602 ? -6.519 21.082 28.318 1.00 41.22 602 PHE A CA 1
ATOM 4851 C C . PHE A 1 602 ? -5.658 19.889 28.758 1.00 41.22 602 PHE A C 1
ATOM 4853 O O . PHE A 1 602 ? -4.994 19.899 29.787 1.00 41.22 602 PHE A O 1
ATOM 4860 N N . CYS A 1 603 ? -5.499 18.941 27.832 1.00 38.78 603 CYS A N 1
ATOM 4861 C CA . CYS A 1 603 ? -4.222 18.263 27.633 1.00 38.78 603 CYS A CA 1
ATOM 4862 C C . CYS A 1 603 ? -3.799 18.419 26.162 1.00 38.78 603 CYS A C 1
ATOM 4864 O O . CYS A 1 603 ? -4.365 17.790 25.270 1.00 38.78 603 CYS A O 1
ATOM 4866 N N . LEU A 1 604 ? -2.818 19.294 25.914 1.00 35.97 604 LEU A N 1
ATOM 4867 C CA . LEU A 1 604 ? -2.084 19.386 24.650 1.00 35.97 604 LEU A CA 1
ATOM 4868 C C . LEU A 1 604 ? -0.804 18.563 24.805 1.00 35.97 604 LEU A C 1
ATOM 4870 O O . LEU A 1 604 ? 0.179 19.019 25.394 1.00 35.97 604 LEU A O 1
ATOM 4874 N N . ARG A 1 605 ? -0.815 17.336 24.285 1.00 44.56 605 ARG A N 1
ATOM 4875 C CA . ARG A 1 605 ? 0.403 16.527 24.158 1.00 44.56 605 ARG A CA 1
ATOM 4876 C C . ARG A 1 605 ? 1.062 16.873 22.823 1.00 44.56 605 ARG A C 1
ATOM 4878 O O . ARG A 1 605 ? 0.493 16.593 21.770 1.00 44.56 605 ARG A O 1
ATOM 4885 N N . GLY A 1 606 ? 2.231 17.515 22.870 1.00 37.44 606 GLY A N 1
ATOM 4886 C CA . GLY A 1 606 ? 3.023 17.869 21.690 1.00 37.44 606 GLY A CA 1
ATOM 4887 C C . GLY A 1 606 ? 4.523 17.830 21.985 1.00 37.44 606 GLY A C 1
ATOM 4888 O O . GLY A 1 606 ? 4.939 18.363 23.008 1.00 37.44 606 GLY A O 1
ATOM 4889 N N . LYS A 1 607 ? 5.287 17.170 21.094 1.00 34.44 607 LYS A N 1
ATOM 4890 C CA . LYS A 1 607 ? 6.755 16.940 20.963 1.00 34.44 607 LYS A CA 1
ATOM 4891 C C . LYS A 1 607 ? 7.650 16.746 22.209 1.00 34.44 607 LYS A C 1
ATOM 4893 O O . LYS A 1 607 ? 8.662 16.069 22.074 1.00 34.44 607 LYS A O 1
ATOM 4898 N N . ARG A 1 608 ? 7.339 17.281 23.393 1.00 31.39 608 ARG A N 1
ATOM 4899 C CA . ARG A 1 608 ? 8.102 17.122 24.650 1.00 31.39 608 ARG A CA 1
ATOM 4900 C C . ARG A 1 608 ? 7.265 17.169 25.938 1.00 31.39 608 ARG A C 1
ATOM 4902 O O . ARG A 1 608 ? 7.842 17.081 27.016 1.00 31.39 608 ARG A O 1
ATOM 4909 N N . THR A 1 609 ? 5.938 17.295 25.880 1.00 30.47 609 THR A N 1
ATOM 4910 C CA . THR A 1 609 ? 5.112 17.377 27.098 1.00 30.47 609 THR A CA 1
ATOM 4911 C C . THR A 1 609 ? 4.463 16.042 27.453 1.00 30.47 609 THR A C 1
ATOM 4913 O O . THR A 1 609 ? 3.507 15.590 26.823 1.00 30.47 609 THR A O 1
ATOM 4916 N N . SER A 1 610 ? 4.936 15.412 28.529 1.00 30.33 610 SER A N 1
ATOM 4917 C CA . SER A 1 610 ? 4.124 14.451 29.267 1.00 30.33 610 SER A CA 1
ATOM 4918 C C . SER A 1 610 ? 2.963 15.208 29.918 1.00 30.33 610 SER A C 1
ATOM 4920 O O . SER A 1 610 ? 3.149 15.878 30.928 1.00 30.33 610 SER A O 1
ATOM 4922 N N . CYS A 1 611 ? 1.746 15.120 29.371 1.00 30.78 611 CYS A N 1
ATOM 4923 C CA . CYS A 1 611 ? 0.576 15.307 30.228 1.00 30.78 611 CYS A CA 1
ATOM 4924 C C . CYS A 1 611 ? 0.613 14.191 31.271 1.00 30.78 611 CYS A C 1
ATOM 4926 O O . CYS A 1 611 ? 0.348 13.031 30.941 1.00 30.78 611 CYS A O 1
ATOM 4928 N N . GLU A 1 612 ? 0.983 14.531 32.498 1.00 27.52 612 GLU A N 1
ATOM 4929 C CA . GLU A 1 612 ? 0.471 13.827 33.661 1.00 27.52 612 GLU A CA 1
ATOM 4930 C C . GLU A 1 612 ? -1.005 14.203 33.773 1.00 27.52 612 GLU A C 1
ATOM 4932 O O . GLU A 1 612 ? -1.361 15.368 33.953 1.00 27.52 612 GLU A O 1
ATOM 4937 N N . SER A 1 613 ? -1.886 13.222 33.608 1.00 26.11 613 SER A N 1
ATOM 4938 C CA . SER A 1 613 ? -3.286 13.371 33.973 1.00 26.11 613 SER A CA 1
ATOM 4939 C C . SER A 1 613 ? -3.370 13.511 35.492 1.00 26.11 613 SER A C 1
ATOM 4941 O O . SER A 1 613 ? -3.515 12.525 36.211 1.00 26.11 613 SER A O 1
ATOM 4943 N N . PHE A 1 614 ? -3.285 14.736 36.001 1.00 25.05 614 PHE A N 1
ATOM 4944 C CA . PHE A 1 614 ? -3.648 15.028 37.382 1.00 25.05 614 PHE A CA 1
ATOM 4945 C C . PHE A 1 614 ? -5.171 15.204 37.473 1.00 25.05 614 PHE A C 1
ATOM 4947 O O . PHE A 1 614 ? -5.680 16.292 37.718 1.00 25.05 614 PHE A O 1
ATOM 4954 N N . ILE A 1 615 ? -5.923 14.109 37.315 1.00 27.00 615 ILE A N 1
ATOM 4955 C CA . ILE A 1 615 ? -7.233 13.998 37.976 1.00 27.00 615 ILE A CA 1
ATOM 4956 C C . ILE A 1 615 ? -6.968 13.365 39.341 1.00 27.00 615 ILE A C 1
ATOM 4958 O O . ILE A 1 615 ? -7.253 12.204 39.609 1.00 27.00 615 ILE A O 1
ATOM 4962 N N . ARG A 1 616 ? -6.354 14.157 40.216 1.00 30.25 616 ARG A N 1
ATOM 4963 C CA . ARG A 1 616 ? -6.413 13.957 41.661 1.00 30.25 616 ARG A CA 1
ATOM 4964 C C . ARG A 1 616 ? -6.649 15.310 42.294 1.00 30.25 616 ARG A C 1
ATOM 4966 O O . ARG A 1 616 ? -5.716 16.043 42.598 1.00 30.25 616 ARG A O 1
ATOM 4973 N N . LYS A 1 617 ? -7.926 15.621 42.472 1.00 22.41 617 LYS A N 1
ATOM 4974 C CA . LYS A 1 617 ? -8.421 16.450 43.569 1.00 22.41 617 LYS A CA 1
ATOM 4975 C C . LYS A 1 617 ? -9.906 16.159 43.720 1.00 22.41 617 LYS A C 1
ATOM 4977 O O . LYS A 1 617 ? -10.726 16.725 43.007 1.00 22.41 617 LYS A O 1
ATOM 4982 N N . PHE A 1 618 ? -10.208 15.155 44.536 1.00 21.94 618 PHE A N 1
ATOM 4983 C CA . PHE A 1 618 ? -10.961 15.282 45.789 1.00 21.94 618 PHE A CA 1
ATOM 4984 C C . PHE A 1 618 ? -11.293 13.864 46.288 1.00 21.94 618 PHE A C 1
ATOM 4986 O O . PHE A 1 618 ? -12.184 13.213 45.749 1.00 21.94 618 PHE A O 1
ATOM 4993 N N . ILE A 1 619 ? -10.509 13.398 47.268 1.00 25.69 619 ILE A N 1
ATOM 4994 C CA . ILE A 1 619 ? -11.079 12.813 48.490 1.00 25.69 619 ILE A CA 1
ATOM 4995 C C . ILE A 1 619 ? -11.515 14.008 49.336 1.00 25.69 619 ILE A C 1
ATOM 4997 O O . ILE A 1 619 ? -10.751 15.009 49.316 1.00 25.69 619 ILE A O 1
#

Nearest PDB structures (foldseek):
  6lyq-assembly1_A  TM=7.642E-01  e=1.427E-08  Escherichia coli K-12
  8q0g-assembly1_A  TM=6.476E-01  e=2.670E-09  Escherichia coli
  9cnx-assembly1_A  TM=7.486E-01  e=1.584E-08  Escherichia coli
  8sqa-assembly1_A  TM=7.002E-01  e=3.130E-08  Escherichia coli
  8p97-assembly1_A  TM=4.011E-01  e=2.708E-01  Bacteroides thetaiotaomicron VPI-5482